Protein AF-0000000076630391 (afdb_homodimer)

InterPro domains:
  IPR003428 Mitochondrial glycoprotein [PF02330] (35-226)
  IPR003428 Mitochondrial glycoprotein [PTHR10826] (26-227)
  IPR036561 Mitochondrial glycoprotein superfamily [G3DSA:3.10.280.10] (22-226)
  IPR036561 Mitochondrial glycoprotein superfamily [SSF54529] (27-227)

pLDDT: mean 81.22, std 23.58, range [26.77, 98.5]

Foldseek 3Di:
DDPPPPPPPPPPPPPDPVVVVVVLVVVLVVLLVVLVVVLVVLVVVDDDDPVQVVLCVVLVWDWDDDAPFQKIWTWHDDPQKIKIKIWGADALPPPVVVVPVPVPDDPPPPVPVSFLKTWMKMWIDGPPAQWTKIWTWIQTPLFIDTQAMATDNGVVPDDDCPDPVVVPDDGGDGLVPDDPVVSVVVVVVCVSSRNHSSVSVNRSVVSHSSNSVNVSVVSVVVSVVSVD/DPPPPPPPPPPPPPPDPPVVVVVLVVVLVVLLVVLVVVLVVLVVVADDDPVQVVLCVVLVWDWDDDPPFQKIWTWHDDPQKIKIKIWGQDDLPPPVCVVVVPVPDDPPVPPPVSFLKTWMKMWIDGPPAQWTKIWTWIQTPLFIDTQAMATDNGVVPDDDCPDPVNPPDDGGDGLVPDDPVVSVVVVVVCVSNRNHSSVSVVRSVVSNSSNSVNVSVVSVVVSVVSVD

Solvent-accessible surface area (backbone atoms only — not comparable to full-atom values): 25914 Å² total; per-residue (Å²): 138,84,81,79,80,80,78,78,78,75,78,84,76,79,77,75,77,63,65,60,60,56,52,49,48,54,46,47,52,50,34,42,51,42,38,50,51,50,44,53,51,51,56,71,70,60,70,86,70,75,63,53,62,59,47,34,66,74,68,56,43,43,78,47,77,52,85,74,39,31,47,37,38,34,38,35,76,56,96,70,26,35,36,37,38,38,35,51,42,37,63,84,74,58,61,82,51,72,72,56,64,75,80,69,77,85,77,75,78,60,78,66,71,63,78,60,58,34,61,35,36,39,36,44,23,47,65,95,53,49,40,29,39,37,38,37,33,32,22,45,90,42,31,77,44,65,49,25,49,23,77,29,79,41,50,88,72,60,66,56,79,89,37,79,79,40,73,82,52,83,45,55,60,56,40,84,75,48,55,67,67,58,45,51,51,52,52,50,54,39,40,77,69,64,52,41,48,68,47,23,40,48,54,37,56,47,19,41,52,45,29,52,52,51,50,51,50,49,44,52,52,50,40,52,58,70,73,103,136,83,78,75,78,76,75,77,76,71,79,78,75,78,73,77,71,62,62,59,59,53,51,52,45,54,53,45,52,50,52,42,52,52,40,51,53,50,44,51,52,52,56,72,68,59,70,84,67,76,63,52,62,58,48,36,65,73,67,56,43,43,79,48,74,51,86,96,47,56,54,35,37,34,38,36,76,56,94,69,25,38,37,36,39,40,35,49,39,44,61,92,71,48,71,79,49,70,72,55,64,71,80,69,73,81,76,76,72,64,74,64,75,67,78,61,59,35,62,34,36,39,36,42,25,46,64,94,53,51,38,28,39,36,38,38,34,35,24,46,90,44,31,78,43,64,50,26,48,23,75,30,79,41,50,90,72,59,68,59,79,87,38,76,84,40,71,44,46,58,46,55,59,58,39,85,76,49,56,68,67,48,46,52,32,54,52,51,48,39,39,73,70,66,54,43,47,70,46,24,40,47,52,37,52,47,18,48,52,46,29,53,51,50,50,50,50,48,44,52,52,51,41,53,58,70,75,102

Nearest PDB structures (foldseek):
  6sgb-assembly1_FK  TM=7.215E-01  e=1.663E-07  Trypanosoma brucei brucei
  6ehb-assembly1_B  TM=3.371E-01  e=4.159E+00  Vibrio cholerae O395
  6ehb-assembly1_C  TM=3.384E-01  e=4.159E+00  Vibrio cholerae O395
  1yqf-assembly1_C  TM=8.054E-01  e=2.255E-10  Leishmania major
  6sgb-assembly1_FK  TM=7.350E-01  e=1.778E-07  Trypanosoma brucei brucei

Secondary structure (DSSP, 8-state):
----------------THHHHHHHHHHHHHHHHHHHHHHHHHHHH----TTHHHHHHHH--EEEE-TTB-EEEEEEEETTEEEEEEEE---TT-SGGGGGGG---------------EEEEEEEEETT-S-EEEEEEEEETTEEEEEEEEEES-GGG---TTSGGGGGS-----GGGS-HHHHHHHHHHHHHTT-SHHHHHHHHHHHHHHHHHHHHHHHHHHHHHHH-/----------------THHHHHHHHHHHHHHHHHHHHHHHHHHHH----TTHHHHHHHH--EEEE-TT--EEEEEEEETTEEEEEEEE---TT-GGGGGTTS---------------EEEEEEEEETT-S-EEEEEEEEETTEEEEEEEEEES-GGG---TTSGGGGGB-----GGGS-HHHHHHHHHHHHHTT-SHHHHHHHHHHHHHHHHHHHHHHHHHHHHHHH-

Organism: NCBI:txid5963

Sequence (456 aa):
MFRHVKHLIRPFVFRPVVLCREFSSVVNKRLIKALEKEFEFEQSQYKVDESVAPFLQESGFEIIDLEGSTLVKLKKKIHGNEVEVTFNARSPYSDEGQQEEQEENQEQEEEQAQDNNTEFQVTIKKAGKKEGIVYECVSAQSEIQISNIVYSDDVNTTEKISTYNSMNEYRGPDFTTLDEKLQTAFVEYLKTHGVNEDLAVFVETYSIDKEHRLYMEWIGKMKDFINNMFRHVKHLIRPFVFRPVVLCREFSSVVNKRLIKALEKEFEFEQSQYKVDESVAPFLQESGFEIIDLEGSTLVKLKKKIHGNEVEVTFNARSPYSDEGQQEEQEENQEQEEEQAQDNNTEFQVTIKKAGKKEGIVYECVSAQSEIQISNIVYSDDVNTTEKISTYNSMNEYRGPDFTTLDEKLQTAFVEYLKTHGVNEDLAVFVETYSIDKEHRLYMEWIGKMKDF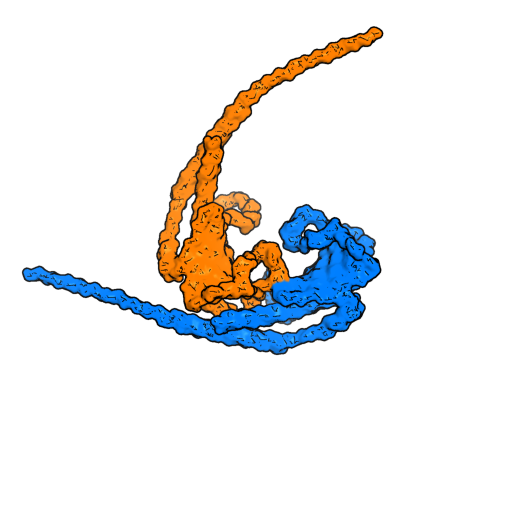INN

Structure (mmCIF, N/CA/C/O backbone):
data_AF-0000000076630391-model_v1
#
loop_
_entity.id
_entity.type
_entity.pdbx_description
1 polymer 'Mitochondrial glycoprotein domain-containing protein'
#
loop_
_atom_site.group_PDB
_atom_site.id
_atom_site.type_symbol
_atom_site.label_atom_id
_atom_site.label_alt_id
_atom_site.label_comp_id
_atom_site.label_asym_id
_atom_site.label_entity_id
_atom_site.label_seq_id
_atom_site.pdbx_PDB_ins_code
_atom_site.Cartn_x
_atom_site.Cartn_y
_atom_site.Cartn_z
_atom_site.occupancy
_atom_site.B_iso_or_equiv
_atom_site.auth_seq_id
_atom_site.auth_comp_id
_atom_site.auth_asym_id
_atom_site.auth_atom_id
_atom_site.pdbx_PDB_model_num
ATOM 1 N N . MET A 1 1 ? -33.875 61.656 35.5 1 27.16 1 MET A N 1
ATOM 2 C CA . MET A 1 1 ? -34.5 60.344 35.688 1 27.16 1 MET A CA 1
ATOM 3 C C . MET A 1 1 ? -33.906 59.312 34.719 1 27.16 1 MET A C 1
ATOM 5 O O . MET A 1 1 ? -34.219 59.344 33.531 1 27.16 1 MET A O 1
ATOM 9 N N . PHE A 1 2 ? -32.562 59 34.844 1 32.31 2 PHE A N 1
ATOM 10 C CA . PHE A 1 2 ? -31.609 58.281 33.969 1 32.31 2 PHE A CA 1
ATOM 11 C C . PHE A 1 2 ? -31.953 56.812 33.875 1 32.31 2 PHE A C 1
ATOM 13 O O . PHE A 1 2 ? -32.062 56.125 34.906 1 32.31 2 PHE A O 1
ATOM 20 N N . ARG A 1 3 ? -32.781 56.375 32.844 1 31.05 3 ARG A N 1
ATOM 21 C CA . ARG A 1 3 ? -33.312 55.062 32.5 1 31.05 3 ARG A CA 1
ATOM 22 C C . ARG A 1 3 ? -32.219 54.031 32.344 1 31.05 3 ARG A C 1
ATOM 24 O O . ARG A 1 3 ? -31.297 54.188 31.547 1 31.05 3 ARG A O 1
ATOM 31 N N . HIS A 1 4 ? -31.875 53.25 33.406 1 30.75 4 HIS A N 1
ATOM 32 C CA . HIS A 1 4 ? -30.922 52.156 33.562 1 30.75 4 HIS A CA 1
ATOM 33 C C . HIS A 1 4 ? -31.25 51 32.625 1 30.75 4 HIS A C 1
ATOM 35 O O . HIS A 1 4 ? -32.312 50.375 32.75 1 30.75 4 HIS A O 1
ATOM 41 N N . VAL A 1 5 ? -30.922 51.031 31.312 1 30.78 5 VAL A N 1
ATOM 42 C CA . VAL A 1 5 ? -31.188 49.969 30.375 1 30.78 5 VAL A CA 1
ATOM 43 C C . VAL A 1 5 ? -30.469 48.688 30.828 1 30.78 5 VAL A C 1
ATOM 45 O O . VAL A 1 5 ? -29.234 48.656 30.906 1 30.78 5 VAL A O 1
ATOM 48 N N . LYS A 1 6 ? -31.062 47.844 31.719 1 31.48 6 LYS A N 1
ATOM 49 C CA . LYS A 1 6 ? -30.578 46.531 32.156 1 31.48 6 LYS A CA 1
ATOM 50 C C . LYS A 1 6 ? -30.438 45.594 30.969 1 31.48 6 LYS A C 1
ATOM 52 O O . LYS A 1 6 ? -31.406 45.281 30.281 1 31.48 6 LYS A O 1
ATOM 57 N N . HIS A 1 7 ? -29.281 45.625 30.188 1 29.09 7 HIS A N 1
ATOM 58 C CA . HIS A 1 7 ? -28.984 44.625 29.141 1 29.09 7 HIS A CA 1
ATOM 59 C C . HIS A 1 7 ? -29.031 43.219 29.688 1 29.09 7 HIS A C 1
ATOM 61 O O . HIS A 1 7 ? -28.312 42.875 30.625 1 29.09 7 HIS A O 1
ATOM 67 N N . LEU A 1 8 ? -30.109 42.438 29.609 1 31.33 8 LEU A N 1
ATOM 68 C CA . LEU A 1 8 ? -30.312 41.031 30 1 31.33 8 LEU A CA 1
ATOM 69 C C . LEU A 1 8 ? -29.344 40.125 29.25 1 31.33 8 LEU A C 1
ATOM 71 O O . LEU A 1 8 ? -29.344 40.094 28.016 1 31.33 8 LEU A O 1
ATOM 75 N N . ILE A 1 9 ? -28.188 39.75 29.812 1 32.03 9 ILE A N 1
ATOM 76 C CA . ILE A 1 9 ? -27.203 38.781 29.328 1 32.03 9 ILE A CA 1
ATOM 77 C C . ILE A 1 9 ? -27.875 37.438 29.125 1 32.03 9 ILE A C 1
ATOM 79 O O . ILE A 1 9 ? -28.391 36.844 30.078 1 32.03 9 ILE A O 1
ATOM 83 N N . ARG A 1 10 ? -28.531 37.156 27.953 1 33.75 10 ARG A N 1
ATOM 84 C CA . ARG A 1 10 ? -29.141 35.844 27.703 1 33.75 10 ARG A CA 1
ATOM 85 C C . ARG A 1 10 ? -28.141 34.719 27.953 1 33.75 10 ARG A C 1
ATOM 87 O O . ARG A 1 10 ? -27.016 34.781 27.453 1 33.75 10 ARG A O 1
ATOM 94 N N . PRO A 1 11 ? -28.391 33.75 28.828 1 36.72 11 PRO A N 1
ATOM 95 C CA . PRO A 1 11 ? -27.547 32.625 29.141 1 36.72 11 PRO A CA 1
ATOM 96 C C . PRO A 1 11 ? -27.281 31.734 27.906 1 36.72 11 PRO A C 1
ATOM 98 O O . PRO A 1 11 ? -28.125 31.625 27.031 1 36.72 11 PRO A O 1
ATOM 101 N N . PHE A 1 12 ? -26.047 31.641 27.359 1 34.69 12 PHE A N 1
ATOM 102 C CA . PHE A 1 12 ? -25.609 30.703 26.328 1 34.69 12 PHE A CA 1
ATOM 103 C C . PHE A 1 12 ? -25.984 29.281 26.688 1 34.69 12 PHE A C 1
ATOM 105 O O . PHE A 1 12 ? -25.5 28.734 27.672 1 34.69 12 PHE A O 1
ATOM 112 N N . VAL A 1 13 ? -27.203 28.797 26.375 1 35.75 13 VAL A N 1
ATOM 113 C CA . VAL A 1 13 ? -27.672 27.438 26.562 1 35.75 13 VAL A CA 1
ATOM 114 C C . VAL A 1 13 ? -26.656 26.453 25.969 1 35.75 13 VAL A C 1
ATOM 116 O O . VAL A 1 13 ? -26.25 26.594 24.812 1 35.75 13 VAL A O 1
ATOM 119 N N . PHE A 1 14 ? -26 25.625 26.703 1 35.03 14 PHE A N 1
ATOM 120 C CA . PHE A 1 14 ? -25.156 24.469 26.391 1 35.03 14 PHE A CA 1
ATOM 121 C C . PHE A 1 14 ? -25.922 23.453 25.531 1 35.03 14 PHE A C 1
ATOM 123 O O . PHE A 1 14 ? -26.922 22.891 25.969 1 35.03 14 PHE A O 1
ATOM 130 N N . ARG A 1 15 ? -26 23.609 24.25 1 38.72 15 ARG A N 1
ATOM 131 C CA . ARG A 1 15 ? -26.625 22.578 23.422 1 38.72 15 ARG A CA 1
ATOM 132 C C . ARG A 1 15 ? -26.125 21.188 23.797 1 38.72 15 ARG A C 1
ATOM 134 O O . ARG A 1 15 ? -24.922 20.938 23.781 1 38.72 15 ARG A O 1
ATOM 141 N N . PRO A 1 16 ? -26.891 20.203 24.266 1 39.34 16 PRO A N 1
ATOM 142 C CA . PRO A 1 16 ? -26.547 18.875 24.766 1 39.34 16 PRO A CA 1
ATOM 143 C C . PRO A 1 16 ? -25.812 18.031 23.719 1 39.34 16 PRO A C 1
ATOM 145 O O . PRO A 1 16 ? -26.125 18.109 22.531 1 39.34 16 PRO A O 1
ATOM 148 N N . VAL A 1 17 ? -24.578 17.406 23.891 1 41.53 17 VAL A N 1
ATOM 149 C CA . VAL A 1 17 ? -23.719 16.375 23.344 1 41.53 17 VAL A CA 1
ATOM 150 C C . VAL A 1 17 ? -24.547 15.133 23 1 41.53 17 VAL A C 1
ATOM 152 O O . VAL A 1 17 ? -24.016 14.109 22.578 1 41.53 17 VAL A O 1
ATOM 155 N N . VAL A 1 18 ? -25.844 15.031 23.328 1 43.12 18 VAL A N 1
ATOM 156 C CA . VAL A 1 18 ? -26.672 13.844 23.172 1 43.12 18 VAL A CA 1
ATOM 157 C C . VAL A 1 18 ? -26.844 13.531 21.688 1 43.12 18 VAL A C 1
ATOM 159 O O . VAL A 1 18 ? -26.875 12.367 21.297 1 43.12 18 VAL A O 1
ATOM 162 N N . LEU A 1 19 ? -27 14.383 20.812 1 43.59 19 LEU A N 1
ATOM 163 C CA . LEU A 1 19 ? -27.344 14.211 19.406 1 43.59 19 LEU A CA 1
ATOM 164 C C . LEU A 1 19 ? -26.203 13.523 18.656 1 43.59 19 LEU A C 1
ATOM 166 O O . LEU A 1 19 ? -26.453 12.758 17.719 1 43.59 19 LEU A O 1
ATOM 170 N N . CYS A 1 20 ? -24.984 13.641 19.109 1 51.03 20 CYS A N 1
ATOM 171 C CA . CYS A 1 20 ? -23.812 13.141 18.391 1 51.03 20 CYS A CA 1
ATOM 172 C C . CYS A 1 20 ? -23.688 11.633 18.547 1 51.03 20 CYS A C 1
ATOM 174 O O . CYS A 1 20 ? -23.359 10.93 17.594 1 51.03 20 CYS A O 1
ATOM 176 N N . ARG A 1 21 ? -24.094 11.109 19.781 1 52.72 21 ARG A N 1
ATOM 177 C CA . ARG A 1 21 ? -23.969 9.68 20.016 1 52.72 21 ARG A CA 1
ATOM 178 C C . ARG A 1 21 ? -24.984 8.891 19.188 1 52.72 21 ARG A C 1
ATOM 180 O O . ARG A 1 21 ? -24.656 7.828 18.656 1 52.72 21 ARG A O 1
ATOM 187 N N . GLU A 1 22 ? -26.219 9.438 19.109 1 54.22 22 GLU A N 1
ATOM 188 C CA . GLU A 1 22 ? -27.266 8.75 18.359 1 54.22 22 GLU A CA 1
ATOM 189 C C . GLU A 1 22 ? -26.938 8.711 16.859 1 54.22 22 GLU A C 1
ATOM 191 O O . GLU A 1 22 ? -27.188 7.711 16.188 1 54.22 22 GLU A O 1
ATOM 196 N N . PHE A 1 23 ? -26.438 9.789 16.312 1 58.03 23 PHE A N 1
ATOM 197 C CA . PHE A 1 23 ? -26.094 9.883 14.898 1 58.03 23 PHE A CA 1
ATOM 198 C C . PHE A 1 23 ? -24.984 8.898 14.555 1 58.03 23 PHE A C 1
ATOM 200 O O . PHE A 1 23 ? -25.031 8.234 13.516 1 58.03 23 PHE A O 1
ATOM 207 N N . SER A 1 24 ? -24.062 8.648 15.477 1 71.12 24 SER A N 1
ATOM 208 C CA . SER A 1 24 ? -22.984 7.688 15.258 1 71.12 24 SER A CA 1
ATOM 209 C C . SER A 1 24 ? -23.531 6.262 15.203 1 71.12 24 SER A C 1
ATOM 211 O O . SER A 1 24 ? -23.094 5.461 14.375 1 71.12 24 SER A O 1
ATOM 213 N N . SER A 1 25 ? -24.672 6.16 15.852 1 80.94 25 SER A N 1
ATOM 214 C CA . SER A 1 25 ? -25.25 4.824 15.898 1 80.94 25 SER A CA 1
ATOM 215 C C . SER A 1 25 ? -25.953 4.48 14.586 1 80.94 25 SER A C 1
ATOM 217 O O . SER A 1 25 ? -25.859 3.354 14.094 1 80.94 25 SER A O 1
ATOM 219 N N . VAL A 1 26 ? -26.625 5.523 13.984 1 88.81 26 VAL A N 1
ATOM 220 C CA . VAL A 1 26 ? -27.359 5.309 12.742 1 88.81 26 VAL A CA 1
ATOM 221 C C . VAL A 1 26 ? -26.375 5.023 11.609 1 88.81 26 VAL A C 1
ATOM 223 O O . VAL A 1 26 ? -26.594 4.129 10.789 1 88.81 26 VAL A O 1
ATOM 226 N N . VAL A 1 27 ? -25.328 5.754 11.602 1 91.69 27 VAL A N 1
ATOM 227 C CA . VAL A 1 27 ? -24.312 5.598 10.562 1 91.69 27 VAL A CA 1
ATOM 228 C C . VAL A 1 27 ? -23.656 4.227 10.688 1 91.69 27 VAL A C 1
ATOM 230 O O . VAL A 1 27 ? -23.438 3.543 9.688 1 91.69 27 VAL A O 1
ATOM 233 N N . ASN A 1 28 ? -23.422 3.795 11.898 1 93.62 28 ASN A N 1
ATOM 234 C CA . ASN A 1 28 ? -22.844 2.477 12.125 1 93.62 28 ASN A CA 1
ATOM 235 C C . ASN A 1 28 ? -23.766 1.367 11.609 1 93.62 28 ASN A C 1
ATOM 237 O O . ASN A 1 28 ? -23.297 0.427 10.961 1 93.62 28 ASN A O 1
ATOM 241 N N . LYS A 1 29 ? -25.016 1.542 11.93 1 94.31 29 LYS A N 1
ATOM 242 C CA . LYS A 1 29 ? -25.984 0.531 11.508 1 94.31 29 LYS A CA 1
ATOM 243 C C . LYS A 1 29 ? -26.062 0.448 9.984 1 94.31 29 LYS A C 1
ATOM 245 O O . LYS A 1 29 ? -26.141 -0.644 9.422 1 94.31 29 LYS A O 1
ATOM 250 N N . ARG A 1 30 ? -26 1.596 9.359 1 95.25 30 ARG A N 1
ATOM 251 C CA . ARG A 1 30 ? -26.031 1.638 7.906 1 95.25 30 ARG A CA 1
ATOM 252 C C . ARG A 1 30 ? -24.797 0.961 7.312 1 95.25 30 ARG A C 1
ATOM 254 O O . ARG A 1 30 ? -24.891 0.208 6.344 1 95.25 30 ARG A O 1
ATOM 261 N N . LEU A 1 31 ? -23.703 1.242 7.879 1 97.19 31 LEU A N 1
ATOM 262 C CA . LEU A 1 31 ? -22.453 0.665 7.387 1 97.19 31 LEU A CA 1
ATOM 263 C C . LEU A 1 31 ? -22.438 -0.847 7.582 1 97.19 31 LEU A C 1
ATOM 265 O O . LEU A 1 31 ? -22.062 -1.592 6.68 1 97.19 31 LEU A O 1
ATOM 269 N N . ILE A 1 32 ? -22.938 -1.283 8.688 1 97.12 32 ILE A N 1
ATOM 270 C CA . ILE A 1 32 ? -22.984 -2.711 8.977 1 97.12 32 ILE A CA 1
ATOM 271 C C . ILE A 1 32 ? -23.891 -3.412 7.984 1 97.12 32 ILE A C 1
ATOM 273 O O . ILE A 1 32 ? -23.547 -4.457 7.434 1 97.12 32 ILE A O 1
ATOM 277 N N . LYS A 1 33 ? -25.031 -2.822 7.762 1 96.75 33 LYS A N 1
ATOM 278 C CA . LYS A 1 33 ? -25.984 -3.404 6.824 1 96.75 33 LYS A CA 1
ATOM 279 C C . LYS A 1 33 ? -25.391 -3.484 5.418 1 96.75 33 LYS A C 1
ATOM 281 O O . LYS A 1 33 ? -25.578 -4.484 4.723 1 96.75 33 LYS A O 1
ATOM 286 N N . ALA A 1 34 ? -24.75 -2.426 5.031 1 97.31 34 ALA A N 1
ATOM 287 C CA . ALA A 1 34 ? -24.125 -2.404 3.709 1 97.31 34 ALA A CA 1
ATOM 288 C C . ALA A 1 34 ? -23.047 -3.484 3.594 1 97.31 34 ALA A C 1
ATOM 290 O O . ALA A 1 34 ? -22.938 -4.152 2.562 1 97.31 34 ALA A O 1
ATOM 291 N N . LEU A 1 35 ? -22.281 -3.689 4.648 1 97.94 35 LEU A N 1
ATOM 292 C CA . LEU A 1 35 ? -21.234 -4.699 4.668 1 97.94 35 LEU A CA 1
ATOM 293 C C . LEU A 1 35 ? -21.812 -6.102 4.629 1 97.94 35 LEU A C 1
ATOM 295 O O . LEU A 1 35 ? -21.312 -6.977 3.924 1 97.94 35 LEU A O 1
ATOM 299 N N . GLU A 1 36 ? -22.859 -6.262 5.348 1 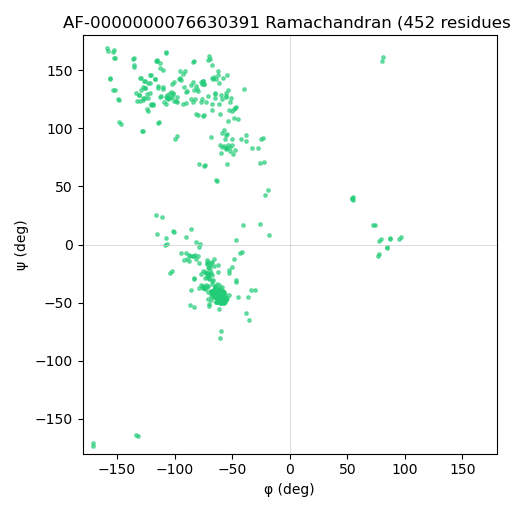97.44 36 GLU A N 1
ATOM 300 C CA . GLU A 1 36 ? -23.516 -7.559 5.367 1 97.44 36 GLU A CA 1
ATOM 301 C C . GLU A 1 36 ? -24.062 -7.918 3.99 1 97.44 36 GLU A C 1
ATOM 303 O O . GLU A 1 36 ? -23.891 -9.047 3.523 1 97.44 36 GLU A O 1
ATOM 308 N N . LYS A 1 37 ? -24.703 -6.98 3.414 1 97.06 37 LYS A N 1
ATOM 309 C CA . LYS A 1 37 ? -25.234 -7.207 2.076 1 97.06 37 LYS A CA 1
ATOM 310 C C . LYS A 1 37 ? -24.125 -7.531 1.083 1 97.06 37 LYS A C 1
ATOM 312 O O . LYS A 1 37 ? -24.266 -8.438 0.259 1 97.06 37 LYS A O 1
ATOM 317 N N . GLU A 1 38 ? -23.062 -6.727 1.137 1 96.62 38 GLU A N 1
ATOM 318 C CA . GLU A 1 38 ? -21.922 -6.969 0.246 1 96.62 38 GLU A CA 1
ATOM 319 C C . GLU A 1 38 ? -21.328 -8.352 0.474 1 96.62 38 GLU A C 1
ATOM 321 O O . GLU A 1 38 ? -21.016 -9.062 -0.483 1 96.62 38 GLU A O 1
ATOM 326 N N . PHE A 1 39 ? -21.203 -8.734 1.703 1 96.38 39 PHE A N 1
ATOM 327 C CA . PHE A 1 39 ? -20.625 -10.047 2.023 1 96.38 39 PHE A CA 1
ATOM 328 C C . PHE A 1 39 ? -21.5 -11.164 1.455 1 96.38 39 PHE A C 1
ATOM 330 O O . PHE A 1 39 ? -20.984 -12.102 0.85 1 96.38 39 PHE A O 1
ATOM 337 N N . GLU A 1 40 ? -22.75 -11.039 1.655 1 96.88 40 GLU A N 1
ATOM 338 C CA . GLU A 1 40 ? -23.688 -12.039 1.146 1 96.88 40 GLU A CA 1
ATOM 339 C C . GLU A 1 40 ? -23.625 -12.141 -0.375 1 96.88 40 GLU A C 1
ATOM 341 O O . GLU A 1 40 ? -23.641 -13.234 -0.935 1 96.88 40 GLU A O 1
ATOM 346 N N . PHE A 1 41 ? -23.578 -11.023 -0.968 1 95.94 41 PHE A N 1
ATOM 347 C CA . PHE A 1 41 ? -23.469 -10.977 -2.422 1 95.94 41 PHE A CA 1
ATOM 348 C C . PHE A 1 41 ? -22.203 -11.688 -2.891 1 95.94 41 PHE A C 1
ATOM 350 O O . PHE A 1 41 ? -22.266 -12.547 -3.771 1 95.94 41 PHE A O 1
ATOM 357 N N . GLU A 1 42 ? -21.047 -11.352 -2.314 1 94.38 42 GLU A N 1
ATOM 358 C CA . GLU A 1 42 ? -19.766 -11.953 -2.693 1 94.38 42 GLU A CA 1
ATOM 359 C C . GLU A 1 42 ? -19.766 -13.453 -2.428 1 94.38 42 GLU A C 1
ATOM 361 O O . GLU A 1 42 ? -19.234 -14.227 -3.217 1 94.38 42 GLU A O 1
ATOM 366 N N . GLN A 1 43 ? -20.328 -13.812 -1.315 1 95.12 43 GLN A N 1
ATOM 367 C CA . GLN A 1 43 ? -20.422 -15.234 -0.977 1 95.12 43 GLN A CA 1
ATOM 368 C C . GLN A 1 43 ? -21.234 -15.992 -2.012 1 95.12 43 GLN A C 1
ATOM 370 O O . GLN A 1 43 ? -20.891 -17.109 -2.393 1 95.12 43 GLN A O 1
ATOM 375 N N . SER A 1 44 ? -22.266 -15.398 -2.48 1 96.12 44 SER A N 1
ATOM 376 C CA . SER A 1 44 ? -23.141 -16.047 -3.455 1 96.12 44 SER A CA 1
ATOM 377 C C . SER A 1 44 ? -22.453 -16.188 -4.809 1 96.12 44 SER A C 1
ATOM 379 O O . SER A 1 44 ? -22.781 -17.078 -5.594 1 96.12 44 SER A O 1
ATOM 381 N N . GLN A 1 45 ? -21.547 -15.273 -5.098 1 93.38 45 GLN A N 1
ATOM 382 C CA . GLN A 1 45 ? -20.844 -15.281 -6.375 1 93.38 45 GLN A CA 1
ATOM 383 C C . GLN A 1 45 ? -19.594 -16.156 -6.32 1 93.38 45 GLN A C 1
ATOM 385 O O . GLN A 1 45 ? -19.016 -16.484 -7.355 1 93.38 45 GLN A O 1
ATOM 390 N N . TYR A 1 46 ? -19.188 -16.516 -5.129 1 93.69 46 TYR A N 1
ATOM 391 C CA . TYR A 1 46 ? -17.938 -17.25 -4.961 1 93.69 46 TYR A CA 1
ATOM 392 C C . TYR A 1 46 ? -18.094 -18.703 -5.352 1 93.69 46 TYR A C 1
ATOM 394 O O . TYR A 1 46 ? -19.031 -19.375 -4.902 1 93.69 46 TYR A O 1
ATOM 402 N N . LYS A 1 47 ? -17.203 -19.094 -6.285 1 91.44 47 LYS A N 1
ATOM 403 C CA . LYS A 1 47 ? -17.125 -20.484 -6.688 1 91.44 47 LYS A CA 1
ATOM 404 C C . LYS A 1 47 ? -15.711 -21.031 -6.496 1 91.44 47 LYS A C 1
ATOM 406 O O . LYS A 1 47 ? -14.734 -20.438 -6.953 1 91.44 47 LYS A O 1
ATOM 411 N N . VAL A 1 48 ? -15.711 -22.141 -5.832 1 89.12 48 VAL A N 1
ATOM 412 C CA . VAL A 1 48 ? -14.422 -22.797 -5.613 1 89.12 48 VAL A CA 1
ATOM 413 C C . VAL A 1 48 ? -13.836 -23.25 -6.953 1 89.12 48 VAL A C 1
ATOM 415 O O . VAL A 1 48 ? -14.547 -23.797 -7.793 1 89.12 48 VAL A O 1
ATOM 418 N N . ASP A 1 49 ? -12.641 -22.906 -7.184 1 90.06 49 ASP A N 1
ATOM 419 C CA . ASP A 1 49 ? -11.953 -23.375 -8.391 1 90.06 49 ASP A CA 1
ATOM 420 C C . ASP A 1 49 ? -11.562 -24.844 -8.273 1 90.06 49 ASP A C 1
ATOM 422 O O . ASP A 1 49 ? -10.578 -25.172 -7.613 1 90.06 49 ASP A O 1
ATOM 426 N N . GLU A 1 50 ? -12.148 -25.719 -9.023 1 93.12 50 GLU A N 1
ATOM 427 C CA . GLU A 1 50 ? -11.969 -27.156 -8.914 1 93.12 50 GLU A CA 1
ATOM 428 C C . GLU A 1 50 ? -10.703 -27.609 -9.633 1 93.12 50 GLU A C 1
ATOM 430 O O . GLU A 1 50 ? -10.258 -28.75 -9.453 1 93.12 50 GLU A O 1
ATOM 435 N N . SER A 1 51 ? -10.18 -26.688 -10.32 1 92.69 51 SER A N 1
ATOM 436 C CA . SER A 1 51 ? -9.008 -27.062 -11.109 1 92.69 51 SER A CA 1
ATOM 437 C C . SER A 1 51 ? -7.734 -27 -10.273 1 92.69 51 SER A C 1
ATOM 439 O O . SER A 1 51 ? -6.691 -27.5 -10.68 1 92.69 51 SER A O 1
ATOM 441 N N . VAL A 1 52 ? -7.816 -26.469 -9.102 1 94.44 52 VAL A N 1
ATOM 442 C CA . VAL A 1 52 ? -6.637 -26.219 -8.281 1 94.44 52 VAL A CA 1
ATOM 443 C C . VAL A 1 52 ? -6.055 -27.547 -7.797 1 94.44 52 VAL A C 1
ATOM 445 O O . VAL A 1 52 ? -4.871 -27.812 -7.996 1 94.44 52 VAL A O 1
ATOM 448 N N . ALA A 1 53 ? -6.852 -28.406 -7.211 1 94.19 53 ALA A N 1
ATOM 449 C CA . ALA A 1 53 ? -6.371 -29.641 -6.605 1 94.19 53 ALA A CA 1
ATOM 450 C C . ALA A 1 53 ? -5.746 -30.562 -7.652 1 94.19 53 ALA A C 1
ATOM 452 O O . ALA A 1 53 ? -4.629 -31.047 -7.477 1 94.19 53 ALA A O 1
ATOM 453 N N . PRO A 1 54 ? -6.426 -30.812 -8.758 1 97.06 54 PRO A N 1
ATOM 454 C CA . PRO A 1 54 ? -5.816 -31.641 -9.797 1 97.06 54 PRO A CA 1
ATOM 455 C C . PRO A 1 54 ? -4.488 -31.078 -10.305 1 97.06 54 PRO A C 1
ATOM 457 O O . PRO A 1 54 ? -3.545 -31.828 -10.547 1 97.06 54 PRO A O 1
ATOM 460 N N . PHE A 1 55 ? -4.379 -29.828 -10.484 1 97.75 55 PHE A N 1
ATOM 461 C CA . PHE A 1 55 ? -3.133 -29.219 -10.945 1 97.75 55 PHE A CA 1
ATOM 462 C C . PHE A 1 55 ? -1.998 -29.5 -9.969 1 97.75 55 PHE A C 1
ATOM 464 O O . PHE A 1 55 ? -0.9 -29.891 -10.383 1 97.75 55 PHE A O 1
ATOM 471 N N . LEU A 1 56 ? -2.271 -29.266 -8.703 1 97.62 56 LEU A N 1
ATOM 472 C CA . LEU A 1 56 ? -1.234 -29.453 -7.691 1 97.62 56 LEU A CA 1
ATOM 473 C C . LEU A 1 56 ? -0.786 -30.906 -7.637 1 97.62 56 LEU A C 1
ATOM 475 O O . LEU A 1 56 ? 0.41 -31.188 -7.535 1 97.62 56 LEU A O 1
ATOM 479 N N . GLN A 1 57 ? -1.718 -31.781 -7.758 1 97.25 57 GLN A N 1
ATOM 480 C CA . GLN A 1 57 ? -1.395 -33.219 -7.734 1 97.25 57 GLN A CA 1
ATOM 481 C C . GLN A 1 57 ? -0.55 -33.594 -8.945 1 97.25 57 GLN A C 1
ATOM 483 O O . GLN A 1 57 ? 0.463 -34.281 -8.797 1 97.25 57 GLN A O 1
ATOM 488 N N . GLU A 1 58 ? -0.925 -33.125 -10.039 1 97.25 58 GLU A N 1
ATOM 489 C CA . GLU A 1 58 ? -0.264 -33.531 -11.281 1 97.25 58 GLU A CA 1
ATOM 490 C C . GLU A 1 58 ? 1.098 -32.844 -11.414 1 97.25 58 GLU A C 1
ATOM 492 O O . GLU A 1 58 ? 2.053 -33.469 -11.906 1 97.25 58 GLU A O 1
ATOM 497 N N . SER A 1 59 ? 1.203 -31.641 -10.969 1 97.44 59 SER A N 1
ATOM 498 C CA . SER A 1 59 ? 2.41 -30.844 -11.188 1 97.44 59 SER A CA 1
ATOM 499 C C . SER A 1 59 ? 3.473 -31.172 -10.141 1 97.44 59 SER A C 1
ATOM 501 O O . SER A 1 59 ? 4.664 -30.969 -10.375 1 97.44 59 SER A O 1
ATOM 503 N N . GLY A 1 60 ? 3.012 -31.562 -8.977 1 97.69 60 GLY A N 1
ATOM 504 C CA . GLY A 1 60 ? 3.936 -31.844 -7.887 1 97.69 60 GLY A CA 1
ATOM 505 C C . GLY A 1 60 ? 4.281 -30.609 -7.07 1 97.69 60 GLY A C 1
ATOM 506 O O . GLY A 1 60 ? 5.098 -30.688 -6.152 1 97.69 60 GLY A O 1
ATOM 507 N N . PHE A 1 61 ? 3.682 -29.5 -7.32 1 98.5 61 PHE A N 1
ATOM 508 C CA . PHE A 1 61 ? 3.918 -28.281 -6.547 1 98.5 61 PHE A CA 1
ATOM 509 C C . PHE A 1 61 ? 3.197 -28.344 -5.207 1 98.5 61 PHE A C 1
ATOM 511 O O . PHE A 1 61 ? 2.061 -28.828 -5.129 1 98.5 61 PHE A O 1
ATOM 518 N N . GLU A 1 62 ? 3.893 -27.859 -4.219 1 98.31 62 GLU A N 1
ATOM 519 C CA . GLU A 1 62 ? 3.266 -27.516 -2.947 1 98.31 62 GLU A CA 1
ATOM 520 C C . GLU A 1 62 ? 2.922 -26.031 -2.881 1 98.31 62 GLU A C 1
ATOM 522 O O . GLU A 1 62 ? 3.709 -25.188 -3.314 1 98.31 62 GLU A O 1
ATOM 527 N N . ILE A 1 63 ? 1.736 -25.797 -2.23 1 98.31 63 ILE A N 1
ATOM 528 C CA . ILE A 1 63 ? 1.286 -24.406 -2.23 1 98.31 63 ILE A CA 1
ATOM 529 C C . ILE A 1 63 ? 1.391 -23.828 -0.82 1 98.31 63 ILE A C 1
ATOM 531 O O . ILE A 1 63 ? 1.07 -24.516 0.159 1 98.31 63 ILE A O 1
ATOM 535 N N . ILE A 1 64 ? 1.943 -22.625 -0.728 1 97.38 64 ILE A N 1
ATOM 536 C CA . ILE A 1 64 ? 1.968 -21.828 0.491 1 97.38 64 ILE A CA 1
ATOM 537 C C . ILE A 1 64 ? 1.101 -20.578 0.309 1 97.38 64 ILE A C 1
ATOM 539 O O . ILE A 1 64 ? 1.472 -19.656 -0.421 1 97.38 64 ILE A O 1
ATOM 543 N N . ASP A 1 65 ? -0.042 -20.562 0.912 1 96.38 65 ASP A N 1
ATOM 544 C CA . ASP A 1 65 ? -1.044 -19.5 0.827 1 96.38 65 ASP A CA 1
ATOM 545 C C . ASP A 1 65 ? -1.483 -19.047 2.217 1 96.38 65 ASP A C 1
ATOM 547 O O . ASP A 1 65 ? -2.408 -19.625 2.799 1 96.38 65 ASP A O 1
ATOM 551 N N . LEU A 1 66 ? -0.903 -17.953 2.715 1 91.5 66 LEU A N 1
ATOM 552 C CA . LEU A 1 66 ? -1.163 -17.5 4.078 1 91.5 66 LEU A CA 1
ATOM 553 C C . LEU A 1 66 ? -2.328 -16.516 4.117 1 91.5 66 LEU A C 1
ATOM 555 O O . LEU A 1 66 ? -2.467 -15.688 3.219 1 91.5 66 LEU A O 1
ATOM 559 N N . GLU A 1 67 ? -3.004 -16.547 5.219 1 88.69 67 GLU A N 1
ATOM 560 C CA . GLU A 1 67 ? -4.109 -15.617 5.418 1 88.69 67 GLU A CA 1
ATOM 561 C C . GLU A 1 67 ? -3.609 -14.18 5.523 1 88.69 67 GLU A C 1
ATOM 563 O O . GLU A 1 67 ? -2.572 -13.922 6.137 1 88.69 67 GLU A O 1
ATOM 568 N N . GLY A 1 68 ? -4.355 -13.273 4.977 1 88.25 68 GLY A N 1
ATOM 569 C CA . GLY A 1 68 ? -4.047 -11.859 5.086 1 88.25 68 GLY A CA 1
ATOM 570 C C . GLY A 1 68 ? -2.918 -11.422 4.172 1 88.25 68 GLY A C 1
ATOM 571 O O . GLY A 1 68 ? -2.613 -10.234 4.078 1 88.25 68 GLY A O 1
ATOM 572 N N . SER A 1 69 ? -2.309 -12.328 3.617 1 90.44 69 SER A N 1
ATOM 573 C CA . SER A 1 69 ? -1.21 -12.039 2.703 1 90.44 69 SER A CA 1
ATOM 574 C C . SER A 1 69 ? -1.659 -12.133 1.248 1 90.44 69 SER A C 1
ATOM 576 O O . SER A 1 69 ? -2.42 -13.031 0.887 1 90.44 69 SER A O 1
ATOM 578 N N . THR A 1 70 ? -1.165 -11.195 0.464 1 93.25 70 THR A N 1
ATOM 579 C CA . THR A 1 70 ? -1.472 -11.289 -0.959 1 93.25 70 THR A CA 1
ATOM 580 C C . THR A 1 70 ? -0.534 -12.273 -1.65 1 93.25 70 THR A C 1
ATOM 582 O O . THR A 1 70 ? -0.79 -12.695 -2.781 1 93.25 70 THR A O 1
ATOM 585 N N . LEU A 1 71 ? 0.514 -12.672 -0.986 1 92.88 71 LEU A N 1
ATOM 586 C CA . LEU A 1 71 ? 1.576 -13.477 -1.583 1 92.88 71 LEU A CA 1
ATOM 587 C C . LEU A 1 71 ? 1.208 -14.961 -1.576 1 92.88 71 LEU A C 1
ATOM 589 O O . LEU A 1 71 ? 0.705 -15.469 -0.575 1 92.88 71 LEU A O 1
ATOM 593 N N . VAL A 1 72 ? 1.422 -15.586 -2.775 1 95.88 72 VAL A N 1
ATOM 594 C CA . VAL A 1 72 ? 1.273 -17.031 -2.918 1 95.88 72 VAL A CA 1
ATOM 595 C C . VAL A 1 72 ? 2.576 -17.625 -3.434 1 95.88 72 VAL A C 1
ATOM 597 O O . VAL A 1 72 ? 3.221 -17.078 -4.324 1 95.88 72 VAL A O 1
ATOM 600 N N . LYS A 1 73 ? 2.93 -18.797 -2.854 1 96.88 73 LYS A N 1
ATOM 601 C CA . LYS A 1 73 ? 4.129 -19.5 -3.311 1 96.88 73 LYS A CA 1
ATOM 602 C C . LYS A 1 73 ? 3.814 -20.938 -3.689 1 96.88 73 LYS A C 1
ATOM 604 O O . LYS A 1 73 ? 3.008 -21.609 -3.029 1 96.88 73 LYS A O 1
ATOM 609 N N . LEU A 1 74 ? 4.445 -21.375 -4.758 1 98.38 74 LEU A N 1
ATOM 610 C CA . LEU A 1 74 ? 4.523 -22.781 -5.117 1 98.38 74 LEU A CA 1
ATOM 611 C C . LEU A 1 74 ? 5.961 -23.281 -5.035 1 98.38 74 LEU A C 1
ATOM 613 O O . LEU A 1 74 ? 6.887 -22.609 -5.496 1 98.38 74 LEU A O 1
ATOM 617 N N . LYS A 1 75 ? 6.105 -24.438 -4.465 1 98 75 LYS A N 1
ATOM 618 C CA . LYS A 1 75 ? 7.441 -25.016 -4.352 1 98 75 LYS A CA 1
ATOM 619 C C . LYS A 1 75 ? 7.461 -26.469 -4.848 1 98 75 LYS A C 1
ATOM 621 O O . LYS A 1 75 ? 6.508 -27.219 -4.637 1 98 75 LYS A O 1
ATOM 626 N N . LYS A 1 76 ? 8.578 -26.781 -5.473 1 97.62 76 LYS A N 1
ATOM 627 C CA . LYS A 1 76 ? 8.781 -28.125 -5.984 1 97.62 76 LYS A CA 1
ATOM 628 C C . LYS A 1 76 ? 10.266 -28.453 -6.129 1 97.62 76 LYS A C 1
ATOM 630 O O . LYS A 1 76 ? 11.07 -27.547 -6.391 1 97.62 76 LYS A O 1
ATOM 635 N N . LYS A 1 77 ? 10.586 -29.688 -5.828 1 97.56 77 LYS A N 1
ATOM 636 C CA . LYS A 1 77 ? 11.914 -30.188 -6.168 1 97.56 77 LYS A CA 1
ATOM 637 C C . LYS A 1 77 ? 11.867 -31.078 -7.402 1 97.56 77 LYS A C 1
ATOM 639 O O . LYS A 1 77 ? 11 -31.953 -7.508 1 97.56 77 LYS A O 1
ATOM 644 N N . ILE A 1 78 ? 12.719 -30.828 -8.289 1 96.94 78 ILE A N 1
ATOM 645 C CA . ILE A 1 78 ? 12.742 -31.609 -9.523 1 96.94 78 ILE A CA 1
ATOM 646 C C . ILE A 1 78 ? 14.156 -31.594 -10.109 1 96.94 78 ILE A C 1
ATOM 648 O O . ILE A 1 78 ? 14.781 -30.547 -10.211 1 96.94 78 ILE A O 1
ATOM 652 N N . HIS A 1 79 ? 14.672 -32.719 -10.492 1 94 79 HIS A N 1
ATOM 653 C CA . HIS A 1 79 ? 15.961 -32.875 -11.156 1 94 79 HIS A CA 1
ATOM 654 C C . HIS A 1 79 ? 17.078 -32.219 -10.352 1 94 79 HIS A C 1
ATOM 656 O O . HIS A 1 79 ? 17.922 -31.5 -10.906 1 94 79 HIS A O 1
ATOM 662 N N . GLY A 1 80 ? 17.047 -32.344 -9.047 1 95.81 80 GLY A N 1
ATOM 663 C CA . GLY A 1 80 ? 18.094 -31.844 -8.195 1 95.81 80 GLY A CA 1
ATOM 664 C C . GLY A 1 80 ? 18 -30.344 -7.965 1 95.81 80 GLY A C 1
ATOM 665 O O . GLY A 1 80 ? 18.859 -29.75 -7.32 1 95.81 80 GLY A O 1
ATOM 666 N N . ASN A 1 81 ? 16.922 -29.734 -8.484 1 97.88 81 ASN A N 1
ATOM 667 C CA . ASN A 1 81 ? 16.703 -28.297 -8.328 1 97.88 81 ASN A CA 1
ATOM 668 C C . ASN A 1 81 ? 15.5 -28.016 -7.438 1 97.88 81 ASN A C 1
ATOM 670 O O . ASN A 1 81 ? 14.578 -28.844 -7.348 1 97.88 81 ASN A O 1
ATOM 674 N N . GLU A 1 82 ? 15.586 -26.828 -6.766 1 97.88 82 GLU A N 1
ATOM 675 C CA . GLU A 1 82 ? 14.43 -26.266 -6.078 1 97.88 82 GLU A CA 1
ATOM 676 C C . GLU A 1 82 ? 13.781 -25.172 -6.906 1 97.88 82 GLU A C 1
ATOM 678 O O . GLU A 1 82 ? 14.438 -24.188 -7.289 1 97.88 82 GLU A O 1
ATOM 683 N N . VAL A 1 83 ? 12.523 -25.375 -7.148 1 98.31 83 VAL A N 1
ATOM 684 C CA . VAL A 1 83 ? 11.766 -24.438 -7.957 1 98.31 83 VAL A CA 1
ATOM 685 C C . VAL A 1 83 ? 10.719 -23.734 -7.09 1 98.31 83 VAL A C 1
ATOM 687 O O . VAL A 1 83 ? 9.961 -24.391 -6.375 1 98.31 83 VAL A O 1
ATOM 690 N N . GLU A 1 84 ? 10.766 -22.391 -7.152 1 97.5 84 GLU A N 1
ATOM 691 C CA . GLU A 1 84 ? 9.766 -21.609 -6.43 1 97.5 84 GLU A CA 1
ATOM 692 C C . GLU A 1 84 ? 9.086 -20.594 -7.348 1 97.5 84 GLU A C 1
ATOM 694 O O . GLU A 1 84 ? 9.758 -19.828 -8.031 1 97.5 84 GLU A O 1
ATOM 699 N N . VAL A 1 85 ? 7.766 -20.672 -7.363 1 97.88 85 VAL A N 1
ATOM 700 C CA . VAL A 1 85 ? 6.953 -19.688 -8.078 1 97.88 85 VAL A CA 1
ATOM 701 C C . VAL A 1 85 ? 6.266 -18.75 -7.078 1 97.88 85 VAL A C 1
ATOM 703 O O . VAL A 1 85 ? 5.648 -19.219 -6.117 1 97.88 85 VAL A O 1
ATOM 706 N N . THR A 1 86 ? 6.426 -17.469 -7.32 1 95.62 86 THR A N 1
ATOM 707 C CA . THR A 1 86 ? 5.789 -16.5 -6.43 1 95.62 86 THR A CA 1
ATOM 708 C C . THR A 1 86 ? 4.926 -15.523 -7.219 1 95.62 86 THR A C 1
ATOM 710 O O . THR A 1 86 ? 5.352 -15 -8.25 1 95.62 86 THR A O 1
ATOM 713 N N . PHE A 1 87 ? 3.727 -15.273 -6.719 1 94.06 87 PHE A N 1
ATOM 714 C CA . PHE A 1 87 ? 2.832 -14.289 -7.32 1 94.06 87 PHE A CA 1
ATOM 715 C C . PHE A 1 87 ? 1.881 -13.711 -6.273 1 94.06 87 PHE A C 1
ATOM 717 O O . PHE A 1 87 ? 1.77 -14.25 -5.168 1 94.06 87 PHE A O 1
ATOM 724 N N . ASN A 1 88 ? 1.2 -12.617 -6.656 1 92.31 88 ASN A N 1
ATOM 725 C CA . ASN A 1 88 ? 0.294 -11.945 -5.727 1 92.31 88 ASN A CA 1
ATOM 726 C C . ASN A 1 88 ? -1.154 -12.031 -6.203 1 92.31 88 ASN A C 1
ATOM 728 O O . ASN A 1 88 ? -1.413 -12.18 -7.395 1 92.31 88 ASN A O 1
ATOM 732 N N . ALA A 1 89 ? -2.025 -11.859 -5.18 1 92.25 89 ALA A N 1
ATOM 733 C CA . ALA A 1 89 ? -3.441 -11.672 -5.48 1 92.25 89 ALA A CA 1
ATOM 734 C C . ALA A 1 89 ? -3.666 -10.414 -6.312 1 92.25 89 ALA A C 1
ATOM 736 O O . ALA A 1 89 ? -3.002 -9.398 -6.105 1 92.25 89 ALA A O 1
ATOM 737 N N . ARG A 1 90 ? -4.496 -10.508 -7.227 1 80.44 90 ARG A N 1
ATOM 738 C CA . ARG A 1 90 ? -4.77 -9.359 -8.078 1 80.44 90 ARG A CA 1
ATOM 739 C C . ARG A 1 90 ? -6.266 -9.07 -8.148 1 80.44 90 ARG A C 1
ATOM 741 O O . ARG A 1 90 ? -7.082 -9.992 -8.086 1 80.44 90 ARG A O 1
ATOM 748 N N . SER A 1 91 ? -6.594 -7.711 -8.023 1 66 91 SER A N 1
ATOM 749 C CA . SER A 1 91 ? -7.984 -7.379 -8.32 1 66 91 SER A CA 1
ATOM 750 C C . SER A 1 91 ? -8.281 -7.496 -9.812 1 66 91 SER A C 1
ATOM 752 O O . SER A 1 91 ? -7.465 -7.086 -10.641 1 66 91 SER A O 1
ATOM 754 N N . PRO A 1 92 ? -9.336 -8.258 -10.109 1 57.22 92 PRO A N 1
ATOM 755 C CA . PRO A 1 92 ? -9.68 -8.32 -11.531 1 57.22 92 PRO A CA 1
ATOM 756 C C . PRO A 1 92 ? -9.852 -6.938 -12.156 1 57.22 92 PRO A C 1
ATOM 758 O O . PRO A 1 92 ? -9.797 -6.801 -13.383 1 57.22 92 PRO A O 1
ATOM 761 N N . TYR A 1 93 ? -10.133 -5.871 -11.266 1 52.81 93 TYR A N 1
ATOM 762 C CA . TYR A 1 93 ? -10.438 -4.527 -11.742 1 52.81 93 TYR A CA 1
ATOM 763 C C . TYR A 1 93 ? -9.188 -3.664 -11.781 1 52.81 93 TYR A C 1
ATOM 765 O O . TYR A 1 93 ? -9.258 -2.463 -12.055 1 52.81 93 TYR A O 1
ATOM 773 N N . SER A 1 94 ? -8.133 -4.043 -11.336 1 49.88 94 SER A N 1
ATOM 774 C CA . SER A 1 94 ? -6.953 -3.197 -11.195 1 49.88 94 SER A CA 1
ATOM 775 C C . SER A 1 94 ? -6.629 -2.473 -12.492 1 49.88 94 SER A C 1
ATOM 777 O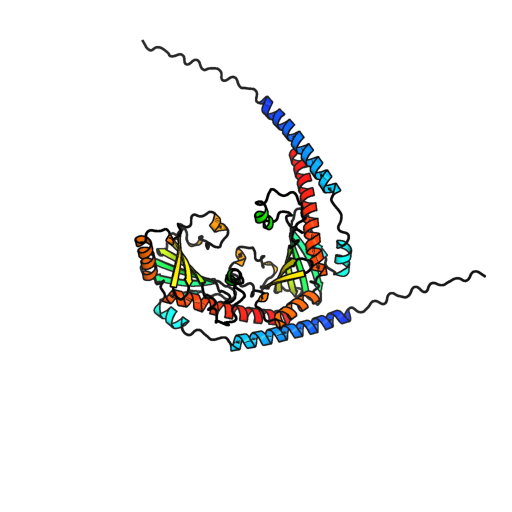 O . SER A 1 94 ? -6.953 -2.963 -13.578 1 49.88 94 SER A O 1
ATOM 779 N N . ASP A 1 95 ? -6.492 -1.015 -12.414 1 41.66 95 ASP A N 1
ATOM 780 C CA . ASP A 1 95 ? -6.195 0.002 -13.414 1 41.66 95 ASP A CA 1
ATOM 781 C C . ASP A 1 95 ? -5.117 -0.478 -14.383 1 41.66 95 ASP A C 1
ATOM 783 O O . ASP A 1 95 ? -4.594 0.307 -15.18 1 41.66 95 ASP A O 1
ATOM 787 N N . GLU A 1 96 ? -4.707 -1.519 -14.617 1 39.19 96 GLU A N 1
ATOM 788 C CA . GLU A 1 96 ? -4.066 -1.514 -15.93 1 39.19 96 GLU A CA 1
ATOM 789 C C . GLU A 1 96 ? -4.965 -0.869 -16.984 1 39.19 96 GLU A C 1
ATOM 791 O O . GLU A 1 96 ? -4.555 -0.694 -18.125 1 39.19 96 GLU A O 1
ATOM 796 N N . GLY A 1 97 ? -6.246 -0.626 -16.719 1 34.53 97 GLY A N 1
ATOM 797 C CA . GLY A 1 97 ? -7.184 0.093 -17.562 1 34.53 97 GLY A CA 1
ATOM 798 C C . GLY A 1 97 ? -6.898 1.581 -17.641 1 34.53 97 GLY A C 1
ATOM 799 O O . GLY A 1 97 ? -7.605 2.32 -18.328 1 34.53 97 GLY A O 1
ATOM 800 N N . GLN A 1 98 ? -6.332 2.277 -16.688 1 34.03 98 GLN A N 1
ATOM 801 C CA . GLN A 1 98 ? -6.141 3.699 -16.953 1 34.03 98 GLN A CA 1
ATOM 802 C C . GLN A 1 98 ? -5.469 3.924 -18.297 1 34.03 98 GLN A C 1
ATOM 804 O O . GLN A 1 98 ? -5.441 5.047 -18.812 1 34.03 98 GLN A O 1
ATOM 809 N N . GLN A 1 99 ? -4.801 3.033 -18.922 1 31.14 99 GLN A N 1
ATOM 810 C CA . GLN A 1 99 ? -4.395 3.41 -20.281 1 31.14 99 GLN A CA 1
ATOM 811 C C . GLN A 1 99 ? -5.582 3.387 -21.234 1 31.14 99 GLN A C 1
ATOM 813 O O . GLN A 1 99 ? -5.578 4.086 -22.25 1 31.14 99 GLN A O 1
ATOM 818 N N . GLU A 1 100 ? -6.668 2.592 -21.094 1 29.61 100 GLU A N 1
ATOM 819 C CA . GLU A 1 100 ? -7.625 2.469 -22.188 1 29.61 100 GLU A CA 1
ATOM 820 C C . GLU A 1 100 ? -8.734 3.516 -22.078 1 29.61 100 GLU A C 1
ATOM 822 O O . GLU A 1 100 ? -9.664 3.527 -22.875 1 29.61 100 GLU A O 1
ATOM 827 N N . GLU A 1 101 ? -8.922 4.312 -21.109 1 29.84 101 GLU A N 1
ATOM 828 C CA . GLU A 1 101 ? -10.102 5.164 -21.234 1 29.84 101 GLU A CA 1
ATOM 829 C C . GLU A 1 101 ? -9.984 6.09 -22.453 1 29.84 101 GLU A C 1
ATOM 831 O O . GLU A 1 101 ? -10.875 6.902 -22.703 1 29.84 101 GLU A O 1
ATOM 836 N N . GLN A 1 102 ? -8.883 6.402 -23.125 1 28.78 102 GLN A N 1
ATOM 837 C CA . GLN A 1 102 ? -9.148 7.375 -24.188 1 28.78 102 GLN A CA 1
ATOM 838 C C . GLN A 1 102 ? -10.188 6.84 -25.172 1 28.78 102 GLN A C 1
ATOM 840 O O . GLN A 1 102 ? -10.672 7.582 -26.031 1 28.78 102 GLN A O 1
ATOM 845 N N . GLU A 1 103 ? -10.258 5.621 -25.719 1 28.73 103 GLU A N 1
ATOM 846 C CA . GLU A 1 103 ? -11.188 5.43 -26.828 1 28.73 103 GLU A CA 1
ATOM 847 C C . GLU A 1 103 ? -12.625 5.285 -26.312 1 28.73 103 GLU A C 1
ATOM 849 O O . GLU A 1 103 ? -12.977 4.27 -25.719 1 28.73 103 GLU A O 1
ATOM 854 N N . GLU A 1 104 ? -13.328 6.281 -25.766 1 29.41 104 GLU A N 1
ATOM 855 C CA . GLU A 1 104 ? -14.734 6.465 -25.406 1 29.41 104 GLU A CA 1
ATOM 856 C C . GLU A 1 104 ? -15.656 5.77 -26.406 1 29.41 104 GLU A C 1
ATOM 858 O O . GLU A 1 104 ? -16.781 5.41 -26.062 1 29.41 104 GLU A O 1
ATOM 863 N N . ASN A 1 105 ? -15.742 6.172 -27.766 1 28.66 105 ASN A N 1
ATOM 864 C CA . ASN A 1 105 ? -17.016 6.227 -28.453 1 28.66 105 ASN A CA 1
ATOM 865 C C . ASN A 1 105 ? -17.703 4.863 -28.484 1 28.66 105 ASN A C 1
ATOM 867 O O . ASN A 1 10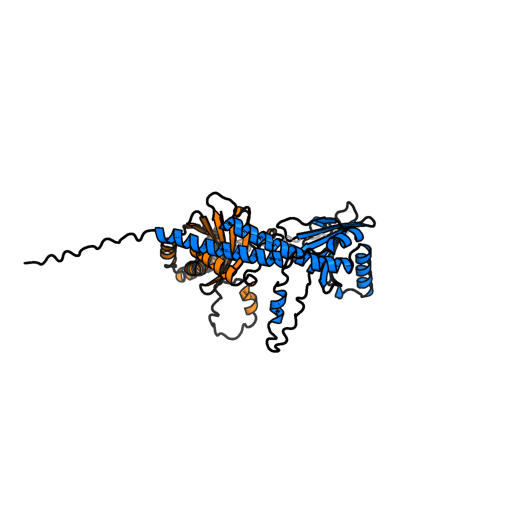5 ? -18.938 4.781 -28.578 1 28.66 105 ASN A O 1
ATOM 871 N N . GLN A 1 106 ? -17.328 3.799 -29.297 1 28.28 106 GLN A N 1
ATOM 872 C CA . GLN A 1 106 ? -18.281 2.799 -29.781 1 28.28 106 GLN A CA 1
ATOM 873 C C . GLN A 1 106 ? -18.812 1.953 -28.641 1 28.28 106 GLN A C 1
ATOM 875 O O . GLN A 1 106 ? -18.078 1.599 -27.719 1 28.28 106 GLN A O 1
ATOM 880 N N . GLU A 1 107 ? -20.234 1.82 -28.25 1 30.8 107 GLU A N 1
ATOM 881 C CA . GLU A 1 107 ? -21.297 1.183 -27.453 1 30.8 107 GLU A CA 1
ATOM 882 C C . GLU A 1 107 ? -20.953 -0.271 -27.156 1 30.8 107 GLU A C 1
ATOM 884 O O . GLU A 1 107 ? -21.734 -0.981 -26.516 1 30.8 107 GLU A O 1
ATOM 889 N N . GLN A 1 108 ? -20.344 -1.1 -28.109 1 30.41 108 GLN A N 1
ATOM 890 C CA . GLN A 1 108 ? -20.406 -2.543 -27.906 1 30.41 108 GLN A CA 1
ATOM 891 C C . GLN A 1 108 ? -19.828 -2.93 -26.547 1 30.41 108 GLN A C 1
ATOM 893 O O . GLN A 1 108 ? -18.719 -2.521 -26.203 1 30.41 108 GLN A O 1
ATOM 898 N N . GLU A 1 109 ? -20.656 -3.014 -25.406 1 32.5 109 GLU A N 1
ATOM 899 C CA . GLU A 1 109 ? -20.531 -3.773 -24.172 1 32.5 109 GLU A CA 1
ATOM 900 C C . GLU A 1 109 ? -19.531 -4.914 -24.328 1 32.5 109 GLU A C 1
ATOM 902 O O . GLU A 1 109 ? -19.906 -6.082 -24.391 1 32.5 109 GLU A O 1
ATOM 907 N N . GLU A 1 110 ? -18.844 -4.977 -25.375 1 31.67 110 GLU A N 1
ATOM 908 C CA . GLU A 1 110 ? -17.969 -6.137 -25.438 1 31.67 110 GLU A CA 1
ATOM 909 C C . GLU A 1 110 ? -17.234 -6.355 -24.109 1 31.67 110 GLU A C 1
ATOM 911 O O . GLU A 1 110 ? -16.844 -5.395 -23.453 1 31.67 110 GLU A O 1
ATOM 916 N N . GLU A 1 111 ? -17.641 -7.457 -23.312 1 36.28 111 GLU A N 1
ATOM 917 C CA . GLU A 1 111 ? -16.828 -8.109 -22.281 1 36.28 111 GLU A CA 1
ATOM 918 C C . GLU A 1 111 ? -15.352 -7.797 -22.469 1 36.28 111 GLU A C 1
ATOM 920 O O . GLU A 1 111 ? -14.695 -8.344 -23.359 1 36.28 111 GLU A O 1
ATOM 925 N N . GLN A 1 112 ? -14.992 -6.688 -22.672 1 37.19 112 GLN A N 1
ATOM 926 C CA . GLN A 1 112 ? -13.547 -6.508 -22.734 1 37.19 112 GLN A CA 1
ATOM 927 C C . GLN A 1 112 ? -12.836 -7.477 -21.797 1 37.19 112 GLN A C 1
ATOM 929 O O . GLN A 1 112 ? -13.102 -7.492 -20.594 1 37.19 112 GLN A O 1
ATOM 934 N N . ALA A 1 113 ? -12.633 -8.57 -22.156 1 39.94 113 ALA A N 1
ATOM 935 C CA . ALA A 1 113 ? -11.859 -9.617 -21.484 1 39.94 113 ALA A CA 1
ATOM 936 C C . ALA A 1 113 ? -10.805 -9.008 -20.562 1 39.94 113 ALA A C 1
ATOM 938 O O . ALA A 1 113 ? -9.867 -8.367 -21.031 1 39.94 113 ALA A O 1
ATOM 939 N N . GLN A 1 114 ? -11.195 -8.367 -19.422 1 50.81 114 GLN A N 1
ATOM 940 C CA . GLN A 1 114 ? -10.211 -7.957 -18.422 1 50.81 114 GLN A CA 1
ATOM 941 C C . GLN A 1 114 ? -8.938 -8.797 -18.531 1 50.81 114 GLN A C 1
ATOM 943 O O . GLN A 1 114 ? -8.992 -10.023 -18.469 1 50.81 114 GLN A O 1
ATOM 948 N N . ASP A 1 115 ? -8.039 -8.352 -19.266 1 60.44 115 ASP A N 1
ATOM 949 C CA . ASP A 1 115 ? -6.762 -9.047 -19.422 1 60.44 115 ASP A CA 1
ATOM 950 C C . ASP A 1 115 ? -6.25 -9.57 -18.078 1 60.44 115 ASP A C 1
ATOM 952 O O . ASP A 1 115 ? -6.078 -8.797 -17.141 1 60.44 115 ASP A O 1
ATOM 956 N N . ASN A 1 116 ? -6.625 -10.82 -17.75 1 78.44 116 ASN A N 1
ATOM 957 C CA . ASN A 1 116 ? -6.199 -11.555 -16.578 1 78.44 116 ASN A CA 1
ATOM 958 C C . ASN A 1 116 ? -4.699 -11.82 -16.578 1 78.44 116 ASN A C 1
ATOM 960 O O . ASN A 1 116 ? -4.273 -12.977 -16.609 1 78.44 116 ASN A O 1
ATOM 964 N N . ASN A 1 117 ? -3.957 -10.766 -16.703 1 89.69 117 ASN A N 1
ATOM 965 C CA . ASN A 1 117 ? -2.512 -10.945 -16.609 1 89.69 117 ASN A CA 1
ATOM 966 C C . ASN A 1 117 ? -2.031 -10.953 -15.164 1 89.69 117 ASN A C 1
ATOM 968 O O . ASN A 1 117 ? -2.582 -10.25 -14.32 1 89.69 117 ASN A O 1
ATOM 972 N N . THR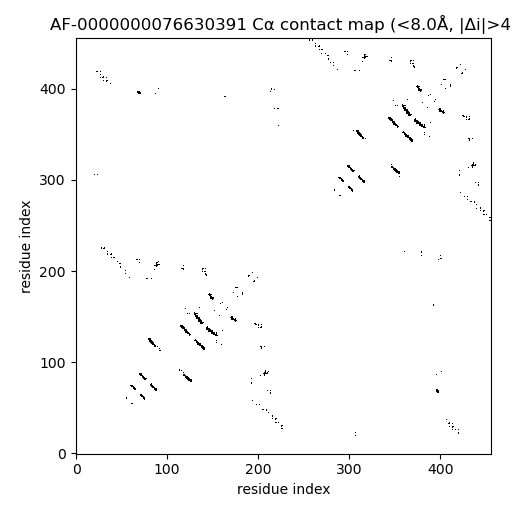 A 1 118 ? -1.104 -11.844 -14.906 1 92.62 118 THR A N 1
ATOM 973 C CA . THR A 1 118 ? -0.548 -11.93 -13.562 1 92.62 118 THR A CA 1
ATOM 974 C C . THR A 1 118 ? 0.976 -11.984 -13.609 1 92.62 118 THR A C 1
ATOM 976 O O . THR A 1 118 ? 1.547 -12.836 -14.297 1 92.62 118 THR A O 1
ATOM 979 N N . GLU A 1 119 ? 1.603 -11.023 -12.906 1 92.38 119 GLU A N 1
ATOM 980 C CA . GLU A 1 119 ? 3.053 -11.086 -12.75 1 92.38 119 GLU A CA 1
ATOM 981 C C . GLU A 1 119 ? 3.459 -12.164 -11.758 1 92.38 119 GLU A C 1
ATOM 983 O O . GLU A 1 119 ? 2.822 -12.328 -10.711 1 92.38 119 GLU A O 1
ATOM 988 N N . PHE A 1 120 ? 4.52 -12.883 -12.117 1 94.44 120 PHE A N 1
ATOM 989 C CA . PHE A 1 120 ? 5.047 -13.867 -11.18 1 94.44 120 PHE A CA 1
ATOM 990 C C . PHE A 1 120 ? 6.539 -14.086 -11.406 1 94.44 120 PHE A C 1
ATOM 992 O O . PHE A 1 120 ? 7.082 -13.68 -12.438 1 94.44 120 PHE A O 1
ATOM 999 N N . GLN A 1 121 ? 7.16 -14.633 -10.383 1 95.5 121 GLN A N 1
ATOM 1000 C CA . GLN A 1 121 ? 8.586 -14.953 -10.445 1 95.5 121 GLN A CA 1
ATOM 1001 C C . GLN A 1 121 ? 8.82 -16.453 -10.305 1 95.5 121 GLN A C 1
ATOM 1003 O O . GLN A 1 121 ? 8.117 -17.125 -9.547 1 95.5 121 GLN A O 1
ATOM 1008 N N . VAL A 1 122 ? 9.766 -16.875 -11.047 1 97.94 122 VAL A N 1
ATOM 1009 C CA . VAL A 1 122 ? 10.211 -18.266 -10.914 1 97.94 122 VAL A CA 1
ATOM 1010 C C . VAL A 1 122 ? 11.68 -18.297 -10.484 1 97.94 122 VAL A C 1
ATOM 1012 O O . VAL A 1 122 ? 12.555 -17.797 -11.195 1 97.94 122 VAL A O 1
ATOM 1015 N N . THR A 1 123 ? 11.906 -18.906 -9.367 1 97.44 123 THR A N 1
ATOM 1016 C CA . THR A 1 123 ? 13.266 -19.078 -8.867 1 97.44 123 THR A CA 1
ATOM 1017 C C . THR A 1 123 ? 13.703 -20.531 -9 1 97.44 123 THR A C 1
ATOM 1019 O O . THR A 1 123 ? 12.977 -21.438 -8.586 1 97.44 123 THR A O 1
ATOM 1022 N N . ILE A 1 124 ? 14.812 -20.719 -9.625 1 98.12 124 ILE A N 1
ATOM 1023 C CA . ILE A 1 124 ? 15.398 -22.047 -9.734 1 98.12 124 ILE A CA 1
ATOM 1024 C C . ILE A 1 124 ? 16.797 -22.047 -9.102 1 98.12 124 ILE A C 1
ATOM 1026 O O . ILE A 1 124 ? 17.656 -21.266 -9.5 1 98.12 124 ILE A O 1
ATOM 1030 N N . LYS A 1 125 ? 17 -22.828 -8.148 1 97.5 125 LYS A N 1
ATOM 1031 C CA . LYS A 1 125 ? 18.328 -22.984 -7.531 1 97.5 125 LYS A CA 1
ATOM 1032 C C . LYS A 1 125 ? 18.656 -24.453 -7.297 1 97.5 125 LYS A C 1
ATOM 1034 O O . LYS A 1 125 ? 17.766 -25.297 -7.223 1 97.5 125 LYS A O 1
ATOM 1039 N N . LYS A 1 126 ? 19.969 -24.734 -7.289 1 95.69 126 LYS A N 1
ATOM 1040 C CA . LYS A 1 126 ? 20.359 -26.094 -6.91 1 95.69 126 LYS A CA 1
ATOM 1041 C C . LYS A 1 126 ? 20.016 -26.375 -5.453 1 95.69 126 LYS A C 1
ATOM 1043 O O . LYS A 1 126 ? 20.125 -25.5 -4.598 1 95.69 126 LYS A O 1
ATOM 1048 N N . ALA A 1 127 ? 19.625 -27.594 -5.23 1 93.69 127 ALA A N 1
ATOM 1049 C CA . ALA A 1 127 ? 19.266 -27.984 -3.871 1 93.69 127 ALA A CA 1
ATOM 1050 C C . ALA A 1 127 ? 20.406 -27.703 -2.896 1 93.69 127 ALA A C 1
ATOM 1052 O O . ALA A 1 127 ? 21.547 -28.078 -3.148 1 93.69 127 ALA A O 1
ATOM 1053 N N . GLY A 1 128 ? 20.031 -27 -1.864 1 92.88 128 GLY A N 1
ATOM 1054 C CA . GLY A 1 128 ? 21 -26.734 -0.807 1 92.88 128 GLY A CA 1
ATOM 1055 C C . GLY A 1 128 ? 21.875 -25.531 -1.087 1 92.88 128 GLY A C 1
ATOM 1056 O O . GLY A 1 128 ? 22.734 -25.188 -0.277 1 92.88 128 GLY A O 1
ATOM 1057 N N . LYS A 1 129 ? 21.734 -24.906 -2.203 1 95 129 LYS A N 1
ATOM 1058 C CA . LYS A 1 1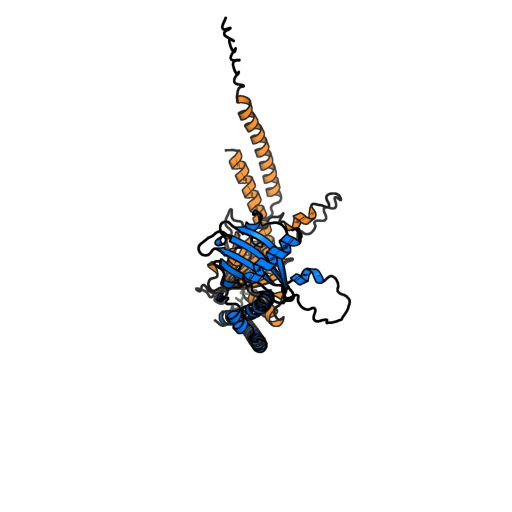29 ? 22.547 -23.75 -2.553 1 95 129 LYS A CA 1
ATOM 1059 C C . LYS A 1 129 ? 21.719 -22.469 -2.48 1 95 129 LYS A C 1
ATOM 1061 O O . LYS A 1 129 ? 20.5 -22.516 -2.344 1 95 129 LYS A O 1
ATOM 1066 N N . LYS A 1 130 ? 22.484 -21.359 -2.498 1 94.62 130 LYS A N 1
ATOM 1067 C CA . LYS A 1 130 ? 21.797 -20.078 -2.447 1 94.62 130 LYS A CA 1
ATOM 1068 C C . LYS A 1 130 ? 21.781 -19.406 -3.816 1 94.62 130 LYS A C 1
ATOM 1070 O O . LYS A 1 130 ? 20.969 -18.531 -4.074 1 94.62 130 LYS A O 1
ATOM 1075 N N . GLU A 1 131 ? 22.766 -19.797 -4.598 1 95.38 131 GLU A N 1
ATOM 1076 C CA . GLU A 1 131 ? 22.859 -19.219 -5.934 1 95.38 131 GLU A CA 1
ATOM 1077 C C . GLU A 1 131 ? 21.812 -19.797 -6.867 1 95.38 131 GLU A C 1
ATOM 1079 O O . GLU A 1 131 ? 21.484 -20.984 -6.785 1 95.38 131 GLU A O 1
ATOM 1084 N N . GLY A 1 132 ? 21.234 -18.922 -7.723 1 96.56 132 GLY A N 1
ATOM 1085 C CA . GLY A 1 132 ? 20.234 -19.391 -8.672 1 96.56 132 GLY A CA 1
ATOM 1086 C C . GLY A 1 132 ? 19.844 -18.344 -9.688 1 96.56 132 GLY A C 1
ATOM 1087 O O . GLY A 1 132 ? 20.531 -17.344 -9.852 1 96.56 132 GLY A O 1
ATOM 1088 N N . ILE A 1 133 ? 18.844 -18.688 -10.398 1 97 133 ILE A N 1
ATOM 1089 C CA . ILE A 1 133 ? 18.328 -17.766 -11.398 1 97 133 ILE A CA 1
ATOM 1090 C C . ILE A 1 133 ? 16.859 -17.453 -11.109 1 97 133 ILE A C 1
ATOM 1092 O O . ILE A 1 133 ? 16.125 -18.297 -10.602 1 97 133 ILE A O 1
ATOM 1096 N N . VAL A 1 134 ? 16.516 -16.203 -11.438 1 96.12 134 VAL A N 1
ATOM 1097 C CA . VAL A 1 134 ? 15.156 -15.734 -11.203 1 96.12 134 VAL A CA 1
ATOM 1098 C C . VAL A 1 134 ? 14.555 -15.234 -12.508 1 96.12 134 VAL A C 1
ATOM 1100 O O . VAL A 1 134 ? 15.047 -14.273 -13.102 1 96.12 134 VAL A O 1
ATOM 1103 N N . TYR A 1 135 ? 13.469 -15.945 -12.953 1 96.81 135 TYR A N 1
ATOM 1104 C CA . TYR A 1 135 ? 12.703 -15.5 -14.117 1 96.81 135 TYR A CA 1
ATOM 1105 C C . TYR A 1 135 ? 11.633 -14.5 -13.711 1 96.81 135 TYR A C 1
ATOM 1107 O O . TYR A 1 135 ? 10.836 -14.766 -12.812 1 96.81 135 TYR A O 1
ATOM 1115 N N . GLU A 1 136 ? 11.641 -13.375 -14.305 1 94.5 136 GLU A N 1
ATOM 1116 C CA . GLU A 1 136 ? 10.531 -12.438 -14.188 1 94.5 136 GLU A CA 1
ATOM 1117 C C . GLU A 1 136 ? 9.523 -12.641 -15.32 1 94.5 136 GLU A C 1
ATOM 1119 O O . GLU A 1 136 ? 9.844 -12.445 -16.484 1 94.5 136 GLU A O 1
ATOM 1124 N N . CYS A 1 137 ? 8.266 -12.945 -14.859 1 96 137 CYS A N 1
ATOM 1125 C CA . CYS A 1 137 ? 7.324 -13.406 -15.875 1 96 137 CYS A CA 1
ATOM 1126 C C . CYS A 1 137 ? 5.969 -12.734 -15.703 1 96 137 CYS A C 1
ATOM 1128 O O . CYS A 1 137 ? 5.676 -12.18 -14.641 1 96 137 CYS A O 1
ATOM 1130 N N . VAL A 1 138 ? 5.211 -12.773 -16.797 1 94.75 138 VAL A N 1
ATOM 1131 C CA . VAL A 1 138 ? 3.797 -12.406 -16.781 1 94.75 138 VAL A CA 1
ATOM 1132 C C . VAL A 1 138 ? 2.979 -13.492 -17.469 1 94.75 138 VAL A C 1
ATOM 1134 O O . VAL A 1 138 ? 3.35 -13.961 -18.547 1 94.75 138 VAL A O 1
ATOM 1137 N N . SER A 1 139 ? 1.983 -13.953 -16.828 1 94.88 139 SER A N 1
ATOM 1138 C CA . SER A 1 139 ? 1.031 -14.844 -17.469 1 94.88 139 SER A CA 1
ATOM 1139 C C . SER A 1 139 ? -0.096 -14.062 -18.141 1 94.88 139 SER A C 1
ATOM 1141 O O . SER A 1 139 ? -0.644 -13.125 -17.547 1 94.88 139 SER A O 1
ATOM 1143 N N . ALA A 1 140 ? -0.4 -14.375 -19.344 1 90.94 140 ALA A N 1
ATOM 1144 C CA . ALA A 1 140 ? -1.497 -13.781 -20.109 1 90.94 140 ALA A CA 1
ATOM 1145 C C . ALA A 1 140 ? -2.078 -14.773 -21.109 1 90.94 140 ALA A C 1
ATOM 1147 O O . ALA A 1 140 ? -1.345 -15.367 -21.906 1 90.94 140 ALA A O 1
ATOM 1148 N N . GLN A 1 141 ? -3.404 -14.945 -20.969 1 91.69 141 GLN A N 1
ATOM 1149 C CA . GLN A 1 141 ? -4.09 -15.859 -21.875 1 91.69 141 GLN A CA 1
ATOM 1150 C C . GLN A 1 141 ? -3.436 -17.234 -21.875 1 91.69 141 GLN A C 1
ATOM 1152 O O . GLN A 1 141 ? -3.141 -17.797 -22.922 1 91.69 141 GLN A O 1
ATOM 1157 N N . SER A 1 142 ? -3.035 -17.641 -20.719 1 90.75 142 SER A N 1
ATOM 1158 C CA . SER A 1 142 ? -2.518 -18.969 -20.453 1 90.75 142 SER A CA 1
ATOM 1159 C C . SER A 1 142 ? -1.122 -19.156 -21.047 1 90.75 142 SER A C 1
ATOM 1161 O O . SER A 1 142 ? -0.674 -20.281 -21.266 1 90.75 142 SER A O 1
ATOM 1163 N N . GLU A 1 143 ? -0.552 -18.031 -21.344 1 95 143 GLU A N 1
ATOM 1164 C CA . GLU A 1 143 ? 0.826 -18.078 -21.828 1 95 143 GLU A CA 1
ATOM 1165 C C . GLU A 1 143 ? 1.771 -17.375 -20.844 1 95 143 GLU A C 1
ATOM 1167 O O . GLU A 1 143 ? 1.344 -16.547 -20.047 1 95 143 GLU A O 1
ATOM 1172 N N . ILE A 1 144 ? 3.045 -17.766 -20.984 1 97.62 144 ILE A N 1
ATOM 1173 C CA . ILE A 1 144 ? 4.059 -17.172 -20.109 1 97.62 144 ILE A CA 1
ATOM 1174 C C . ILE A 1 144 ? 4.949 -16.234 -20.922 1 97.62 144 ILE A C 1
ATOM 1176 O O . ILE A 1 144 ? 5.527 -16.641 -21.938 1 97.62 144 ILE A O 1
ATOM 1180 N N . GLN A 1 145 ? 4.977 -15.055 -20.5 1 96.94 145 GLN A N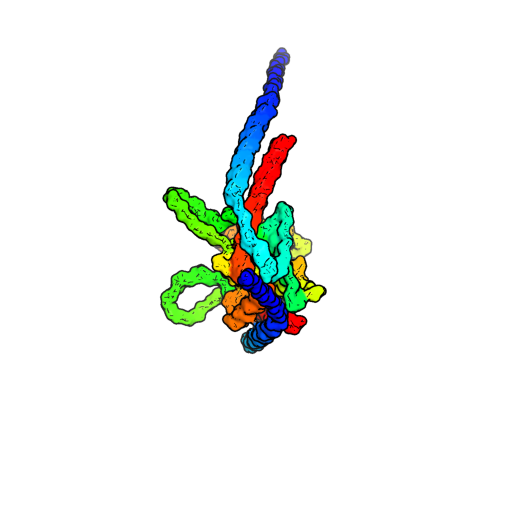 1
ATOM 1181 C CA . GLN A 1 145 ? 5.898 -14.078 -21.062 1 96.94 145 GLN A CA 1
ATOM 1182 C C . GLN A 1 145 ? 7.047 -13.789 -20.109 1 96.94 145 GLN A C 1
ATOM 1184 O O . GLN A 1 145 ? 6.82 -13.414 -18.953 1 96.94 145 GLN A O 1
ATOM 1189 N N . ILE A 1 146 ? 8.234 -13.93 -20.609 1 97.44 146 ILE A N 1
ATOM 1190 C CA . ILE A 1 146 ? 9.406 -13.695 -19.781 1 97.44 146 ILE A CA 1
ATOM 1191 C C . ILE A 1 146 ? 9.938 -12.281 -20.031 1 97.44 146 ILE A C 1
ATOM 1193 O O . ILE A 1 146 ? 10.172 -11.891 -21.172 1 97.44 146 ILE A O 1
ATOM 1197 N N . SER A 1 147 ? 10.109 -11.5 -18.984 1 94.31 147 SER A N 1
ATOM 1198 C CA . SER A 1 147 ? 10.656 -10.148 -19.109 1 94.31 147 SER A CA 1
ATOM 1199 C C . SER A 1 147 ? 12.18 -10.164 -19.062 1 94.31 147 SER A C 1
ATOM 1201 O O . SER A 1 147 ? 12.836 -9.594 -19.938 1 94.31 147 SER A O 1
ATOM 1203 N N . ASN A 1 148 ? 12.742 -10.766 -18.094 1 94.62 148 ASN A N 1
ATOM 1204 C CA . ASN A 1 148 ? 14.18 -10.914 -17.922 1 94.62 148 ASN A CA 1
ATOM 1205 C C . ASN A 1 148 ? 14.523 -12.078 -17 1 94.62 148 ASN A C 1
ATOM 1207 O O . ASN A 1 148 ? 13.633 -12.672 -16.391 1 94.62 148 ASN A O 1
ATOM 1211 N N . ILE A 1 149 ? 15.75 -12.398 -16.969 1 96.44 149 ILE A N 1
ATOM 1212 C CA . ILE A 1 149 ? 16.281 -13.43 -16.094 1 96.44 149 ILE A CA 1
ATOM 1213 C C . ILE A 1 149 ? 17.422 -12.859 -15.25 1 96.44 149 ILE A C 1
ATOM 1215 O O . ILE A 1 149 ? 18.406 -12.352 -15.797 1 96.44 149 ILE A O 1
ATOM 1219 N N . VAL A 1 150 ? 17.281 -13.023 -13.977 1 93.44 150 VAL A N 1
ATOM 1220 C CA . VAL A 1 150 ? 18.266 -12.484 -13.055 1 93.44 150 VAL A CA 1
ATOM 1221 C C . VAL A 1 150 ? 19.125 -13.617 -12.492 1 93.44 150 VAL A C 1
ATOM 1223 O O . VAL A 1 150 ? 18.594 -14.633 -12.031 1 93.44 150 VAL A O 1
ATOM 1226 N N . TYR A 1 151 ? 20.391 -13.461 -12.641 1 94.56 151 TYR A N 1
ATOM 1227 C CA . TYR A 1 151 ? 21.281 -14.312 -11.859 1 94.56 151 TYR A CA 1
ATOM 1228 C C . TYR A 1 151 ? 21.438 -13.781 -10.445 1 94.56 151 TYR A C 1
ATOM 1230 O O . TYR A 1 151 ? 21.672 -12.586 -10.25 1 94.56 151 TYR A O 1
ATOM 1238 N N . SER A 1 152 ? 21.328 -14.672 -9.539 1 92.81 152 SER A N 1
ATOM 1239 C CA . SER A 1 152 ? 21.422 -14.258 -8.148 1 92.81 152 SER A CA 1
ATOM 1240 C C . SER A 1 152 ? 22.422 -15.117 -7.379 1 92.81 152 SER A C 1
ATOM 1242 O O . SER A 1 152 ? 22.359 -16.344 -7.434 1 92.81 152 SER A O 1
ATOM 1244 N N . ASP A 1 153 ? 23.297 -14.406 -6.609 1 92.12 153 ASP A N 1
ATOM 1245 C CA . ASP A 1 153 ? 24.203 -15.125 -5.723 1 92.12 153 ASP A CA 1
ATOM 1246 C C . ASP A 1 153 ? 23.469 -15.648 -4.492 1 92.12 153 ASP A C 1
ATOM 1248 O O . ASP A 1 153 ? 23.922 -16.594 -3.84 1 92.12 153 ASP A O 1
ATOM 1252 N N . ASP A 1 154 ? 22.391 -14.969 -4.262 1 93.06 154 ASP A N 1
ATOM 1253 C CA . ASP A 1 154 ? 21.5 -15.383 -3.178 1 93.06 154 ASP A CA 1
ATOM 1254 C C . ASP A 1 154 ? 20.047 -15.062 -3.504 1 93.06 154 ASP A C 1
ATOM 1256 O O . ASP A 1 154 ? 19.594 -13.93 -3.326 1 93.06 154 ASP A O 1
ATOM 1260 N N . VAL A 1 155 ? 19.312 -16.062 -3.838 1 91.94 155 VAL A N 1
ATOM 1261 C CA . VAL A 1 155 ? 17.953 -15.867 -4.355 1 91.94 155 VAL A CA 1
ATOM 1262 C C . VAL A 1 155 ? 17.031 -15.391 -3.234 1 91.94 155 VAL A C 1
ATOM 1264 O O . VAL A 1 155 ? 15.984 -14.805 -3.494 1 91.94 155 VAL A O 1
ATOM 1267 N N . ASN A 1 156 ? 17.422 -15.617 -2.033 1 86.69 156 ASN A N 1
ATOM 1268 C CA . ASN A 1 156 ? 16.578 -15.211 -0.909 1 86.69 156 ASN A CA 1
ATOM 1269 C C . ASN A 1 156 ? 16.562 -13.695 -0.738 1 86.69 156 ASN A C 1
ATOM 1271 O O . ASN A 1 156 ? 15.68 -13.156 -0.065 1 86.69 156 ASN A O 1
ATOM 1275 N N . THR A 1 157 ? 17.516 -13.062 -1.344 1 80.88 157 THR A N 1
ATOM 1276 C CA . THR A 1 157 ? 17.609 -11.609 -1.206 1 80.88 157 THR A CA 1
ATOM 1277 C C . THR A 1 157 ? 17.172 -10.914 -2.49 1 80.88 157 THR A C 1
ATOM 1279 O O . THR A 1 157 ? 17.203 -9.688 -2.582 1 80.88 157 THR A O 1
ATOM 1282 N N . THR A 1 158 ? 16.812 -11.719 -3.404 1 75.81 158 THR A N 1
ATOM 1283 C CA . THR A 1 158 ? 16.422 -11.133 -4.68 1 75.81 158 THR A CA 1
ATOM 1284 C C . THR A 1 158 ? 14.977 -10.633 -4.625 1 75.81 158 THR A C 1
ATOM 1286 O O . THR A 1 158 ? 14.055 -11.43 -4.418 1 75.81 158 THR A O 1
ATOM 1289 N N . GLU A 1 159 ? 14.875 -9.367 -4.695 1 66.81 159 GLU A N 1
ATOM 1290 C CA . GLU A 1 159 ? 13.562 -8.742 -4.629 1 66.81 159 GLU A CA 1
ATOM 1291 C C . GLU A 1 159 ? 12.891 -8.719 -5.996 1 66.81 159 GLU A C 1
ATOM 1293 O O . GLU A 1 159 ? 13.547 -8.914 -7.023 1 66.81 159 GLU A O 1
ATOM 1298 N N . LYS A 1 160 ? 11.578 -8.617 -5.895 1 65.44 160 LYS A N 1
ATOM 1299 C CA . LYS A 1 160 ? 10.852 -8.453 -7.148 1 65.44 160 LYS A CA 1
ATOM 1300 C C . LYS A 1 160 ? 11.258 -7.156 -7.852 1 65.44 160 LYS A C 1
ATOM 1302 O O . LYS A 1 160 ? 11.727 -6.215 -7.207 1 65.44 160 LYS A O 1
ATOM 1307 N N . ILE A 1 161 ? 11.242 -7.262 -9.141 1 56.22 161 ILE A N 1
ATOM 1308 C CA . ILE A 1 161 ? 11.578 -6.125 -9.992 1 56.22 161 ILE A CA 1
ATOM 1309 C C . ILE A 1 161 ? 10.844 -4.879 -9.5 1 56.22 161 ILE A C 1
ATOM 1311 O O . ILE A 1 161 ? 11.359 -3.764 -9.617 1 56.22 161 ILE A O 1
ATOM 1315 N N . SER A 1 162 ? 9.719 -5.086 -8.992 1 57.06 162 SER A N 1
ATOM 1316 C CA . SER A 1 162 ? 8.867 -3.943 -8.672 1 57.06 162 SER A CA 1
ATOM 1317 C C . SER A 1 162 ? 9.32 -3.264 -7.383 1 57.06 162 SER A C 1
ATOM 1319 O O . SER A 1 162 ? 8.82 -2.189 -7.039 1 57.06 162 SER A O 1
ATOM 1321 N N . THR A 1 163 ? 10.422 -3.875 -6.832 1 56.66 163 THR A N 1
ATOM 1322 C CA . THR A 1 163 ? 10.82 -3.336 -5.535 1 56.66 163 THR A CA 1
ATOM 1323 C C . THR A 1 163 ? 11.922 -2.285 -5.699 1 56.66 163 THR A C 1
ATOM 1325 O O . THR A 1 163 ? 12.664 -2.307 -6.684 1 56.66 163 THR A O 1
ATOM 1328 N N . TYR A 1 164 ? 11.867 -1.229 -4.859 1 49.78 164 TYR A N 1
ATOM 1329 C CA . TYR A 1 164 ? 12.812 -0.12 -4.828 1 49.78 164 TYR A CA 1
ATOM 1330 C C . TYR A 1 164 ? 14.25 -0.625 -4.902 1 49.78 164 TYR A C 1
ATOM 1332 O O . TYR A 1 164 ? 15.078 -0.054 -5.609 1 49.78 164 TYR A O 1
ATOM 1340 N N . ASN A 1 165 ? 14.562 -1.533 -4.227 1 52.97 165 ASN A N 1
ATOM 1341 C CA . ASN A 1 165 ? 15.945 -1.982 -4.117 1 52.97 165 ASN A CA 1
ATOM 1342 C C . ASN A 1 165 ? 16.438 -2.578 -5.426 1 52.97 165 ASN A C 1
ATOM 1344 O O . ASN A 1 165 ? 17.656 -2.68 -5.645 1 52.97 165 ASN A O 1
ATOM 1348 N N . SER A 1 166 ? 15.5 -2.883 -6.316 1 59.78 166 SER A N 1
ATOM 1349 C CA . SER A 1 166 ? 15.898 -3.502 -7.574 1 59.78 166 SER A CA 1
ATOM 1350 C C . SER A 1 166 ? 16.453 -2.467 -8.547 1 59.78 166 SER A C 1
ATOM 1352 O O . SER A 1 166 ? 17.031 -2.822 -9.578 1 59.78 166 SER A O 1
ATOM 1354 N N . MET A 1 167 ? 16.438 -1.248 -8.117 1 60.44 167 MET A N 1
ATOM 1355 C CA . MET A 1 167 ? 16.734 -0.181 -9.062 1 60.44 167 MET A CA 1
ATOM 1356 C C . MET A 1 167 ? 18.203 -0.18 -9.438 1 60.44 167 MET A C 1
ATOM 1358 O O . MET A 1 167 ? 18.562 0.142 -10.57 1 60.44 167 MET A O 1
ATOM 1362 N N . ASN A 1 168 ? 19.047 -0.687 -8.586 1 68.5 168 ASN A N 1
ATOM 1363 C CA . ASN A 1 168 ? 20.469 -0.583 -8.906 1 68.5 168 ASN A CA 1
ATOM 1364 C C . ASN A 1 168 ? 21.047 -1.935 -9.305 1 68.5 168 ASN A C 1
ATOM 1366 O O . ASN A 1 168 ? 22.25 -2.049 -9.539 1 68.5 168 ASN A O 1
ATOM 1370 N N . GLU A 1 169 ? 20.281 -2.916 -9.43 1 76.38 169 GLU A N 1
ATOM 1371 C CA . GLU A 1 169 ? 20.781 -4.246 -9.773 1 76.38 169 GLU A CA 1
ATOM 1372 C C . GLU A 1 169 ? 20.562 -4.555 -11.25 1 76.38 169 GLU A C 1
ATOM 1374 O O . GLU A 1 169 ? 19.516 -4.215 -11.812 1 76.38 169 GLU A O 1
ATOM 1379 N N . TYR A 1 170 ? 21.781 -5.023 -11.812 1 85.38 170 TYR A N 1
ATOM 1380 C CA . TYR A 1 170 ? 21.562 -5.551 -13.156 1 85.38 170 TYR A CA 1
ATOM 1381 C C . TYR A 1 170 ? 20.672 -6.785 -13.117 1 85.38 170 TYR A C 1
ATOM 1383 O O . TYR A 1 170 ? 21 -7.777 -12.461 1 85.38 170 TYR A O 1
ATOM 1391 N N . ARG A 1 171 ? 19.688 -6.727 -13.836 1 89 171 ARG A N 1
ATOM 1392 C CA . ARG A 1 171 ? 18.672 -7.781 -13.742 1 89 171 ARG A CA 1
ATOM 1393 C C . ARG A 1 171 ? 18.578 -8.562 -15.039 1 89 171 ARG A C 1
ATOM 1395 O O . ARG A 1 171 ? 17.547 -9.164 -15.336 1 89 171 ARG A O 1
ATOM 1402 N N . GLY A 1 172 ? 19.656 -8.57 -15.789 1 92 172 GLY A N 1
ATOM 1403 C CA . GLY A 1 172 ? 19.609 -9.234 -17.078 1 92 172 GLY A CA 1
ATOM 1404 C C . GLY A 1 172 ? 18.953 -8.406 -18.172 1 92 172 GLY A C 1
ATOM 1405 O O . GLY A 1 172 ? 18.266 -7.434 -17.875 1 92 172 GLY A O 1
ATOM 1406 N N . PRO A 1 173 ? 19.281 -8.742 -19.406 1 93.62 173 PRO A N 1
ATOM 1407 C CA . PRO A 1 173 ? 18.672 -8 -20.516 1 93.62 173 PRO A CA 1
ATOM 1408 C C . PRO A 1 173 ? 17.188 -8.305 -20.688 1 93.62 173 PRO A C 1
ATOM 1410 O O . PRO A 1 173 ? 16.688 -9.289 -20.141 1 93.62 173 PRO A O 1
ATOM 1413 N N . ASP A 1 174 ? 16.609 -7.398 -21.406 1 95.44 174 ASP A N 1
ATOM 1414 C CA . ASP A 1 174 ? 15.25 -7.727 -21.859 1 95.44 174 ASP A CA 1
ATOM 1415 C C . ASP A 1 174 ? 15.234 -9.039 -22.625 1 95.44 174 ASP A C 1
ATOM 1417 O O . ASP A 1 174 ? 16.031 -9.242 -23.547 1 95.44 174 ASP A O 1
ATOM 1421 N N . PHE A 1 175 ? 14.375 -9.836 -22.266 1 97.25 175 PHE A N 1
ATOM 1422 C CA . PHE A 1 175 ? 14.344 -11.188 -22.797 1 97.25 175 PHE A CA 1
ATOM 1423 C C . PHE A 1 175 ? 14.188 -11.164 -24.328 1 97.25 175 PHE A C 1
ATOM 1425 O O . PHE A 1 175 ? 14.797 -11.977 -25.031 1 97.25 175 PHE A O 1
ATOM 1432 N N . THR A 1 176 ? 13.422 -10.227 -24.812 1 96.88 176 THR A N 1
ATOM 1433 C CA . THR A 1 176 ? 13.086 -10.18 -26.234 1 96.88 176 THR A CA 1
ATOM 1434 C C . THR A 1 176 ? 14.289 -9.758 -27.062 1 96.88 176 THR A C 1
ATOM 1436 O O . THR A 1 176 ? 14.289 -9.906 -28.297 1 96.88 176 THR A O 1
ATOM 1439 N N . THR A 1 177 ? 15.266 -9.211 -26.375 1 96.69 177 THR A N 1
ATOM 1440 C CA . THR A 1 177 ? 16.453 -8.75 -27.109 1 96.69 177 THR A CA 1
ATOM 1441 C C . THR A 1 177 ? 17.453 -9.883 -27.281 1 96.69 177 THR A C 1
ATOM 1443 O O . THR A 1 177 ? 18.422 -9.742 -28.031 1 96.69 177 THR A O 1
ATOM 1446 N N . LEU A 1 178 ? 17.234 -10.969 -26.625 1 97.31 178 LEU A N 1
ATOM 1447 C CA . LEU A 1 178 ? 18.125 -12.125 -26.766 1 97.31 178 LEU A CA 1
ATOM 1448 C C . LEU A 1 178 ? 17.953 -12.766 -28.141 1 97.31 178 LEU A C 1
ATOM 1450 O O . LEU A 1 178 ? 16.906 -12.656 -28.766 1 97.31 178 LEU A O 1
ATOM 1454 N N . ASP A 1 179 ? 19.016 -13.523 -28.547 1 97.5 179 ASP A N 1
ATOM 1455 C CA . ASP A 1 179 ? 18.938 -14.352 -29.734 1 97.5 179 ASP A CA 1
ATOM 1456 C C . ASP A 1 179 ? 17.797 -15.359 -29.625 1 97.5 179 ASP A C 1
ATOM 1458 O O . ASP A 1 179 ? 17.562 -15.938 -28.562 1 97.5 179 ASP A O 1
ATOM 1462 N N . GLU A 1 180 ? 17.156 -15.602 -30.734 1 97.56 180 GLU A N 1
ATOM 1463 C CA . GLU A 1 180 ? 15.977 -16.469 -30.766 1 97.56 180 GLU A CA 1
ATOM 1464 C C . GLU A 1 180 ? 16.297 -17.859 -30.219 1 97.56 180 GLU A C 1
ATOM 1466 O O . GLU A 1 180 ? 15.484 -18.469 -29.516 1 97.56 180 GLU A O 1
ATOM 1471 N N . LYS A 1 181 ? 17.406 -18.344 -30.562 1 98 181 LYS A N 1
ATOM 1472 C CA . LYS A 1 181 ? 17.797 -19.672 -30.094 1 98 181 LYS A CA 1
ATOM 1473 C C . LYS A 1 181 ? 17.938 -19.703 -28.578 1 98 181 LYS A C 1
ATOM 1475 O O . LYS A 1 181 ? 17.547 -20.672 -27.922 1 98 181 LYS A O 1
ATOM 1480 N N . LEU A 1 182 ? 18.531 -18.656 -28.047 1 97.88 182 LEU A N 1
ATOM 1481 C CA . LEU A 1 182 ? 18.688 -18.547 -26.594 1 97.88 182 LEU A CA 1
ATOM 1482 C C . LEU A 1 182 ? 17.328 -18.422 -25.906 1 97.88 182 LEU A C 1
ATOM 1484 O O . LEU A 1 182 ? 17.094 -19.031 -24.859 1 97.88 182 LEU A O 1
ATOM 1488 N N . GLN A 1 183 ? 16.438 -17.625 -26.484 1 98 183 GLN A N 1
ATOM 1489 C CA . GLN A 1 183 ? 15.094 -17.5 -25.953 1 98 183 GLN A CA 1
ATOM 1490 C C . GLN A 1 183 ? 14.406 -18.859 -25.859 1 98 183 GLN A C 1
ATOM 1492 O O . GLN A 1 183 ? 13.898 -19.234 -24.812 1 98 183 GLN A O 1
ATOM 1497 N N . THR A 1 184 ? 14.484 -19.547 -26.953 1 98.25 184 THR A N 1
ATOM 1498 C CA . THR A 1 184 ? 13.844 -20.859 -27.031 1 98.25 184 THR A CA 1
ATOM 1499 C C . THR A 1 184 ? 14.414 -21.812 -26 1 98.25 184 THR A C 1
ATOM 1501 O O . THR A 1 184 ? 13.664 -22.516 -25.312 1 98.25 184 THR A O 1
ATOM 1504 N N . ALA A 1 185 ? 15.742 -21.828 -25.859 1 98.5 185 ALA A N 1
ATOM 1505 C CA . ALA A 1 185 ? 16.391 -22.719 -24.906 1 98.5 185 ALA A CA 1
ATOM 1506 C C . ALA A 1 185 ? 15.984 -22.406 -23.484 1 98.5 185 ALA A C 1
ATOM 1508 O O . ALA A 1 185 ? 15.742 -23.312 -22.672 1 98.5 185 ALA A O 1
ATOM 1509 N N . PHE A 1 186 ? 15.867 -21.141 -23.156 1 98.5 186 PHE A N 1
ATOM 1510 C CA . PHE A 1 186 ? 15.477 -20.75 -21.812 1 98.5 186 PHE A CA 1
ATOM 1511 C C . PHE A 1 186 ? 14.031 -21.125 -21.531 1 98.5 186 PHE A C 1
ATOM 1513 O O . PHE A 1 186 ? 13.688 -21.531 -20.422 1 98.5 186 PHE A O 1
ATOM 1520 N N . VAL A 1 187 ? 13.172 -20.953 -22.484 1 98.19 187 VAL A N 1
ATOM 1521 C CA . VAL A 1 187 ? 11.766 -21.328 -22.328 1 98.19 187 VAL A CA 1
ATOM 1522 C C . VAL A 1 187 ? 11.656 -22.828 -22.125 1 98.19 187 VAL A C 1
ATOM 1524 O O . VAL A 1 187 ? 10.906 -23.297 -21.266 1 98.19 187 VAL A O 1
ATOM 1527 N N . GLU A 1 188 ? 12.398 -23.578 -22.891 1 98.25 188 GLU A N 1
ATOM 1528 C CA . GLU A 1 188 ? 12.398 -25.031 -22.75 1 98.25 188 GLU A CA 1
ATOM 1529 C C . GLU A 1 188 ? 12.906 -25.453 -21.375 1 98.25 188 GLU A C 1
ATOM 1531 O O . GLU A 1 188 ? 12.375 -26.391 -20.766 1 98.25 188 GLU A O 1
ATOM 1536 N N . TYR A 1 189 ? 13.938 -24.781 -20.953 1 98.12 189 TYR A N 1
ATOM 1537 C CA . TYR A 1 189 ? 14.469 -25.047 -19.625 1 98.12 189 TYR A CA 1
ATOM 1538 C C . TYR A 1 189 ? 13.398 -24.859 -18.562 1 98.12 189 TYR A C 1
ATOM 1540 O O . TYR A 1 189 ? 13.242 -25.688 -17.672 1 98.12 189 TYR A O 1
ATOM 1548 N N . LEU A 1 190 ? 12.625 -23.828 -18.641 1 97.69 190 LEU A N 1
ATOM 1549 C CA . LEU A 1 190 ? 11.539 -23.531 -17.703 1 97.69 190 LEU A CA 1
ATOM 1550 C C . LEU A 1 190 ? 10.492 -24.641 -17.734 1 97.69 190 LEU A C 1
ATOM 1552 O O . LEU A 1 190 ? 10.047 -25.109 -16.688 1 97.69 190 LEU A O 1
ATOM 1556 N N . LYS A 1 191 ? 10.172 -25.094 -18.891 1 97.62 191 LYS A N 1
ATOM 1557 C CA . LYS A 1 191 ? 9.148 -26.125 -19.047 1 97.62 191 LYS A CA 1
ATOM 1558 C C . LYS A 1 191 ? 9.586 -27.438 -18.406 1 97.62 191 LYS A C 1
ATOM 1560 O O . LYS A 1 191 ? 8.789 -28.125 -17.766 1 97.62 191 LYS A O 1
ATOM 1565 N N . THR A 1 192 ? 10.883 -27.734 -18.5 1 97.5 192 THR A N 1
ATOM 1566 C CA . THR A 1 192 ? 11.406 -28.969 -17.922 1 97.5 192 THR A CA 1
ATOM 1567 C C . THR A 1 192 ? 11.359 -28.922 -16.406 1 97.5 192 THR A C 1
ATOM 1569 O O . THR A 1 192 ? 11.43 -29.969 -15.734 1 97.5 192 THR A O 1
ATOM 1572 N N . HIS A 1 193 ? 11.234 -27.719 -15.898 1 97.88 193 HIS A N 1
ATOM 1573 C CA . HIS A 1 193 ? 11.164 -27.562 -14.453 1 97.88 193 HIS A CA 1
ATOM 1574 C C . HIS A 1 193 ? 9.727 -27.359 -13.992 1 97.88 193 HIS A C 1
ATOM 1576 O O . HIS A 1 193 ? 9.492 -26.906 -12.859 1 97.88 193 HIS A O 1
ATOM 1582 N N . GLY A 1 194 ? 8.758 -27.562 -14.836 1 97.12 194 GLY A N 1
ATOM 1583 C CA . GLY A 1 194 ? 7.355 -27.594 -14.453 1 97.12 194 GLY A CA 1
ATOM 1584 C C . GLY A 1 194 ? 6.656 -26.266 -14.664 1 97.12 194 GLY A C 1
ATOM 1585 O O . GLY A 1 194 ? 5.5 -26.094 -14.273 1 97.12 194 GLY A O 1
ATOM 1586 N N . VAL A 1 195 ? 7.293 -25.344 -15.25 1 98.25 195 VAL A N 1
ATOM 1587 C CA . VAL A 1 195 ? 6.723 -24.031 -15.516 1 98.25 195 VAL A CA 1
ATOM 1588 C C . VAL A 1 195 ? 6.242 -23.953 -16.969 1 98.25 195 VAL A C 1
ATOM 1590 O O . VAL A 1 195 ? 7.023 -23.641 -17.859 1 98.25 195 VAL A O 1
ATOM 1593 N N . ASN A 1 196 ? 4.988 -24.297 -17.172 1 97.69 196 ASN A N 1
ATOM 1594 C CA . ASN A 1 196 ? 4.383 -24.406 -18.484 1 97.69 196 ASN A CA 1
ATOM 1595 C C . ASN A 1 196 ? 3.037 -23.688 -18.547 1 97.69 196 ASN A C 1
ATOM 1597 O O . ASN A 1 196 ? 2.707 -22.906 -17.656 1 97.69 196 ASN A O 1
ATOM 1601 N N . GLU A 1 197 ? 2.309 -24 -19.562 1 97 197 GLU A N 1
ATOM 1602 C CA . GLU A 1 197 ? 1.044 -23.297 -19.781 1 97 197 GLU A CA 1
ATOM 1603 C C . GLU A 1 197 ? 0.028 -23.625 -18.703 1 97 197 GLU A C 1
ATOM 1605 O O . GLU A 1 197 ? -0.792 -22.781 -18.328 1 97 197 GLU A O 1
ATOM 1610 N N . ASP A 1 198 ? 0.118 -24.828 -18.203 1 97.19 198 ASP A N 1
ATOM 1611 C CA . ASP A 1 198 ? -0.775 -25.203 -17.109 1 97.19 198 ASP A CA 1
ATOM 1612 C C . ASP A 1 198 ? -0.519 -24.359 -15.867 1 97.19 198 ASP A C 1
ATOM 1614 O O . ASP A 1 198 ? -1.459 -23.953 -15.18 1 97.19 198 ASP A O 1
ATOM 1618 N N . LEU A 1 199 ? 0.701 -24.109 -15.641 1 98.12 199 LEU A N 1
ATOM 1619 C CA . LEU A 1 199 ? 1.042 -23.25 -14.516 1 98.12 199 LEU A CA 1
ATOM 1620 C C . LEU A 1 199 ? 0.554 -21.828 -14.75 1 98.12 199 LEU A C 1
ATOM 1622 O O . LEU A 1 199 ? 0.073 -21.172 -13.82 1 98.12 199 LEU A O 1
ATOM 1626 N N . ALA A 1 200 ? 0.724 -21.391 -15.953 1 97.19 200 ALA A N 1
ATOM 1627 C CA . ALA A 1 200 ? 0.227 -20.062 -16.297 1 97.19 200 ALA A CA 1
ATOM 1628 C C . ALA A 1 200 ? -1.262 -19.938 -15.977 1 97.19 200 ALA A C 1
ATOM 1630 O O . ALA A 1 200 ? -1.694 -18.953 -15.375 1 97.19 200 ALA A O 1
ATOM 1631 N N . VAL A 1 201 ? -2.002 -20.906 -16.375 1 95.62 201 VAL A N 1
ATOM 1632 C CA . VAL A 1 201 ? -3.438 -20.922 -16.109 1 95.62 201 VAL A CA 1
ATOM 1633 C C . VAL A 1 201 ? -3.686 -20.906 -14.609 1 95.62 201 VAL A C 1
ATOM 1635 O O . VAL A 1 201 ? -4.531 -20.156 -14.117 1 95.62 201 VAL A O 1
ATOM 1638 N N . PHE A 1 202 ? -2.984 -21.703 -13.93 1 97.06 202 PHE A N 1
ATOM 1639 C CA . PHE A 1 202 ? -3.131 -21.797 -12.484 1 97.06 202 PHE A CA 1
ATOM 1640 C C . PHE A 1 202 ? -2.885 -20.438 -11.836 1 97.06 202 PHE A C 1
ATOM 1642 O O . PHE A 1 202 ? -3.686 -19.969 -11.016 1 97.06 202 PHE A O 1
ATOM 1649 N N . VAL A 1 203 ? -1.759 -19.781 -12.18 1 96.75 203 VAL A N 1
ATOM 1650 C CA . VAL A 1 203 ? -1.368 -18.5 -11.602 1 96.75 203 VAL A CA 1
ATOM 1651 C C . VAL A 1 203 ? -2.453 -17.469 -11.859 1 96.75 203 VAL A C 1
ATOM 1653 O O . VAL A 1 203 ? -2.83 -16.703 -10.961 1 96.75 203 VAL A O 1
ATOM 1656 N N . GLU A 1 204 ? -2.969 -17.391 -13.016 1 93.38 204 GLU A N 1
ATOM 1657 C CA . GLU A 1 204 ? -4.008 -16.438 -13.391 1 93.38 204 GLU A CA 1
ATOM 1658 C C . GLU A 1 204 ? -5.285 -16.672 -12.586 1 93.38 204 GLU A C 1
ATOM 1660 O O . GLU A 1 204 ? -5.824 -15.734 -11.992 1 93.38 204 GLU A O 1
ATOM 1665 N N . THR A 1 205 ? -5.719 -17.922 -12.555 1 93.31 205 THR A N 1
ATOM 1666 C CA . THR A 1 205 ? -6.996 -18.219 -11.93 1 93.31 205 THR A CA 1
ATOM 1667 C C . THR A 1 205 ? -6.883 -18.141 -10.406 1 93.31 205 THR A C 1
ATOM 1669 O O . THR A 1 205 ? -7.781 -17.625 -9.742 1 93.31 205 THR A O 1
ATOM 1672 N N . TYR A 1 206 ? -5.758 -18.578 -9.875 1 95.75 206 TYR A N 1
ATOM 1673 C CA . TYR A 1 206 ? -5.602 -18.594 -8.43 1 95.75 206 TYR A CA 1
ATOM 1674 C C . TYR A 1 206 ? -5.43 -17.188 -7.883 1 95.75 206 TYR A C 1
ATOM 1676 O O . TYR A 1 206 ? -5.867 -16.891 -6.77 1 95.75 206 TYR A O 1
ATOM 1684 N N . SER A 1 207 ? -4.754 -16.328 -8.641 1 94.31 207 SER A N 1
ATOM 1685 C CA . SER A 1 207 ? -4.594 -14.945 -8.203 1 94.31 207 SER A CA 1
ATOM 1686 C C . SER A 1 207 ? -5.945 -14.25 -8.039 1 94.31 207 SER A C 1
ATOM 1688 O O . SER A 1 207 ? -6.137 -13.477 -7.098 1 94.31 207 SER A O 1
ATOM 1690 N N . ILE A 1 208 ? -6.859 -14.539 -8.938 1 91.56 208 ILE A N 1
ATOM 1691 C CA . ILE A 1 208 ? -8.195 -13.961 -8.883 1 91.56 208 ILE A CA 1
ATOM 1692 C C . ILE A 1 208 ? -8.969 -14.562 -7.711 1 91.56 208 ILE A C 1
ATOM 1694 O O . ILE A 1 208 ? -9.633 -13.836 -6.961 1 91.56 208 ILE A O 1
ATOM 1698 N N . ASP A 1 209 ? -8.898 -15.867 -7.613 1 93.62 209 ASP A N 1
ATOM 1699 C CA . ASP A 1 209 ? -9.555 -16.547 -6.504 1 93.62 209 ASP A CA 1
ATOM 1700 C C . ASP A 1 209 ? -9.086 -16 -5.16 1 93.62 209 ASP A C 1
ATOM 1702 O O . ASP A 1 209 ? -9.906 -15.719 -4.281 1 93.62 209 ASP A O 1
ATOM 1706 N N . LYS A 1 210 ? -7.762 -15.875 -5.016 1 95 210 LYS A N 1
ATOM 1707 C CA . LYS A 1 210 ? -7.188 -15.367 -3.775 1 95 210 LYS A CA 1
ATOM 1708 C C . LYS A 1 210 ? -7.672 -13.953 -3.482 1 95 210 LYS A C 1
ATOM 1710 O O . LYS A 1 210 ? -8.008 -13.633 -2.342 1 95 210 LYS A O 1
ATOM 1715 N N . GLU A 1 211 ? -7.707 -13.117 -4.457 1 93.31 211 GLU A N 1
ATOM 1716 C CA . GLU A 1 211 ? -8.211 -11.758 -4.277 1 93.31 211 GLU A CA 1
ATOM 1717 C C . GLU A 1 211 ? -9.648 -11.773 -3.754 1 93.31 211 GLU A C 1
ATOM 1719 O O . GLU A 1 211 ? -9.992 -11 -2.855 1 93.31 211 GLU A O 1
ATOM 1724 N N . HIS A 1 212 ? -10.445 -12.609 -4.359 1 93.12 212 HIS A N 1
ATOM 1725 C CA . HIS A 1 212 ? -11.836 -12.711 -3.934 1 93.12 212 HIS A CA 1
ATOM 1726 C C . HIS A 1 212 ? -11.938 -13.125 -2.471 1 93.12 212 HIS A C 1
ATOM 1728 O O . HIS A 1 212 ? -12.695 -12.531 -1.699 1 93.12 212 HIS A O 1
ATOM 1734 N N . ARG A 1 213 ? -11.172 -14.047 -2.088 1 95.31 213 ARG A N 1
ATOM 1735 C CA . ARG A 1 213 ? -11.172 -14.516 -0.707 1 95.31 213 ARG A CA 1
ATOM 1736 C C . ARG A 1 213 ? -10.688 -13.422 0.241 1 95.31 213 ARG A C 1
ATOM 1738 O O . ARG A 1 213 ? -11.266 -13.211 1.307 1 95.31 213 ARG A O 1
ATOM 1745 N N . LEU A 1 214 ? -9.625 -12.805 -0.193 1 95.5 214 LEU A N 1
ATOM 1746 C CA . LEU A 1 214 ? -9.102 -11.703 0.613 1 95.5 214 LEU A CA 1
ATOM 1747 C C . LEU A 1 214 ? -10.148 -10.602 0.769 1 95.5 214 LEU A C 1
ATOM 1749 O O . LEU A 1 214 ? -10.297 -10.031 1.853 1 95.5 214 LEU A O 1
ATOM 1753 N N . TYR A 1 215 ? -10.844 -10.328 -0.299 1 95.44 215 TYR A N 1
ATOM 1754 C CA . TYR A 1 215 ? -11.883 -9.305 -0.265 1 95.44 215 TYR A CA 1
ATOM 1755 C C . TYR A 1 215 ? -12.992 -9.688 0.713 1 95.44 215 TYR A C 1
ATOM 1757 O O . TYR A 1 215 ? -13.406 -8.867 1.534 1 95.44 215 TYR A O 1
ATOM 1765 N N . MET A 1 216 ? -13.414 -10.875 0.693 1 95.94 216 MET A N 1
ATOM 1766 C CA . MET A 1 216 ? -14.445 -11.344 1.61 1 95.94 216 MET A CA 1
ATOM 1767 C C . MET A 1 216 ? -13.953 -11.297 3.055 1 95.94 216 MET A C 1
ATOM 1769 O O . MET A 1 216 ? -14.711 -10.922 3.957 1 95.94 216 MET A O 1
ATOM 1773 N N . GLU A 1 217 ? -12.742 -11.719 3.246 1 96.25 217 GLU A N 1
ATOM 1774 C CA . GLU A 1 217 ? -12.156 -11.633 4.578 1 96.25 217 GLU A CA 1
ATOM 1775 C C . GLU A 1 217 ? -12.141 -10.188 5.078 1 96.25 217 GLU A C 1
ATOM 1777 O O . GLU A 1 217 ? -12.461 -9.93 6.242 1 96.25 217 GLU A O 1
ATOM 1782 N N . TRP A 1 218 ? -11.758 -9.305 4.27 1 96.69 218 TRP A N 1
ATOM 1783 C CA . TRP A 1 218 ? -11.727 -7.883 4.59 1 96.69 218 TRP A CA 1
ATOM 1784 C C . TRP A 1 218 ? -13.109 -7.387 5.008 1 96.69 218 TRP A C 1
ATOM 1786 O O . TRP A 1 218 ? -13.258 -6.719 6.035 1 96.69 218 TRP A O 1
ATOM 1796 N N . ILE A 1 219 ? -14.117 -7.75 4.191 1 97.44 219 ILE A N 1
ATOM 1797 C CA . ILE A 1 219 ? -15.484 -7.348 4.5 1 97.44 219 ILE A CA 1
ATOM 1798 C C . ILE A 1 219 ? -15.867 -7.855 5.891 1 97.44 219 ILE A C 1
ATOM 1800 O O . ILE A 1 219 ? -16.422 -7.109 6.695 1 97.44 219 ILE A O 1
ATOM 1804 N N . GLY A 1 220 ? -15.578 -9.086 6.094 1 96.69 220 GLY A N 1
ATOM 1805 C CA . GLY A 1 220 ? -15.891 -9.664 7.391 1 96.69 220 GLY A CA 1
ATOM 1806 C C . GLY A 1 220 ? -15.203 -8.961 8.547 1 96.69 220 GLY A C 1
ATOM 1807 O O . GLY A 1 220 ? -15.828 -8.672 9.562 1 96.69 220 GLY A O 1
ATOM 1808 N N . LYS A 1 221 ? -13.969 -8.688 8.422 1 96.31 221 LYS A N 1
ATOM 1809 C CA . LYS A 1 221 ? -13.203 -8.016 9.469 1 96.31 221 LYS A CA 1
ATOM 1810 C C . LYS A 1 221 ? -13.711 -6.598 9.695 1 96.31 221 LYS A C 1
ATOM 1812 O O . LYS A 1 221 ? -13.789 -6.137 10.836 1 96.31 221 LYS A O 1
ATOM 1817 N N . MET A 1 222 ? -14.023 -5.922 8.594 1 97.25 222 MET A N 1
ATOM 1818 C CA . MET A 1 222 ? -14.594 -4.582 8.703 1 97.25 222 MET A CA 1
ATOM 1819 C C . MET A 1 222 ? -15.898 -4.605 9.484 1 97.25 222 MET A C 1
ATOM 1821 O O . MET A 1 222 ? -16.125 -3.773 10.367 1 97.25 222 MET A O 1
ATOM 1825 N N . LYS A 1 223 ? -16.719 -5.52 9.117 1 96.75 223 LYS A N 1
ATOM 1826 C CA . LYS A 1 223 ? -18 -5.668 9.797 1 96.75 223 LYS A CA 1
ATOM 1827 C C . LYS A 1 223 ? -17.797 -5.898 11.297 1 96.75 223 LYS A C 1
ATOM 1829 O O . LYS A 1 223 ? -18.469 -5.266 12.117 1 96.75 223 LYS A O 1
ATOM 1834 N N . ASP A 1 224 ? -16.906 -6.766 11.648 1 95.81 224 ASP A N 1
ATOM 1835 C CA . ASP A 1 224 ? -16.641 -7.078 13.055 1 95.81 224 ASP A CA 1
ATOM 1836 C C . ASP A 1 224 ? -16.109 -5.852 13.797 1 95.81 224 ASP A C 1
ATOM 1838 O O . ASP A 1 224 ? -16.5 -5.605 14.945 1 95.81 224 ASP A O 1
ATOM 1842 N N . PHE A 1 225 ? -15.312 -5.125 13.25 1 96.75 225 PHE A N 1
ATOM 1843 C CA . PHE A 1 225 ? -14.742 -3.934 13.867 1 96.75 225 PHE A CA 1
ATOM 1844 C C . PHE A 1 225 ? -15.828 -2.9 14.141 1 96.75 225 PHE A C 1
ATOM 1846 O O . PHE A 1 225 ? -15.883 -2.322 15.234 1 96.75 225 PHE A O 1
ATOM 1853 N N . ILE A 1 226 ? -16.641 -2.643 13.094 1 95.12 226 ILE A N 1
ATOM 1854 C CA . ILE A 1 226 ? -17.672 -1.62 13.219 1 95.12 226 ILE A CA 1
ATOM 1855 C C . ILE A 1 226 ? -18.688 -2.055 14.266 1 95.12 226 ILE A C 1
ATOM 1857 O O . ILE A 1 226 ? -19.234 -1.225 15 1 95.12 226 ILE A O 1
ATOM 1861 N N . ASN A 1 227 ? -18.984 -3.312 14.312 1 90.38 227 ASN A N 1
ATOM 1862 C CA . ASN A 1 227 ? -20 -3.855 15.203 1 90.38 227 ASN A CA 1
ATOM 1863 C C . ASN A 1 227 ? -19.531 -3.852 16.656 1 90.38 227 ASN A C 1
ATOM 1865 O O . ASN A 1 227 ? -20.344 -3.812 17.578 1 90.38 227 ASN A O 1
ATOM 1869 N N . ASN A 1 228 ? -18.234 -3.93 16.906 1 82.75 228 ASN A N 1
ATOM 1870 C CA . ASN A 1 228 ? -17.703 -3.986 18.266 1 82.75 228 ASN A CA 1
ATOM 1871 C C . ASN A 1 228 ? -17.484 -2.59 18.844 1 82.75 228 ASN A C 1
ATOM 1873 O O . ASN A 1 228 ? -17.656 -2.369 20.047 1 82.75 228 ASN A O 1
ATOM 1877 N N . MET B 1 1 ? 83.875 3.725 -16.312 1 26.77 1 MET B N 1
ATOM 1878 C CA . MET B 1 1 ? 83.75 5.145 -15.984 1 26.77 1 MET B CA 1
ATOM 1879 C C . MET B 1 1 ? 82.312 5.508 -15.727 1 26.77 1 MET B C 1
ATOM 1881 O O . MET B 1 1 ? 81.5 5.449 -16.625 1 26.77 1 MET B O 1
ATOM 1885 N N . PHE B 1 2 ? 81.75 5.113 -14.477 1 27.72 2 PHE B N 1
ATOM 1886 C CA . PHE B 1 2 ? 80.438 5.012 -13.836 1 27.72 2 PHE B CA 1
ATOM 1887 C C . PHE B 1 2 ? 79.938 6.395 -13.492 1 27.72 2 PHE B C 1
ATOM 1889 O O . PHE B 1 2 ? 80.438 7.055 -12.586 1 27.72 2 PHE B O 1
ATOM 1896 N N . ARG B 1 3 ? 79.625 7.176 -14.625 1 30.89 3 ARG B N 1
ATOM 1897 C CA . ARG B 1 3 ? 79.188 8.555 -14.43 1 30.89 3 ARG B CA 1
ATOM 1898 C C . ARG B 1 3 ? 78 8.625 -13.461 1 30.89 3 ARG B C 1
ATOM 1900 O O . ARG B 1 3 ? 77.062 7.859 -13.586 1 30.89 3 ARG B O 1
ATOM 1907 N N . HIS B 1 4 ? 78.188 9.078 -12.25 1 29.64 4 HIS B N 1
ATOM 1908 C CA . HIS B 1 4 ? 77.438 9.445 -11.078 1 29.64 4 HIS B CA 1
ATOM 1909 C C . HIS B 1 4 ? 76.375 10.484 -11.438 1 29.64 4 HIS B C 1
ATOM 1911 O O . HIS B 1 4 ? 76.688 11.609 -11.828 1 29.64 4 HIS B O 1
ATOM 1917 N N . VAL B 1 5 ? 75.312 10.094 -12.219 1 31.44 5 VAL B N 1
ATOM 1918 C CA . VAL B 1 5 ? 74.25 11.062 -12.586 1 31.44 5 VAL B CA 1
ATOM 1919 C C . VAL B 1 5 ? 73.688 11.695 -11.32 1 31.44 5 VAL B C 1
ATOM 1921 O O . VAL B 1 5 ? 73.125 10.992 -10.469 1 31.44 5 VAL B O 1
ATOM 1924 N N . LYS B 1 6 ? 74.375 12.727 -10.805 1 34.28 6 LYS B N 1
ATOM 1925 C CA . LYS B 1 6 ? 73.875 13.578 -9.711 1 34.28 6 LYS B CA 1
ATOM 1926 C C . LYS B 1 6 ? 72.5 14.055 -9.961 1 34.28 6 LYS B C 1
ATOM 1928 O O . LYS B 1 6 ? 72.188 14.75 -10.945 1 34.28 6 LYS B O 1
ATOM 1933 N N . HIS B 1 7 ? 71.438 13.156 -9.742 1 32.03 7 HIS B N 1
ATOM 1934 C CA . HIS B 1 7 ? 70 13.57 -9.797 1 32.03 7 HIS B CA 1
ATOM 1935 C C . HIS B 1 7 ? 69.75 14.781 -8.914 1 32.03 7 HIS B C 1
ATOM 1937 O O . HIS B 1 7 ? 70.062 14.75 -7.715 1 32.03 7 HIS B O 1
ATOM 1943 N N . LEU B 1 8 ? 70 15.992 -9.422 1 34.66 8 LEU B N 1
ATOM 1944 C CA . LEU B 1 8 ? 69.688 17.234 -8.727 1 34.66 8 LEU B CA 1
ATOM 1945 C C . LEU B 1 8 ? 68.25 17.219 -8.242 1 34.66 8 LEU B C 1
ATOM 1947 O O . LEU B 1 8 ? 67.312 17.047 -9.039 1 34.66 8 LEU B O 1
ATOM 1951 N N . ILE B 1 9 ? 68 16.734 -6.996 1 35.66 9 ILE B N 1
ATOM 1952 C CA . ILE B 1 9 ? 66.75 16.75 -6.242 1 35.66 9 ILE B CA 1
ATOM 1953 C C . ILE B 1 9 ? 66.188 18.156 -6.199 1 35.66 9 ILE B C 1
ATOM 1955 O O . ILE B 1 9 ? 66.812 19.078 -5.68 1 35.66 9 ILE B O 1
ATOM 1959 N N . ARG B 1 10 ? 65.5 18.578 -7.316 1 39.25 10 ARG B N 1
ATOM 1960 C CA . ARG B 1 10 ? 64.875 19.891 -7.246 1 39.25 10 ARG B CA 1
ATOM 1961 C C . ARG B 1 10 ? 64.062 20.062 -5.938 1 39.25 10 ARG B C 1
ATOM 1963 O O . ARG B 1 10 ? 63.312 19.203 -5.539 1 39.25 10 ARG B O 1
ATOM 1970 N N . PRO B 1 11 ? 64.562 21.062 -5.129 1 37.81 11 PRO B N 1
ATOM 1971 C CA . PRO B 1 11 ? 63.812 21.312 -3.891 1 37.81 11 PRO B CA 1
ATOM 1972 C C . PRO B 1 11 ? 62.344 21.656 -4.141 1 37.81 11 PRO B C 1
ATOM 1974 O O . PRO B 1 11 ? 62.031 22.391 -5.07 1 37.81 11 PRO B O 1
ATOM 1977 N N . PHE B 1 12 ? 61.406 20.672 -4.016 1 40.38 12 PHE B N 1
ATOM 1978 C CA . PHE B 1 12 ? 59.969 20.938 -4.035 1 40.38 12 PHE B CA 1
ATOM 1979 C C . PHE B 1 12 ? 59.625 22.094 -3.104 1 40.38 12 PHE B C 1
ATOM 1981 O O . PHE B 1 12 ? 59.875 22.016 -1.895 1 40.38 12 PHE B O 1
ATOM 1988 N N . VAL B 1 13 ? 59.812 23.344 -3.58 1 40.84 13 VAL B N 1
ATOM 1989 C CA . VAL B 1 13 ? 59.344 24.5 -2.842 1 40.84 13 VAL B CA 1
ATOM 1990 C C . VAL B 1 13 ? 57.875 24.281 -2.393 1 40.84 13 VAL B C 1
ATOM 1992 O O . VAL B 1 13 ? 57.031 23.906 -3.195 1 40.84 13 VAL B O 1
ATOM 1995 N N . PHE B 1 14 ? 57.625 24.078 -1.14 1 38.56 14 PHE B N 1
ATOM 1996 C CA . PHE B 1 14 ? 56.344 24.031 -0.432 1 38.56 14 PHE B CA 1
ATOM 1997 C C . PHE B 1 14 ? 55.531 25.297 -0.714 1 38.56 14 PHE B C 1
ATOM 1999 O O . PHE B 1 14 ? 55.938 26.406 -0.382 1 38.56 14 PHE B O 1
ATOM 2006 N N . ARG B 1 15 ? 54.75 25.344 -1.831 1 45.28 15 ARG B N 1
ATOM 2007 C CA . ARG B 1 15 ? 53.812 26.453 -1.955 1 45.28 15 ARG B CA 1
ATOM 2008 C C . ARG B 1 15 ? 53 26.656 -0.668 1 45.28 15 ARG B C 1
ATOM 2010 O O . ARG B 1 15 ? 52.438 25.703 -0.128 1 45.28 15 ARG B O 1
ATOM 2017 N N . PRO B 1 16 ? 53.125 27.75 -0.046 1 44.12 16 PRO B N 1
ATOM 2018 C CA . PRO B 1 16 ? 52.406 28.016 1.209 1 44.12 16 PRO B CA 1
ATOM 2019 C C . PRO B 1 16 ? 50.906 27.781 1.096 1 44.12 16 PRO B C 1
ATOM 2021 O O . PRO B 1 16 ? 50.281 28.156 0.098 1 44.12 16 PRO B O 1
ATOM 2024 N N . VAL B 1 17 ? 50.188 26.781 1.814 1 48.16 17 VAL B N 1
ATOM 2025 C CA . VAL B 1 17 ? 48.812 26.469 2.133 1 48.16 17 VAL B CA 1
ATOM 2026 C C . VAL B 1 17 ? 48.094 27.719 2.613 1 48.16 17 VAL B C 1
ATOM 2028 O O . VAL B 1 17 ? 46.938 27.641 3.094 1 48.16 17 VAL B O 1
ATOM 2031 N N . VAL B 1 18 ? 48.656 28.844 2.629 1 48.84 18 VAL B N 1
ATOM 2032 C CA . VAL B 1 18 ? 47.969 30 3.16 1 48.84 18 VAL B CA 1
ATOM 2033 C C . VAL B 1 18 ? 46.781 30.344 2.275 1 48.84 18 VAL B C 1
ATOM 2035 O O . VAL B 1 18 ? 45.75 30.828 2.764 1 48.84 18 VAL B O 1
ATOM 2038 N N . LEU B 1 19 ? 46.75 30.125 1.042 1 49.25 19 LEU B N 1
ATOM 2039 C CA . LEU B 1 19 ? 45.688 30.547 0.139 1 49.25 19 LEU B CA 1
ATOM 2040 C C . LEU B 1 19 ? 44.406 29.766 0.393 1 49.25 19 LEU B C 1
ATOM 2042 O O . LEU B 1 19 ? 43.312 30.266 0.163 1 49.25 19 LEU B O 1
ATOM 2046 N N . CYS B 1 20 ? 44.5 28.562 0.93 1 51.56 20 CYS B N 1
ATOM 2047 C CA . CYS B 1 20 ? 43.344 27.703 1.065 1 51.56 20 CYS B CA 1
ATOM 2048 C C . CYS B 1 20 ? 42.438 28.156 2.223 1 51.56 20 CYS B C 1
ATOM 2050 O O . CYS B 1 20 ? 41.219 28.094 2.135 1 51.56 20 CYS B O 1
ATOM 2052 N N . ARG B 1 21 ? 43.062 28.609 3.291 1 55.84 21 ARG B N 1
ATOM 2053 C CA . ARG B 1 21 ? 42.312 29.031 4.461 1 55.84 21 ARG B CA 1
ATOM 2054 C C . ARG B 1 21 ? 41.531 30.297 4.176 1 55.84 21 ARG B C 1
ATOM 2056 O O . ARG B 1 21 ? 40.375 30.438 4.598 1 55.84 21 ARG B O 1
ATOM 2063 N N . GLU B 1 22 ? 42.219 31.203 3.531 1 57.06 22 GLU B N 1
ATOM 2064 C CA . GLU B 1 22 ? 41.562 32.5 3.25 1 57.06 22 GLU B CA 1
ATOM 2065 C C . GLU B 1 22 ? 40.406 32.312 2.262 1 57.06 22 GLU B C 1
ATOM 2067 O O . GLU B 1 22 ? 39.375 33 2.387 1 57.06 22 GLU B O 1
ATOM 2072 N N . PHE B 1 23 ? 40.656 31.531 1.294 1 57.25 23 PHE B N 1
ATOM 2073 C CA . PHE B 1 23 ? 39.656 31.266 0.281 1 57.25 23 PHE B CA 1
ATOM 2074 C C . PHE B 1 23 ? 38.406 30.609 0.901 1 57.25 23 PHE B C 1
ATOM 2076 O O . PHE B 1 23 ? 37.281 30.969 0.564 1 57.25 23 PHE B O 1
ATOM 2083 N N . SER B 1 24 ? 38.781 29.812 1.903 1 70.81 24 SER B N 1
ATOM 2084 C CA . SER B 1 24 ? 37.688 29.141 2.623 1 70.81 24 SER B CA 1
ATOM 2085 C C . SER B 1 24 ? 36.875 30.125 3.449 1 70.81 24 SER B C 1
ATOM 2087 O O . SER B 1 24 ? 35.656 30.062 3.482 1 70.81 24 SER B O 1
ATOM 2089 N N . SER B 1 25 ? 37.625 31.266 3.645 1 80.88 25 SER B N 1
ATOM 2090 C CA . SER B 1 25 ? 36.969 32.25 4.492 1 80.88 25 SER B CA 1
ATOM 2091 C C . SER B 1 25 ? 36.031 33.156 3.682 1 80.88 25 SER B C 1
ATOM 2093 O O . SER B 1 25 ? 34.938 33.469 4.117 1 80.88 25 SER B O 1
ATOM 2095 N N . VAL B 1 26 ? 36.5 33.5 2.508 1 85 26 VAL B N 1
ATOM 2096 C CA . VAL B 1 26 ? 35.688 34.375 1.664 1 85 26 VAL B CA 1
ATOM 2097 C C . VAL B 1 26 ? 34.438 33.656 1.187 1 85 26 VAL B C 1
ATOM 2099 O O . VAL B 1 26 ? 33.344 34.219 1.152 1 85 26 VAL B O 1
ATOM 2102 N N . VAL B 1 27 ? 34.625 32.469 0.849 1 87.12 27 VAL B N 1
ATOM 2103 C CA . VAL B 1 27 ? 33.5 31.656 0.394 1 87.12 27 VAL B CA 1
ATOM 2104 C C . VAL B 1 27 ? 32.531 31.469 1.537 1 87.12 27 VAL B C 1
ATOM 2106 O O . VAL B 1 27 ? 31.312 31.547 1.333 1 87.12 27 VAL B O 1
ATOM 2109 N N . ASN B 1 28 ? 33.062 31.297 2.703 1 91.12 28 ASN B N 1
ATOM 2110 C CA . ASN B 1 28 ? 32.219 31.172 3.867 1 91.12 28 ASN B CA 1
ATOM 2111 C C . ASN B 1 28 ? 31.391 32.438 4.109 1 91.12 28 ASN B C 1
ATOM 2113 O O . ASN B 1 28 ? 30.188 32.375 4.375 1 91.12 28 ASN B O 1
ATOM 2117 N N . LYS B 1 29 ? 32.031 33.469 3.977 1 92.31 29 LYS B N 1
ATOM 2118 C CA . LYS B 1 29 ? 31.359 34.75 4.207 1 92.31 29 LYS B CA 1
ATOM 2119 C C . LYS B 1 29 ? 30.266 34.969 3.168 1 92.31 29 LYS B C 1
ATOM 2121 O O . LYS B 1 29 ? 29.188 35.469 3.5 1 92.31 29 LYS B O 1
ATOM 2126 N N . ARG B 1 30 ? 30.547 34.594 1.988 1 93.69 30 ARG B N 1
ATOM 2127 C CA . ARG B 1 30 ? 29.562 34.75 0.917 1 93.69 30 ARG B CA 1
ATOM 2128 C C . ARG B 1 30 ? 28.359 33.844 1.155 1 93.69 30 ARG B C 1
ATOM 2130 O O . ARG B 1 30 ? 27.219 34.281 0.945 1 93.69 30 ARG B O 1
ATOM 2137 N N . LEU B 1 31 ? 28.609 32.625 1.534 1 94.81 31 LEU B N 1
ATOM 2138 C CA . LEU B 1 31 ? 27.531 31.688 1.808 1 94.81 31 LEU B CA 1
ATOM 2139 C C . LEU B 1 31 ? 26.672 32.156 2.977 1 94.81 31 LEU B C 1
ATOM 2141 O O . LEU B 1 31 ? 25.438 32.094 2.912 1 94.81 31 LEU B O 1
ATOM 2145 N N . ILE B 1 32 ? 27.312 32.688 3.947 1 94.88 32 ILE B N 1
ATOM 2146 C CA . ILE B 1 32 ? 26.594 33.156 5.125 1 94.88 32 ILE B CA 1
ATOM 2147 C C . ILE B 1 32 ? 25.688 34.312 4.734 1 94.88 32 ILE B C 1
ATOM 2149 O O . ILE B 1 32 ? 24.531 34.375 5.141 1 94.88 32 ILE B O 1
ATOM 2153 N N . LYS B 1 33 ? 26.203 35.219 3.971 1 95.81 33 LYS B N 1
ATOM 2154 C CA . LYS B 1 33 ? 25.422 36.375 3.531 1 95.81 33 LYS B CA 1
ATOM 2155 C C . LYS B 1 33 ? 24.234 35.938 2.697 1 95.81 33 LYS B C 1
ATOM 2157 O O . LYS B 1 33 ? 23.125 36.5 2.846 1 95.81 33 LYS B O 1
ATOM 2162 N N . ALA B 1 34 ? 24.438 35.031 1.872 1 96.62 34 ALA B N 1
ATOM 2163 C CA . ALA B 1 34 ? 23.359 34.5 1.044 1 96.62 34 ALA B CA 1
ATOM 2164 C C . ALA B 1 34 ? 22.281 33.844 1.902 1 96.62 34 ALA B C 1
ATOM 2166 O O . ALA B 1 34 ? 21.078 34.031 1.652 1 96.62 34 ALA B O 1
ATOM 2167 N N . LEU B 1 35 ? 22.672 33.156 2.877 1 96.94 35 LEU B N 1
ATOM 2168 C CA . LEU B 1 35 ? 21.734 32.5 3.775 1 96.94 35 LEU B CA 1
ATOM 2169 C C . LEU B 1 35 ? 20.953 33.5 4.59 1 96.94 35 LEU B C 1
ATOM 2171 O O . LEU B 1 35 ? 19.734 33.344 4.785 1 96.94 35 LEU B O 1
ATOM 2175 N N . GLU B 1 36 ? 21.625 34.438 4.977 1 96.62 36 GLU B N 1
ATOM 2176 C CA . GLU B 1 36 ? 20.953 35.5 5.742 1 96.62 36 GLU B CA 1
ATOM 2177 C C . GLU B 1 36 ? 19.906 36.219 4.906 1 96.62 36 GLU B C 1
ATOM 2179 O O . GLU B 1 36 ? 18.781 36.438 5.383 1 96.62 36 GLU B O 1
ATOM 2184 N N . LYS B 1 37 ? 20.25 36.5 3.729 1 96.94 37 LYS B N 1
ATOM 2185 C CA . LYS B 1 37 ? 19.312 37.156 2.828 1 96.94 37 LYS B CA 1
ATOM 2186 C C . LYS B 1 37 ? 18.094 36.25 2.576 1 96.94 37 LYS B C 1
ATOM 2188 O O . LYS B 1 37 ? 16.953 36.719 2.582 1 96.94 37 LYS B O 1
ATOM 2193 N N . GLU B 1 38 ? 18.359 35 2.348 1 96.12 38 GLU B N 1
ATOM 2194 C CA . GLU B 1 38 ? 17.266 34.062 2.121 1 96.12 38 GLU B CA 1
ATOM 2195 C C . GLU B 1 38 ? 16.359 33.938 3.346 1 96.12 38 GLU B C 1
ATOM 2197 O O . GLU B 1 38 ? 15.133 33.938 3.221 1 96.12 38 GLU B O 1
ATOM 2202 N N . PHE B 1 39 ? 16.938 33.844 4.406 1 95.69 39 PHE B N 1
ATOM 2203 C CA . PHE B 1 39 ? 16.172 33.75 5.637 1 95.69 39 PHE B CA 1
ATOM 2204 C C . PHE B 1 39 ? 15.258 34.969 5.812 1 95.69 39 PHE B C 1
ATOM 2206 O O . PHE B 1 39 ? 14.078 34.812 6.137 1 95.69 39 PHE B O 1
ATOM 2213 N N . GLU B 1 40 ? 15.828 36.094 5.602 1 96.44 40 GLU B N 1
ATOM 2214 C CA . GLU B 1 40 ? 15.055 37.312 5.73 1 96.44 40 GLU B CA 1
ATOM 2215 C C . GLU B 1 40 ? 13.898 37.344 4.734 1 96.44 40 GLU B C 1
ATOM 2217 O O . GLU B 1 40 ? 12.797 37.781 5.074 1 96.44 40 GLU B O 1
ATOM 2222 N N . PHE B 1 41 ? 14.156 36.938 3.621 1 95.62 41 PHE B N 1
ATOM 2223 C CA . PHE B 1 41 ? 13.125 36.875 2.59 1 95.62 41 PHE B CA 1
ATOM 2224 C C . PHE B 1 41 ? 11.992 35.969 3.002 1 95.62 41 PHE B C 1
ATOM 2226 O O . PHE B 1 41 ? 10.82 36.344 2.951 1 95.62 41 PHE B O 1
ATOM 2233 N N . GLU B 1 42 ? 12.336 34.781 3.436 1 93.38 42 GLU B N 1
ATOM 2234 C CA . GLU B 1 42 ? 11.328 33.781 3.846 1 93.38 42 GLU B CA 1
ATOM 2235 C C . GLU B 1 42 ? 10.539 34.281 5.051 1 93.38 42 GLU B C 1
ATOM 2237 O O . GLU B 1 42 ? 9.328 34.094 5.133 1 93.38 42 GLU B O 1
ATOM 2242 N N . GLN B 1 43 ? 11.258 34.875 5.891 1 94.69 43 GLN B N 1
ATOM 2243 C CA . GLN B 1 43 ? 10.602 35.406 7.07 1 94.69 43 GLN B CA 1
ATOM 2244 C C . GLN B 1 43 ? 9.594 36.5 6.688 1 94.69 43 GLN B C 1
ATOM 2246 O O . GLN B 1 43 ? 8.508 36.562 7.258 1 94.69 43 GLN B O 1
ATOM 2251 N N . SER B 1 44 ? 9.922 37.281 5.727 1 95.56 44 SER B N 1
ATOM 2252 C CA . SER B 1 44 ? 9.047 38.375 5.301 1 95.56 44 SER B CA 1
ATOM 2253 C C . SER B 1 44 ? 7.801 37.844 4.598 1 95.56 44 SER B C 1
ATOM 2255 O O . SER B 1 44 ? 6.75 38.469 4.609 1 95.56 44 SER B O 1
ATOM 2257 N N . GLN B 1 45 ? 7.926 36.688 4.051 1 92.94 45 GLN B N 1
ATOM 2258 C CA . GLN B 1 45 ? 6.82 36.094 3.305 1 92.94 45 GLN B CA 1
ATOM 2259 C C . GLN B 1 45 ? 5.957 35.219 4.211 1 92.94 45 GLN B C 1
ATOM 2261 O O . GLN B 1 45 ? 4.84 34.844 3.842 1 92.94 45 GLN B O 1
ATOM 2266 N N . TYR B 1 46 ? 6.48 34.938 5.348 1 93.12 46 TYR B N 1
ATOM 2267 C CA . TYR B 1 46 ? 5.801 34 6.23 1 93.12 46 TYR B CA 1
ATOM 2268 C C . TYR B 1 46 ? 4.621 34.656 6.934 1 93.12 46 TYR B C 1
ATOM 2270 O O . TYR B 1 46 ? 4.77 35.75 7.508 1 93.12 46 TYR B O 1
ATOM 2278 N N . LYS B 1 47 ? 3.457 34.031 6.723 1 90.44 47 LYS B N 1
ATOM 2279 C CA . LYS B 1 47 ? 2.252 34.438 7.434 1 90.44 47 LYS B CA 1
ATOM 2280 C C . LYS B 1 47 ? 1.662 33.281 8.242 1 90.44 47 LYS B C 1
ATOM 2282 O O . LYS B 1 47 ? 1.468 32.188 7.723 1 90.44 47 LYS B O 1
ATOM 2287 N N . VAL B 1 48 ? 1.438 33.688 9.469 1 87.75 48 VAL B N 1
ATOM 2288 C CA . VAL B 1 48 ? 0.829 32.688 10.344 1 87.75 48 VAL B CA 1
ATOM 2289 C C . VAL B 1 48 ? -0.577 32.344 9.852 1 87.75 48 VAL B C 1
ATOM 2291 O O . VAL B 1 48 ? -1.347 33.25 9.492 1 87.75 48 VAL B O 1
ATOM 2294 N N . ASP B 1 49 ? -0.864 31.094 9.734 1 88.81 49 ASP B N 1
ATOM 2295 C CA . ASP B 1 49 ? -2.207 30.656 9.359 1 88.81 49 ASP B CA 1
ATOM 2296 C C . ASP B 1 49 ? -3.176 30.797 10.531 1 88.81 49 ASP B C 1
ATOM 2298 O O . ASP B 1 49 ? -3.176 29.969 11.445 1 88.81 49 ASP B O 1
ATOM 2302 N N . GLU B 1 50 ? -4.125 31.734 10.469 1 92.5 50 GLU B N 1
ATOM 2303 C CA . GLU B 1 50 ? -5.02 32.062 11.57 1 92.5 50 GLU B CA 1
ATOM 2304 C C . GLU B 1 50 ? -6.164 31.062 11.68 1 92.5 50 GLU B C 1
ATOM 2306 O O . GLU B 1 50 ? -6.875 31.031 12.688 1 92.5 50 GLU B O 1
ATOM 2311 N N . SER B 1 51 ? -6.254 30.25 10.711 1 91.75 51 SER B N 1
ATOM 2312 C CA . SER B 1 51 ? -7.367 29.297 10.695 1 91.75 51 SER B CA 1
ATOM 2313 C C . SER B 1 51 ? -7.047 28.062 11.516 1 91.75 51 SER B C 1
ATOM 2315 O O . SER B 1 51 ? -7.941 27.266 11.828 1 91.75 51 SER B O 1
ATOM 2317 N N . VAL B 1 52 ? -5.812 27.922 11.945 1 94.06 52 VAL B N 1
ATOM 2318 C CA . VAL B 1 52 ? -5.363 26.703 12.609 1 94.06 52 VAL B CA 1
ATOM 2319 C C . VAL B 1 52 ? -6.004 26.609 13.992 1 94.06 52 VAL B C 1
ATOM 2321 O O . VAL B 1 52 ? -6.625 25.594 14.32 1 94.06 52 VAL B O 1
ATOM 2324 N N . ALA B 1 53 ? -5.875 27.641 14.781 1 93.81 53 ALA B N 1
ATOM 2325 C CA . ALA B 1 53 ? -6.348 27.609 16.156 1 93.81 53 ALA B CA 1
ATOM 2326 C C . ALA B 1 53 ? -7.859 27.391 16.219 1 93.81 53 ALA B C 1
ATOM 2328 O O . ALA B 1 53 ? -8.336 26.516 16.938 1 93.81 53 ALA B O 1
ATOM 2329 N N . PRO B 1 54 ? -8.664 28.141 15.469 1 96.75 54 PRO B N 1
ATOM 2330 C CA . PRO B 1 54 ? -10.109 27.891 15.469 1 96.75 54 PRO B CA 1
ATOM 2331 C C . PRO B 1 54 ? -10.469 26.469 15.039 1 96.75 54 PRO B C 1
ATOM 2333 O O . PRO B 1 54 ? -11.383 25.875 15.602 1 96.75 54 PRO B O 1
ATOM 2336 N N . PHE B 1 55 ? -9.828 25.969 14.102 1 97.5 55 PHE B N 1
ATOM 2337 C CA . PHE B 1 55 ? -10.109 24.594 13.656 1 97.5 55 PHE B CA 1
ATOM 2338 C C . PHE B 1 55 ? -9.883 23.609 14.789 1 97.5 55 PHE B C 1
ATOM 2340 O O . PHE B 1 55 ? -10.711 22.719 15.023 1 97.5 55 PHE B O 1
ATOM 2347 N N . LEU B 1 56 ? -8.719 23.703 15.422 1 97.44 56 LEU B N 1
ATOM 2348 C CA . LEU B 1 56 ? -8.375 22.766 16.484 1 97.44 56 LEU B CA 1
ATOM 2349 C C . LEU B 1 56 ? -9.375 22.844 17.625 1 97.44 56 LEU B C 1
ATOM 2351 O O . LEU B 1 56 ? -9.789 21.828 18.172 1 97.44 56 LEU B O 1
ATOM 2355 N N . GLN B 1 57 ? -9.766 24.062 17.922 1 96.94 57 GLN B N 1
ATOM 2356 C CA . GLN B 1 57 ? -10.734 24.266 18.984 1 96.94 57 GLN B CA 1
ATOM 2357 C C . GLN B 1 57 ? -12.086 23.656 18.625 1 96.94 57 GLN B C 1
ATOM 2359 O O . GLN B 1 57 ? -12.695 22.953 19.438 1 96.94 57 GLN B O 1
ATOM 2364 N N . GLU B 1 58 ? -12.508 23.844 17.469 1 96.94 58 GLU B N 1
ATOM 2365 C CA . GLU B 1 58 ? -13.836 23.406 17.031 1 96.94 58 GLU B CA 1
ATOM 2366 C C . GLU B 1 58 ? -13.867 21.906 16.797 1 96.94 58 GLU B C 1
ATOM 2368 O O . GLU B 1 58 ? -14.859 21.234 17.094 1 96.94 58 GLU B O 1
ATOM 2373 N N . SER B 1 59 ? -12.812 21.375 16.297 1 97.06 59 SER B N 1
ATOM 2374 C CA . SER B 1 59 ? -12.789 19.969 15.883 1 97.06 59 SER B CA 1
ATOM 2375 C C . SER B 1 59 ? -12.516 19.047 17.062 1 97.06 59 SER B C 1
ATOM 2377 O O . SER B 1 59 ? -12.867 17.875 17.031 1 97.06 59 SER B O 1
ATOM 2379 N N . GLY B 1 60 ? -11.766 19.594 18.062 1 97.5 60 GLY B N 1
ATOM 2380 C CA . GLY B 1 60 ? -11.398 18.781 19.219 1 97.5 60 GLY B CA 1
ATOM 2381 C C . GLY B 1 60 ? -10.109 18 19 1 97.5 60 GLY B C 1
ATOM 2382 O O . GLY B 1 60 ? -9.711 17.219 19.875 1 97.5 60 GLY B O 1
ATOM 2383 N N . PHE B 1 61 ? -9.422 18.172 17.906 1 98.44 61 PHE B N 1
ATOM 2384 C CA . PHE B 1 61 ? -8.156 17.5 17.656 1 98.44 61 PHE B CA 1
ATOM 2385 C C . PHE B 1 61 ? -7.031 18.156 18.453 1 98.44 61 PHE B C 1
ATOM 2387 O O . PHE B 1 61 ? -6.98 19.391 18.578 1 98.44 61 PHE B O 1
ATOM 2394 N N . GLU B 1 62 ? -6.199 17.312 19 1 98.38 62 GLU B N 1
ATOM 2395 C CA . GLU B 1 62 ? -4.898 17.734 19.5 1 98.38 62 GLU B CA 1
ATOM 2396 C C . GLU B 1 62 ? -3.809 17.531 18.438 1 98.38 62 GLU B C 1
ATOM 2398 O O . GLU B 1 62 ? -3.787 16.516 17.75 1 98.38 62 GLU B O 1
ATOM 2403 N N . ILE B 1 63 ? -2.904 18.531 18.438 1 98.25 63 ILE B N 1
ATOM 2404 C CA . ILE B 1 63 ? -1.894 18.453 17.375 1 98.25 63 ILE B CA 1
ATOM 2405 C C . ILE B 1 63 ? -0.539 18.109 17.984 1 98.25 63 ILE B C 1
ATOM 2407 O O . ILE B 1 63 ? -0.186 18.594 19.062 1 98.25 63 ILE B O 1
ATOM 2411 N N . ILE B 1 64 ? 0.158 17.203 17.375 1 97.75 64 ILE B N 1
ATOM 2412 C CA . ILE B 1 64 ? 1.541 16.859 17.688 1 97.75 64 ILE B CA 1
ATOM 2413 C C . ILE B 1 64 ? 2.441 17.234 16.516 1 97.75 64 ILE B C 1
ATOM 2415 O O . ILE B 1 64 ? 2.41 16.578 15.461 1 97.75 64 ILE B O 1
ATOM 2419 N N . ASP B 1 65 ? 3.139 18.25 16.641 1 96.75 65 ASP B N 1
ATOM 2420 C CA . ASP B 1 65 ? 4.027 18.812 15.633 1 96.75 65 ASP B CA 1
ATOM 2421 C C . ASP B 1 65 ? 5.43 19.031 16.203 1 96.75 65 ASP B C 1
ATOM 2423 O O . ASP B 1 65 ? 5.707 20.062 16.812 1 96.75 65 ASP B O 1
ATOM 2427 N N . LEU B 1 66 ? 6.309 18.078 15.93 1 93.56 66 LEU B N 1
ATOM 2428 C CA . LEU B 1 66 ? 7.641 18.141 16.516 1 93.56 66 LEU B CA 1
ATOM 2429 C C . LEU B 1 66 ? 8.609 18.859 15.586 1 93.56 66 LEU B C 1
ATOM 2431 O O . LEU B 1 66 ? 8.547 18.703 14.367 1 93.56 66 LEU B O 1
ATOM 2435 N N . GLU B 1 67 ? 9.484 19.516 16.234 1 89.88 67 GLU B N 1
ATOM 2436 C CA . GLU B 1 67 ? 10.516 20.219 15.477 1 89.88 67 GLU B CA 1
ATOM 2437 C C . GLU B 1 67 ? 11.406 19.234 14.711 1 89.88 67 GLU B C 1
ATOM 2439 O O . GLU B 1 67 ? 11.758 18.172 15.234 1 89.88 67 GLU B O 1
ATOM 2444 N N . GLY B 1 68 ? 11.805 19.609 13.531 1 90.5 68 GLY B N 1
ATOM 2445 C CA . GLY B 1 68 ? 12.719 18.812 12.727 1 90.5 68 GLY B CA 1
ATOM 2446 C C . GLY B 1 68 ? 12.047 17.625 12.055 1 90.5 68 GLY B C 1
ATOM 2447 O O . GLY B 1 68 ? 12.664 16.922 11.258 1 90.5 68 GLY B O 1
ATOM 2448 N N . SER B 1 69 ? 10.891 17.422 12.414 1 92.81 69 SER B N 1
ATOM 2449 C CA . SER B 1 69 ? 10.156 16.328 11.82 1 92.81 69 SER B CA 1
ATOM 2450 C C . SER B 1 69 ? 9.164 16.828 10.766 1 92.81 69 SER B C 1
ATOM 2452 O O . SER B 1 69 ? 8.516 17.844 10.961 1 92.81 69 SER B O 1
ATOM 2454 N N . THR B 1 70 ? 9.133 16.094 9.703 1 94.56 70 THR B N 1
ATOM 2455 C CA . THR B 1 70 ? 8.125 16.453 8.711 1 94.56 70 THR B CA 1
ATOM 2456 C C . THR B 1 70 ? 6.75 15.93 9.125 1 94.56 70 THR B C 1
ATOM 2458 O O . THR B 1 70 ? 5.73 16.359 8.578 1 94.56 70 THR B O 1
ATOM 2461 N N . LEU B 1 71 ? 6.734 15.023 10.047 1 94 71 LEU B N 1
ATOM 2462 C CA . LEU B 1 71 ? 5.516 14.32 10.414 1 94 71 LEU B CA 1
ATOM 2463 C C . LEU B 1 71 ? 4.656 15.172 11.344 1 94 71 LEU B C 1
ATOM 2465 O O . LEU B 1 71 ? 5.176 15.789 12.281 1 94 71 LEU B O 1
ATOM 2469 N N . VAL B 1 72 ? 3.34 15.258 11 1 96.62 72 VAL B N 1
ATOM 2470 C CA . VAL B 1 72 ? 2.354 15.906 11.852 1 96.62 72 VAL B CA 1
ATOM 2471 C C . VAL B 1 72 ? 1.248 14.922 12.219 1 96.62 72 VAL B C 1
ATOM 2473 O O . VAL B 1 72 ? 0.791 14.148 11.367 1 96.62 72 VAL B O 1
ATOM 2476 N N . LYS B 1 73 ? 0.824 14.969 13.5 1 97.38 73 LYS B N 1
ATOM 2477 C CA . LYS B 1 73 ? -0.27 14.109 13.945 1 97.38 73 LYS B CA 1
ATOM 2478 C C . LYS B 1 73 ? -1.381 14.922 14.602 1 97.38 73 LYS B C 1
ATOM 2480 O O . LYS B 1 73 ? -1.109 15.891 15.32 1 97.38 73 LYS B O 1
ATOM 2485 N N . LEU B 1 74 ? -2.58 14.523 14.305 1 98.44 74 LEU B N 1
ATOM 2486 C CA . LEU B 1 74 ? -3.76 14.961 15.039 1 98.44 74 LEU B CA 1
ATOM 2487 C C . LEU B 1 74 ? -4.402 13.797 15.781 1 98.44 74 LEU B C 1
ATOM 2489 O O . LEU B 1 74 ? -4.547 12.703 15.227 1 98.44 74 LEU B O 1
ATOM 2493 N N . LYS B 1 75 ? -4.762 14.023 17.016 1 98.06 75 LYS B N 1
ATOM 2494 C CA . LYS B 1 75 ? -5.402 12.977 17.797 1 98.06 75 LYS B CA 1
ATOM 2495 C C . LYS B 1 75 ? -6.684 13.484 18.453 1 98.06 75 LYS B C 1
ATOM 2497 O O . LYS B 1 75 ? -6.75 14.633 18.891 1 98.06 75 LYS B O 1
ATOM 2502 N N . LYS B 1 76 ? -7.645 12.594 18.5 1 97.5 76 LYS B N 1
ATOM 2503 C CA . LYS B 1 76 ? -8.922 12.898 19.141 1 97.5 76 LYS B CA 1
ATOM 2504 C C . LYS B 1 76 ? -9.633 11.633 19.594 1 97.5 76 LYS B C 1
ATOM 2506 O O . LYS B 1 76 ? -9.469 10.57 18.984 1 97.5 76 LYS B O 1
ATOM 2511 N N . LYS B 1 77 ? -10.289 11.719 20.734 1 96.75 77 LYS B N 1
ATOM 2512 C CA . LYS B 1 77 ? -11.211 10.664 21.156 1 96.75 77 LYS B CA 1
ATOM 2513 C C . LYS B 1 77 ? -12.656 11.062 20.906 1 96.75 77 LYS B C 1
ATOM 2515 O O . LYS B 1 77 ? -13.062 12.188 21.219 1 96.75 77 LYS B O 1
ATOM 2520 N N . ILE B 1 78 ? -13.375 10.211 20.281 1 95 78 ILE B N 1
ATOM 2521 C CA . ILE B 1 78 ? -14.766 10.5 19.984 1 95 78 ILE B CA 1
ATOM 2522 C C . ILE B 1 78 ? -15.562 9.203 19.906 1 95 78 ILE B C 1
ATOM 2524 O O . ILE B 1 78 ? -15.141 8.25 19.25 1 95 78 ILE B O 1
ATOM 2528 N N . HIS B 1 79 ? -16.672 9.094 20.516 1 89.62 79 HIS B N 1
ATOM 2529 C CA . HIS B 1 79 ? -17.594 7.965 20.469 1 89.62 79 HIS B CA 1
ATOM 2530 C C . HIS B 1 79 ? -16.891 6.664 20.844 1 89.62 79 HIS B C 1
ATOM 2532 O O . HIS B 1 79 ? -17.047 5.648 20.172 1 89.62 79 HIS B O 1
ATOM 2538 N N . GLY B 1 80 ? -16.016 6.734 21.859 1 92.62 80 GLY B N 1
ATOM 2539 C CA . GLY B 1 80 ? -15.336 5.543 22.328 1 92.62 80 GLY B CA 1
ATOM 2540 C C . GLY B 1 80 ? -14.188 5.105 21.438 1 92.62 80 GLY B C 1
ATOM 2541 O O . GLY B 1 80 ? -13.57 4.066 21.672 1 92.62 80 GLY B O 1
ATOM 2542 N N . ASN B 1 81 ? -13.938 5.906 20.391 1 96.19 81 ASN B N 1
ATOM 2543 C CA . ASN B 1 81 ? -12.844 5.609 19.469 1 96.19 81 ASN B CA 1
ATOM 2544 C C . ASN B 1 81 ? -11.703 6.617 19.609 1 96.19 81 ASN B C 1
ATOM 2546 O O . ASN B 1 81 ? -11.922 7.754 20.016 1 96.19 81 ASN B O 1
ATOM 2550 N N . GLU B 1 82 ? -10.5 6.102 19.328 1 97.38 82 GLU B N 1
ATOM 2551 C CA . GLU B 1 82 ? -9.336 6.957 19.141 1 97.38 82 GLU B CA 1
ATOM 2552 C C . GLU B 1 82 ? -9.062 7.207 17.656 1 97.38 82 GLU B C 1
ATOM 2554 O O . GLU B 1 82 ? -8.898 6.262 16.891 1 97.38 82 GLU B O 1
ATOM 2559 N N . VAL B 1 83 ? -9.047 8.453 17.297 1 98.12 83 VAL B N 1
ATOM 2560 C CA . VAL B 1 83 ? -8.828 8.852 15.914 1 98.12 83 VAL B CA 1
ATOM 2561 C C . VAL B 1 83 ? -7.477 9.555 15.789 1 98.12 83 VAL B C 1
ATOM 2563 O O . VAL B 1 83 ? -7.172 10.469 16.547 1 98.12 83 VAL B O 1
ATOM 2566 N N . GLU B 1 84 ? -6.664 9.078 14.852 1 97.75 84 GLU B N 1
ATOM 2567 C CA . GLU B 1 84 ? -5.375 9.711 14.578 1 97.75 84 GLU B CA 1
ATOM 2568 C C . GLU B 1 84 ? -5.215 10.023 13.094 1 97.75 84 GLU B C 1
ATOM 2570 O O . GLU B 1 84 ? -5.395 9.148 12.25 1 97.75 84 GLU B O 1
ATOM 2575 N N . VAL B 1 85 ? -4.949 11.258 12.797 1 98 85 VAL B N 1
ATOM 2576 C CA . VAL B 1 85 ? -4.625 11.703 11.445 1 98 85 VAL B CA 1
ATOM 2577 C C . VAL B 1 85 ? -3.129 11.977 11.336 1 98 85 VAL B C 1
ATOM 2579 O O . VAL B 1 85 ? -2.559 12.688 12.164 1 98 85 VAL B O 1
ATOM 2582 N N . THR B 1 86 ? -2.494 11.398 10.312 1 96.5 86 THR B N 1
ATOM 2583 C CA . THR B 1 86 ? -1.064 11.609 10.117 1 96.5 86 THR B CA 1
ATOM 2584 C C . THR B 1 86 ? -0.78 12.117 8.703 1 96.5 86 THR B C 1
ATOM 2586 O O . THR B 1 86 ? -1.314 11.578 7.73 1 96.5 86 THR B O 1
ATOM 2589 N N . PHE B 1 87 ? 0.023 13.094 8.586 1 95.06 87 PHE B N 1
ATOM 2590 C CA . PHE B 1 87 ? 0.453 13.617 7.293 1 95.06 87 PHE B CA 1
ATOM 2591 C C . PHE B 1 87 ? 1.821 14.281 7.406 1 95.06 87 PHE B C 1
ATOM 2593 O O . PHE B 1 87 ? 2.314 14.516 8.508 1 95.06 87 PHE B O 1
ATOM 2600 N N . ASN B 1 88 ? 2.447 14.523 6.219 1 93.12 88 ASN B N 1
ATOM 2601 C CA . ASN B 1 88 ? 3.783 15.102 6.191 1 93.12 88 ASN B CA 1
ATOM 2602 C C . ASN B 1 88 ? 3.77 16.516 5.602 1 93.12 88 ASN B C 1
ATOM 2604 O O . ASN B 1 88 ? 2.863 16.859 4.84 1 93.12 88 ASN B O 1
ATOM 2608 N N . ALA B 1 89 ? 4.781 17.203 6.008 1 92.44 89 ALA B N 1
ATOM 2609 C CA . ALA B 1 89 ? 5.051 18.469 5.324 1 92.44 89 ALA B CA 1
ATOM 2610 C C . ALA B 1 89 ? 5.305 18.25 3.836 1 92.44 89 ALA B C 1
ATOM 2612 O O . ALA B 1 89 ? 5.934 17.25 3.451 1 92.44 89 ALA B O 1
ATOM 2613 N N . ARG B 1 90 ? 4.652 18.938 3.094 1 79.5 90 ARG B N 1
ATOM 2614 C CA . ARG B 1 90 ? 4.758 18.766 1.649 1 79.5 90 ARG B CA 1
ATOM 2615 C C . ARG B 1 90 ? 5.965 19.5 1.088 1 79.5 90 ARG B C 1
ATOM 2617 O O . ARG B 1 90 ? 6.293 20.594 1.539 1 79.5 90 ARG B O 1
ATOM 2624 N N . SER B 1 91 ? 6.82 18.781 0.378 1 60.69 91 SER B N 1
ATOM 2625 C CA . SER B 1 91 ? 7.859 19.5 -0.341 1 60.69 91 SER B CA 1
ATOM 2626 C C . SER B 1 91 ? 7.273 20.344 -1.469 1 60.69 91 SER B C 1
ATOM 2628 O O . SER B 1 91 ? 6.375 19.891 -2.184 1 60.69 91 SER B O 1
ATOM 2630 N N . PRO B 1 92 ? 7.387 21.641 -1.398 1 53.34 92 PRO B N 1
ATOM 2631 C CA . PRO B 1 92 ? 6.879 22.484 -2.479 1 53.34 92 PRO B CA 1
ATOM 2632 C C . PRO B 1 92 ? 7.078 21.859 -3.859 1 53.34 92 PRO B C 1
ATOM 2634 O O . PRO B 1 92 ? 6.312 22.141 -4.785 1 53.34 92 PRO B O 1
ATOM 2637 N N . TYR B 1 93 ? 8.344 21.281 -4.141 1 48.03 93 TYR B N 1
ATOM 2638 C CA . TYR B 1 93 ? 8.734 20.75 -5.441 1 48.03 93 TYR B CA 1
ATOM 2639 C C . TYR B 1 93 ? 8.289 19.297 -5.594 1 48.03 93 TYR B C 1
ATOM 2641 O O . TYR B 1 93 ? 8.781 18.578 -6.473 1 48.03 93 TYR B O 1
ATOM 2649 N N . SER B 1 94 ? 7.586 18.922 -4.871 1 47.72 94 SER B N 1
ATOM 2650 C CA . SER B 1 94 ? 7.246 17.516 -4.996 1 47.72 94 SER B CA 1
ATOM 2651 C C . SER B 1 94 ? 7.102 17.109 -6.461 1 47.72 94 SER B C 1
ATOM 2653 O O . SER B 1 94 ? 6.828 17.938 -7.316 1 47.72 94 SER B O 1
ATOM 2655 N N . ASP B 1 95 ? 7.715 15.953 -6.863 1 41.66 95 ASP B N 1
ATOM 2656 C CA . ASP B 1 95 ? 7.98 15.344 -8.164 1 41.66 95 ASP B CA 1
ATOM 2657 C C . ASP B 1 95 ? 6.781 15.492 -9.094 1 41.66 95 ASP B C 1
ATOM 2659 O O . ASP B 1 95 ? 6.812 15.039 -10.242 1 41.66 95 ASP B O 1
ATOM 2663 N N . GLU B 1 96 ? 5.711 15.953 -8.727 1 40.22 96 GLU B N 1
ATOM 2664 C CA . GLU B 1 96 ? 4.832 16.109 -9.883 1 40.22 96 GLU B CA 1
ATOM 2665 C C . GLU B 1 96 ? 5.387 17.156 -10.852 1 40.22 96 GLU B C 1
ATOM 2667 O O . GLU B 1 96 ? 4.875 17.312 -11.961 1 40.22 96 GLU B O 1
ATOM 2672 N N . GLY B 1 97 ? 6.285 18 -10.383 1 36.47 97 GLY B N 1
ATOM 2673 C CA . GLY B 1 97 ? 6.938 19 -11.219 1 36.47 97 GLY B CA 1
ATOM 2674 C C . GLY B 1 97 ? 7.93 18.406 -12.195 1 36.47 97 GLY B C 1
ATOM 2675 O O . GLY B 1 97 ? 8.562 19.125 -12.961 1 36.47 97 GLY B O 1
ATOM 2676 N N . GLN B 1 98 ? 8.547 17.234 -11.961 1 36.81 98 GLN B N 1
ATOM 2677 C CA . GLN B 1 98 ? 9.461 16.797 -13 1 36.81 98 GLN B CA 1
ATOM 2678 C C . GLN B 1 98 ? 8.781 16.781 -14.367 1 36.81 98 GLN B C 1
ATOM 2680 O O . GLN B 1 98 ? 9.453 16.734 -15.398 1 36.81 98 GLN B O 1
ATOM 2685 N N . GLN B 1 99 ? 7.516 16.672 -14.547 1 33.84 99 GLN B N 1
ATOM 2686 C CA . GLN B 1 99 ? 7.07 16.75 -15.93 1 33.84 99 GLN B CA 1
ATOM 2687 C C . GLN B 1 99 ? 7.16 18.172 -16.469 1 33.84 99 GLN B C 1
ATOM 2689 O O . GLN B 1 99 ? 7.172 18.391 -17.688 1 33.84 99 GLN B O 1
ATOM 2694 N N . GLU B 1 100 ? 7.121 19.188 -15.633 1 32.78 100 GLU B N 1
ATOM 2695 C CA . GLU B 1 100 ? 6.996 20.5 -16.25 1 32.78 100 GLU B CA 1
ATOM 2696 C C . GLU B 1 100 ? 8.367 21.078 -16.594 1 32.78 100 GLU B C 1
ATOM 2698 O O . GLU B 1 100 ? 8.469 22.219 -17.047 1 32.78 100 GLU B O 1
ATOM 2703 N N . GLU B 1 101 ? 9.523 20.578 -16.234 1 32.28 101 GLU B N 1
ATOM 2704 C CA . GLU B 1 101 ? 10.672 21.375 -16.641 1 32.28 101 GLU B CA 1
ATOM 2705 C C . GLU B 1 101 ? 10.758 21.469 -18.172 1 32.28 101 GLU B C 1
ATOM 2707 O O . GLU B 1 101 ? 11.602 22.203 -18.703 1 32.28 101 GLU B O 1
ATOM 2712 N N . GLN B 1 102 ? 10.234 20.594 -19.062 1 32.41 102 GLN B N 1
ATOM 2713 C CA . GLN B 1 102 ? 10.602 20.891 -20.438 1 32.41 102 GLN B CA 1
ATOM 2714 C C . GLN B 1 102 ? 10.094 22.266 -20.859 1 32.41 102 GLN B C 1
ATOM 2716 O O . GLN B 1 102 ? 10.594 22.844 -21.828 1 32.41 102 GLN B O 1
ATOM 2721 N N . GLU B 1 103 ? 8.852 22.703 -20.812 1 32.5 103 GLU B N 1
ATOM 2722 C CA . GLU B 1 103 ? 8.562 23.922 -21.547 1 32.5 103 GLU B CA 1
ATOM 2723 C C . GLU B 1 103 ? 9.117 25.156 -20.812 1 32.5 103 GLU B C 1
ATOM 2725 O O . GLU B 1 103 ? 8.57 25.578 -19.797 1 32.5 103 GLU B O 1
ATOM 2730 N N . GLU B 1 104 ? 10.43 25.359 -20.688 1 32.69 104 GLU B N 1
ATOM 2731 C CA . GLU B 1 104 ? 11.156 26.531 -20.234 1 32.69 104 GLU B CA 1
ATOM 2732 C C . GLU B 1 104 ? 10.484 27.812 -20.719 1 32.69 104 GLU B C 1
ATOM 2734 O O . GLU B 1 104 ? 10.625 28.875 -20.094 1 32.69 104 GLU B O 1
ATOM 2739 N N . ASN B 1 105 ? 10.305 28.047 -22.141 1 31.81 105 ASN B N 1
ATOM 2740 C CA . ASN B 1 105 ? 10.336 29.406 -22.641 1 31.81 105 ASN B CA 1
ATOM 2741 C C . ASN B 1 105 ? 9.227 30.266 -22.016 1 31.81 105 ASN B C 1
ATOM 2743 O O . ASN B 1 105 ? 9.391 31.469 -21.844 1 31.81 105 ASN B O 1
ATOM 2747 N N . GLN B 1 106 ? 7.898 30.203 -22.5 1 31.62 106 GLN B N 1
ATOM 2748 C CA . GLN B 1 106 ? 7.02 31.359 -22.344 1 31.62 106 GLN B CA 1
ATOM 2749 C C . GLN B 1 106 ? 6.809 31.688 -20.875 1 31.62 106 GLN B C 1
ATOM 2751 O O . GLN B 1 106 ? 6.66 30.797 -20.047 1 31.62 106 GLN B O 1
ATOM 2756 N N . GLU B 1 107 ? 7.152 32.938 -20.297 1 32.78 107 GLU B N 1
ATOM 2757 C CA . GLU B 1 107 ? 7.07 33.781 -19.094 1 32.78 107 GLU B CA 1
ATOM 2758 C C . GLU B 1 107 ? 5.762 33.531 -18.359 1 32.78 107 GLU B C 1
ATOM 2760 O O . GLU B 1 107 ? 5.496 34.188 -17.344 1 32.78 107 GLU B O 1
ATOM 2765 N N . GLN B 1 108 ? 4.605 33.344 -19.078 1 33.12 108 GLN B N 1
ATOM 2766 C CA . GLN B 1 108 ? 3.389 33.5 -18.281 1 33.12 108 GLN B CA 1
ATOM 2767 C C . GLN B 1 108 ? 3.426 32.562 -17.062 1 33.12 108 GLN B C 1
ATOM 2769 O O . GLN B 1 108 ? 3.535 31.359 -17.203 1 33.12 108 GLN B O 1
ATOM 2774 N N . GLU B 1 109 ? 4.105 32.969 -15.969 1 33.59 109 GLU B N 1
ATOM 2775 C CA . GLU B 1 109 ? 3.924 32.531 -14.586 1 33.59 109 GLU B CA 1
ATOM 2776 C C . GLU B 1 109 ? 2.506 32.031 -14.352 1 33.59 109 GLU B C 1
ATOM 2778 O O . GLU B 1 109 ? 1.623 32.781 -13.945 1 33.59 109 GLU B O 1
ATOM 2783 N N . GLU B 1 110 ? 1.765 31.719 -15.367 1 33.81 110 GLU B N 1
ATOM 2784 C CA . GLU B 1 110 ? 0.503 31.172 -14.867 1 33.81 110 GLU B CA 1
ATOM 2785 C C . GLU B 1 110 ? 0.723 30.312 -13.633 1 33.81 110 GLU B C 1
ATOM 2787 O O . GLU B 1 110 ? 1.603 29.438 -13.617 1 33.81 110 GLU B O 1
ATOM 2792 N N . GLU B 1 111 ? 0.6 30.875 -12.422 1 35.5 111 GLU B N 1
ATOM 2793 C CA . GLU B 1 111 ? 0.392 30.156 -11.164 1 35.5 111 GLU B CA 1
ATOM 2794 C C . GLU B 1 111 ? -0.184 28.766 -11.414 1 35.5 111 GLU B C 1
ATOM 2796 O O . GLU B 1 111 ? -1.371 28.625 -11.719 1 35.5 111 GLU B O 1
ATOM 2801 N N . GLN B 1 112 ? 0.194 28.047 -12.289 1 37.94 112 GLN B N 1
ATOM 2802 C CA . GLN B 1 112 ? -0.36 26.703 -12.258 1 37.94 112 GLN B CA 1
ATOM 2803 C C . GLN B 1 112 ? -0.73 26.281 -10.836 1 37.94 112 GLN B C 1
ATOM 2805 O O . GLN B 1 112 ? 0.104 26.344 -9.938 1 37.94 112 GLN B O 1
ATOM 2810 N N . ALA B 1 113 ? -1.842 26.641 -10.367 1 40.47 113 ALA B N 1
ATOM 2811 C CA . ALA B 1 113 ? -2.379 26.234 -9.07 1 40.47 113 ALA B CA 1
ATOM 2812 C C . ALA B 1 113 ? -1.736 24.922 -8.602 1 40.47 113 ALA B C 1
ATOM 2814 O O . ALA B 1 113 ? -1.881 23.891 -9.258 1 40.47 113 ALA B O 1
ATOM 2815 N N . GLN B 1 114 ? -0.493 24.906 -8.219 1 50.47 114 GLN B N 1
ATOM 2816 C CA . GLN B 1 114 ? 0.14 23.75 -7.574 1 50.47 114 GLN B CA 1
ATOM 2817 C C . GLN B 1 114 ? -0.894 22.875 -6.879 1 50.47 114 GLN B C 1
ATOM 2819 O O . GLN B 1 114 ? -1.665 23.344 -6.043 1 50.47 114 GLN B O 1
ATOM 2824 N N . ASP B 1 115 ? -1.392 21.938 -7.566 1 60.41 115 ASP B N 1
ATOM 2825 C CA . ASP B 1 115 ? -2.326 21 -6.949 1 60.41 115 ASP B CA 1
ATOM 2826 C C . ASP B 1 115 ? -1.904 20.672 -5.52 1 60.41 115 ASP B C 1
ATOM 2828 O O . ASP B 1 115 ? -0.793 20.188 -5.293 1 60.41 115 ASP B O 1
ATOM 2832 N N . ASN B 1 116 ? -2.393 21.484 -4.574 1 78.69 116 ASN B N 1
ATOM 2833 C CA . ASN B 1 116 ? -2.15 21.328 -3.145 1 78.69 116 ASN B CA 1
ATOM 2834 C C . ASN B 1 116 ? -2.744 20.031 -2.613 1 78.69 116 ASN B C 1
ATOM 2836 O O . ASN B 1 116 ? -3.605 20.047 -1.733 1 78.69 116 ASN B O 1
ATOM 2840 N N . ASN B 1 117 ? -2.326 18.953 -3.24 1 89.94 117 ASN B N 1
ATOM 2841 C CA . ASN B 1 117 ? -2.766 17.656 -2.715 1 89.94 117 ASN B CA 1
ATOM 2842 C C . ASN B 1 117 ? -1.85 17.172 -1.597 1 89.94 117 ASN B C 1
ATOM 2844 O O . ASN B 1 117 ? -0.639 17.391 -1.634 1 89.94 117 ASN B O 1
ATOM 2848 N N . THR B 1 118 ? -2.428 16.656 -0.549 1 92.44 118 THR B N 1
ATOM 2849 C CA . THR B 1 118 ? -1.654 16.125 0.567 1 92.44 118 THR B CA 1
ATOM 2850 C C . THR B 1 118 ? -2.135 14.727 0.939 1 92.44 118 THR B C 1
ATOM 2852 O O . THR B 1 118 ? -3.326 14.516 1.176 1 92.44 118 THR B O 1
ATOM 2855 N N . GLU B 1 119 ? -1.18 13.805 0.908 1 92.75 119 GLU B N 1
ATOM 2856 C CA . GLU B 1 119 ? -1.492 12.461 1.388 1 92.75 119 GLU B CA 1
ATOM 2857 C C . GLU B 1 119 ? -1.566 12.422 2.912 1 92.75 119 GLU B C 1
ATOM 2859 O O . GLU B 1 119 ? -0.742 13.031 3.594 1 92.75 119 GLU B O 1
ATOM 2864 N N . PHE B 1 120 ? -2.582 11.695 3.393 1 94.5 120 PHE B N 1
ATOM 2865 C CA . PHE B 1 120 ? -2.664 11.516 4.836 1 94.5 120 PHE B CA 1
ATOM 2866 C C . PHE B 1 120 ? -3.361 10.203 5.18 1 94.5 120 PHE B C 1
ATOM 2868 O O . PHE B 1 120 ? -4.012 9.602 4.324 1 94.5 120 PHE B O 1
ATOM 2875 N N . GLN B 1 121 ? -3.143 9.75 6.379 1 96.19 121 GLN B N 1
ATOM 2876 C CA . GLN B 1 121 ? -3.768 8.531 6.895 1 96.19 121 GLN B CA 1
ATOM 2877 C C . GLN B 1 121 ? -4.672 8.844 8.086 1 96.19 121 GLN B C 1
ATOM 2879 O O . GLN B 1 121 ? -4.344 9.695 8.914 1 96.19 121 GLN B O 1
ATOM 2884 N N . VAL B 1 122 ? -5.746 8.156 8.141 1 98.12 122 VAL B N 1
ATOM 2885 C CA . VAL B 1 122 ? -6.633 8.234 9.297 1 98.12 122 VAL B CA 1
ATOM 2886 C C . VAL B 1 122 ? -6.742 6.867 9.961 1 98.12 122 VAL B C 1
ATOM 2888 O O . VAL B 1 122 ? -7.18 5.898 9.336 1 98.12 122 VAL B O 1
ATOM 2891 N N . THR B 1 123 ? -6.367 6.82 11.18 1 97.69 123 THR B N 1
ATOM 2892 C CA . THR B 1 123 ? -6.488 5.594 11.961 1 97.69 123 THR B CA 1
ATOM 2893 C C . THR B 1 123 ? -7.625 5.711 12.977 1 97.69 123 THR B C 1
ATOM 2895 O O . THR B 1 123 ? -7.707 6.695 13.711 1 97.69 123 THR B O 1
ATOM 2898 N N . ILE B 1 124 ? -8.508 4.781 12.945 1 97.69 124 ILE B N 1
ATOM 2899 C CA . ILE B 1 124 ? -9.586 4.703 13.922 1 97.69 124 ILE B CA 1
ATOM 2900 C C . ILE B 1 124 ? -9.5 3.379 14.672 1 97.69 124 ILE B C 1
ATOM 2902 O O . ILE B 1 124 ? -9.531 2.307 14.062 1 97.69 124 ILE B O 1
ATOM 2906 N N . LYS B 1 125 ? -9.367 3.381 15.906 1 97 125 LYS B N 1
ATOM 2907 C CA . LYS B 1 125 ? -9.367 2.184 16.75 1 97 125 LYS B CA 1
ATOM 2908 C C . LYS B 1 125 ? -10.227 2.381 17.984 1 97 125 LYS B C 1
ATOM 2910 O O . LYS B 1 125 ? -10.477 3.516 18.406 1 97 125 LYS B O 1
ATOM 2915 N N . LYS B 1 126 ? -10.711 1.273 18.5 1 94.38 126 LYS B N 1
ATOM 2916 C CA . LYS B 1 126 ? -11.414 1.356 19.781 1 94.38 126 LYS B CA 1
ATOM 2917 C C . LYS B 1 126 ? -10.453 1.728 20.906 1 94.38 126 LYS B C 1
ATOM 2919 O O . LYS B 1 126 ? -9.297 1.296 20.906 1 94.38 126 LYS B O 1
ATOM 2924 N N . ALA B 1 127 ? -10.984 2.521 21.812 1 93 127 ALA B N 1
ATOM 2925 C CA . ALA B 1 127 ? -10.141 2.945 22.938 1 93 127 ALA B CA 1
ATOM 2926 C C . ALA B 1 127 ? -9.57 1.74 23.672 1 93 127 ALA B C 1
ATOM 2928 O O . ALA B 1 127 ? -10.312 0.824 24.047 1 93 127 ALA B O 1
ATOM 2929 N N . GLY B 1 128 ? -8.273 1.776 23.812 1 92.81 128 GLY B N 1
ATOM 2930 C CA . GLY B 1 128 ? -7.605 0.738 24.578 1 92.81 128 GLY B CA 1
ATOM 2931 C C . GLY B 1 128 ? -7.301 -0.505 23.766 1 92.81 128 GLY B C 1
ATOM 2932 O O . GLY B 1 128 ? -6.766 -1.483 24.297 1 92.81 128 GLY B O 1
ATOM 2933 N N . LYS B 1 129 ? -7.676 -0.566 22.547 1 94.75 129 LYS B N 1
ATOM 2934 C CA . LYS B 1 129 ? -7.41 -1.715 21.688 1 94.75 129 LYS B CA 1
ATOM 2935 C C . LYS B 1 129 ? -6.332 -1.391 20.656 1 94.75 129 LYS B C 1
ATOM 2937 O O . LYS B 1 129 ? -5.945 -0.23 20.5 1 94.75 129 LYS B O 1
ATOM 2942 N N . LYS B 1 130 ? -5.832 -2.484 20.078 1 94.88 130 LYS B N 1
ATOM 2943 C CA . LYS B 1 130 ? -4.801 -2.285 19.062 1 94.88 130 LYS B CA 1
ATOM 2944 C C . LYS B 1 130 ? -5.375 -2.445 17.656 1 94.88 130 LYS B C 1
ATOM 2946 O O . LYS B 1 130 ? -4.793 -1.961 16.688 1 94.88 130 LYS B O 1
ATOM 2951 N N . GLU B 1 131 ? -6.484 -3.178 17.609 1 95 131 GLU B N 1
ATOM 2952 C CA . GLU B 1 131 ? -7.121 -3.424 16.312 1 95 131 GLU B CA 1
ATOM 2953 C C . GLU B 1 131 ? -7.859 -2.184 15.82 1 95 131 GLU B C 1
ATOM 2955 O O . GLU B 1 131 ? -8.438 -1.441 16.609 1 95 131 GLU B O 1
ATOM 2960 N N . GLY B 1 132 ? -7.746 -1.954 14.508 1 96.69 132 GLY B N 1
ATOM 2961 C CA . GLY B 1 132 ? -8.438 -0.809 13.938 1 96.69 132 GLY B CA 1
ATOM 2962 C C . GLY B 1 132 ? -8.414 -0.787 12.422 1 96.69 132 GLY B C 1
ATOM 2963 O O . GLY B 1 132 ? -8.086 -1.789 11.789 1 96.69 132 GLY B O 1
ATOM 2964 N N . ILE B 1 133 ? -8.93 0.331 11.93 1 97.38 133 ILE B N 1
ATOM 2965 C CA . ILE B 1 133 ? -8.93 0.508 10.484 1 97.38 133 ILE B CA 1
ATOM 2966 C C . ILE B 1 133 ? -8.141 1.762 10.117 1 97.38 133 ILE B C 1
ATOM 2968 O O . ILE B 1 133 ? -8.117 2.732 10.875 1 97.38 133 ILE B O 1
ATOM 2972 N N . VAL B 1 134 ? -7.484 1.681 8.992 1 96.62 134 VAL B N 1
ATOM 2973 C CA . VAL B 1 134 ? -6.648 2.777 8.516 1 96.62 134 VAL B CA 1
ATOM 2974 C C . VAL B 1 134 ? -7.109 3.217 7.129 1 96.62 134 VAL B C 1
ATOM 2976 O O . VAL B 1 134 ? -7.059 2.438 6.172 1 96.62 134 VAL B O 1
ATOM 2979 N N . TYR B 1 135 ? -7.605 4.461 7.031 1 97.19 135 TYR B N 1
ATOM 2980 C CA . TYR B 1 135 ? -7.957 5.074 5.754 1 97.19 135 TYR B CA 1
ATOM 2981 C C . TYR B 1 135 ? -6.73 5.695 5.094 1 97.19 135 TYR B C 1
ATOM 2983 O O . TYR B 1 135 ? -6.023 6.492 5.715 1 97.19 135 TYR B O 1
ATOM 2991 N N . GLU B 1 136 ? -6.453 5.266 3.918 1 94.88 136 GLU B N 1
ATOM 2992 C CA . GLU B 1 136 ? -5.477 5.961 3.088 1 94.88 136 GLU B CA 1
ATOM 2993 C C . GLU B 1 136 ? -6.145 7.027 2.225 1 94.88 136 GLU B C 1
ATOM 2995 O O . GLU B 1 136 ? -6.965 6.711 1.361 1 94.88 136 GLU B O 1
ATOM 3000 N N . CYS B 1 137 ? -5.652 8.289 2.434 1 96.12 137 CYS B N 1
ATOM 3001 C CA . CYS B 1 137 ? -6.414 9.383 1.84 1 96.12 137 CYS B CA 1
ATOM 3002 C C . CYS B 1 137 ? -5.488 10.391 1.178 1 96.12 137 CYS B C 1
ATOM 3004 O O . CYS B 1 137 ? -4.289 10.43 1.467 1 96.12 137 CYS B O 1
ATOM 3006 N N . VAL B 1 138 ? -6.105 11.164 0.265 1 94.44 138 VAL B N 1
ATOM 3007 C CA . VAL B 1 138 ? -5.484 12.352 -0.309 1 94.44 138 VAL B CA 1
ATOM 3008 C C . VAL B 1 138 ? -6.457 13.531 -0.23 1 94.44 138 VAL B C 1
ATOM 3010 O O . VAL B 1 138 ? -7.637 13.391 -0.558 1 94.44 138 VAL B O 1
ATOM 3013 N N . SER B 1 139 ? -5.98 14.609 0.297 1 94.62 139 SER B N 1
ATOM 3014 C CA . SER B 1 139 ? -6.762 15.836 0.233 1 94.62 139 SER B CA 1
ATOM 3015 C C . SER B 1 139 ? -6.441 16.625 -1.029 1 94.62 139 SER B C 1
ATOM 3017 O O . SER B 1 139 ? -5.273 16.797 -1.39 1 94.62 139 SER B O 1
ATOM 3019 N N . ALA B 1 140 ? -7.465 17.047 -1.738 1 90.44 140 ALA B N 1
ATOM 3020 C CA . ALA B 1 140 ? -7.34 17.891 -2.928 1 90.44 140 ALA B CA 1
ATOM 3021 C C . ALA B 1 140 ? -8.539 18.812 -3.072 1 90.44 140 ALA B C 1
ATOM 3023 O O . ALA B 1 140 ? -9.688 18.375 -3.059 1 90.44 140 ALA B O 1
ATOM 3024 N N . GLN B 1 141 ? -8.227 20.094 -3.154 1 92 141 GLN B N 1
ATOM 3025 C CA . GLN B 1 141 ? -9.273 21.109 -3.318 1 92 141 GLN B CA 1
ATOM 3026 C C . GLN B 1 141 ? -10.32 21 -2.215 1 92 141 GLN B C 1
ATOM 3028 O O . GLN B 1 141 ? -11.523 20.969 -2.492 1 92 141 GLN B O 1
ATOM 3033 N N . SER B 1 142 ? -9.859 20.719 -1.042 1 90.88 142 SER B N 1
ATOM 3034 C CA . SER B 1 142 ? -10.656 20.719 0.178 1 90.88 142 SER B CA 1
ATOM 3035 C C . SER B 1 142 ? -11.578 19.5 0.233 1 90.88 142 SER B C 1
ATOM 3037 O O . SER B 1 142 ? -12.578 19.5 0.949 1 90.88 142 SER B O 1
ATOM 3039 N N . GLU B 1 143 ? -11.211 18.531 -0.637 1 95.25 143 GLU B N 1
ATOM 3040 C CA . GLU B 1 143 ? -11.953 17.281 -0.603 1 95.25 143 GLU B CA 1
ATOM 3041 C C . GLU B 1 143 ? -11.062 16.109 -0.184 1 95.25 143 GLU B C 1
ATOM 3043 O O . GLU B 1 143 ? -9.836 16.188 -0.303 1 95.25 143 GLU B O 1
ATOM 3048 N N . ILE B 1 144 ? -11.734 15.094 0.305 1 97.75 144 ILE B N 1
ATOM 3049 C CA . ILE B 1 144 ? -11 13.906 0.735 1 97.75 144 ILE B CA 1
ATOM 3050 C C . ILE B 1 144 ? -11.234 12.773 -0.258 1 97.75 144 ILE B C 1
ATOM 3052 O O . ILE B 1 144 ? -12.375 12.414 -0.546 1 97.75 144 ILE B O 1
ATOM 3056 N N . GLN B 1 145 ? -10.188 12.344 -0.788 1 96.75 145 GLN B N 1
ATOM 3057 C CA . GLN B 1 145 ? -10.234 11.156 -1.634 1 96.75 145 GLN B CA 1
ATOM 3058 C C . GLN B 1 145 ? -9.672 9.938 -0.902 1 96.75 145 GLN B C 1
ATOM 3060 O O . GLN B 1 145 ? -8.539 9.969 -0.418 1 96.75 145 GLN B O 1
ATOM 3065 N N . ILE B 1 146 ? -10.477 8.883 -0.87 1 97.38 146 ILE B N 1
ATOM 3066 C CA . ILE B 1 146 ? -10.047 7.668 -0.187 1 97.38 146 ILE B CA 1
ATOM 3067 C C . ILE B 1 146 ? -9.5 6.668 -1.204 1 97.38 146 ILE B C 1
ATOM 3069 O O . ILE B 1 146 ? -10.164 6.352 -2.191 1 97.38 146 ILE B O 1
ATOM 3073 N N . SER B 1 147 ? -8.266 6.23 -1.008 1 93.56 147 SER B N 1
ATOM 3074 C CA . SER B 1 147 ? -7.66 5.234 -1.889 1 93.56 147 SER B CA 1
ATOM 3075 C C . SER B 1 147 ? -8.078 3.82 -1.492 1 93.56 147 SER B C 1
ATOM 3077 O O . SER B 1 147 ? -8.539 3.045 -2.332 1 93.56 147 SER B O 1
ATOM 3079 N N . ASN B 1 148 ? -7.895 3.459 -0.318 1 94.69 148 ASN B N 1
ATOM 3080 C CA . ASN B 1 148 ? -8.258 2.168 0.254 1 94.69 148 ASN B CA 1
ATOM 3081 C C . ASN B 1 148 ? -8.406 2.248 1.771 1 94.69 148 ASN B C 1
ATOM 3083 O O . ASN B 1 148 ? -8.078 3.268 2.379 1 94.69 148 ASN B O 1
ATOM 3087 N N . ILE B 1 149 ? -8.977 1.25 2.367 1 96.81 149 ILE B N 1
ATOM 3088 C CA . ILE B 1 149 ? -9.102 1.1 3.812 1 96.81 149 ILE B CA 1
ATOM 3089 C C . ILE B 1 149 ? -8.469 -0.219 4.25 1 96.81 149 ILE B C 1
ATOM 3091 O O . ILE B 1 149 ? -8.867 -1.29 3.783 1 96.81 149 ILE B O 1
ATOM 3095 N N . VAL B 1 150 ? -7.57 -0.104 5.184 1 94.5 150 VAL B N 1
ATOM 3096 C CA . VAL B 1 150 ? -6.844 -1.271 5.672 1 94.5 150 VAL B CA 1
ATOM 3097 C C . VAL B 1 150 ? -7.418 -1.709 7.02 1 94.5 150 VAL B C 1
ATOM 3099 O O . VAL B 1 150 ? -7.648 -0.879 7.902 1 94.5 150 VAL B O 1
ATOM 3102 N N . TYR B 1 151 ? -7.762 -2.91 7.125 1 95.44 151 TYR B N 1
ATOM 3103 C CA . TYR B 1 151 ? -7.977 -3.475 8.453 1 95.44 151 TYR B CA 1
ATOM 3104 C C . TYR B 1 151 ? -6.656 -3.883 9.094 1 95.44 151 TYR B C 1
ATOM 3106 O O . TYR B 1 151 ? -5.809 -4.504 8.445 1 95.44 151 TYR B O 1
ATOM 3114 N N . SER B 1 152 ? -6.523 -3.555 10.328 1 93.75 152 SER B N 1
ATOM 3115 C CA . SER B 1 152 ? -5.273 -3.85 11.016 1 93.75 152 SER B CA 1
ATOM 3116 C C . SER B 1 152 ? -5.531 -4.488 12.383 1 93.75 152 SER B C 1
ATOM 3118 O O . SER B 1 152 ? -6.312 -3.965 13.18 1 93.75 152 SER B O 1
ATOM 3120 N N . ASP B 1 153 ? -4.781 -5.633 12.547 1 92.31 153 ASP B N 1
ATOM 3121 C CA . ASP B 1 153 ? -4.852 -6.258 13.859 1 92.31 153 ASP B CA 1
ATOM 3122 C C . ASP B 1 153 ? -4.074 -5.441 14.898 1 92.31 153 ASP B C 1
ATOM 3124 O O . ASP B 1 153 ? -4.312 -5.566 16.094 1 92.31 153 ASP B O 1
ATOM 3128 N N . ASP B 1 154 ? -3.125 -4.664 14.383 1 93.69 154 ASP B N 1
ATOM 3129 C CA . ASP B 1 154 ? -2.346 -3.748 15.211 1 93.69 154 ASP B CA 1
ATOM 3130 C C . ASP B 1 154 ? -1.982 -2.482 14.438 1 93.69 154 ASP B C 1
ATOM 3132 O O . ASP B 1 154 ? -1.01 -2.471 13.68 1 93.69 154 ASP B O 1
ATOM 3136 N N . VAL B 1 155 ? -2.664 -1.436 14.727 1 93.44 155 VAL B N 1
ATOM 3137 C CA . VAL B 1 155 ? -2.541 -0.214 13.938 1 93.44 155 VAL B CA 1
ATOM 3138 C C . VAL B 1 155 ? -1.166 0.412 14.172 1 93.44 155 VAL B C 1
ATOM 3140 O O . VAL B 1 155 ? -0.688 1.194 13.344 1 93.44 155 VAL B O 1
ATOM 3143 N N . ASN B 1 156 ? -0.529 0.113 15.227 1 88.56 156 ASN B N 1
ATOM 3144 C CA . ASN B 1 156 ? 0.776 0.695 15.516 1 88.56 156 ASN B CA 1
ATOM 3145 C C . ASN B 1 156 ? 1.857 0.145 14.594 1 88.56 156 ASN B C 1
ATOM 3147 O O . ASN B 1 156 ? 2.93 0.737 14.461 1 88.56 156 ASN B O 1
ATOM 3151 N N . THR B 1 157 ? 1.532 -0.941 13.93 1 83.12 157 THR B N 1
ATOM 3152 C CA . THR B 1 157 ? 2.514 -1.561 13.047 1 83.12 157 THR B CA 1
ATOM 3153 C C . THR B 1 157 ? 2.131 -1.354 11.586 1 83.12 157 THR B C 1
ATOM 3155 O O . THR B 1 157 ? 2.811 -1.848 10.68 1 83.12 157 THR B O 1
ATOM 3158 N N . THR B 1 158 ? 1.043 -0.696 11.43 1 78.38 158 THR B N 1
ATOM 3159 C CA . THR B 1 158 ? 0.595 -0.493 10.055 1 78.38 158 THR B CA 1
ATOM 3160 C C . THR B 1 158 ? 1.37 0.644 9.398 1 78.38 158 THR B C 1
ATOM 3162 O O . THR B 1 158 ? 1.315 1.787 9.859 1 78.38 158 THR B O 1
ATOM 3165 N N . GLU B 1 159 ? 2.133 0.152 8.484 1 68.94 159 GLU B N 1
ATOM 3166 C CA . GLU B 1 159 ? 2.957 1.122 7.77 1 68.94 159 GLU B CA 1
ATOM 3167 C C . GLU B 1 159 ? 2.172 1.794 6.648 1 68.94 159 GLU B C 1
ATOM 3169 O O . GLU B 1 159 ? 1.127 1.291 6.227 1 68.94 159 GLU B O 1
ATOM 3174 N N . LYS B 1 160 ? 2.684 2.947 6.305 1 66.12 160 LYS B N 1
ATOM 3175 C CA . LYS B 1 160 ? 2.1 3.609 5.145 1 66.12 160 LYS B CA 1
ATOM 3176 C C . LYS B 1 160 ? 2.279 2.77 3.881 1 66.12 160 LYS B C 1
ATOM 3178 O O . LYS B 1 160 ? 3.164 1.913 3.822 1 66.12 160 LYS B O 1
ATOM 3183 N N . ILE B 1 161 ? 1.331 2.916 2.998 1 58.81 161 ILE B N 1
ATOM 3184 C CA . ILE B 1 161 ? 1.279 2.193 1.731 1 58.81 161 ILE B CA 1
ATOM 3185 C C . ILE B 1 161 ? 2.645 2.25 1.051 1 58.81 161 ILE B C 1
ATOM 3187 O O . ILE B 1 161 ? 3.045 1.303 0.368 1 58.81 161 ILE B O 1
ATOM 3191 N N . SER B 1 162 ? 3.348 3.219 1.242 1 54.78 162 SER B N 1
ATOM 3192 C CA . SER B 1 162 ? 4.555 3.457 0.458 1 54.78 162 SER B CA 1
ATOM 3193 C C . SER B 1 162 ? 5.73 2.643 0.989 1 54.78 162 SER B C 1
ATOM 3195 O O . SER B 1 162 ? 6.789 2.588 0.362 1 54.78 162 SER B O 1
ATOM 3197 N N . THR B 1 163 ? 5.426 1.886 1.969 1 52.53 163 THR B N 1
ATOM 3198 C CA . THR B 1 163 ? 6.562 1.197 2.572 1 52.53 163 THR B CA 1
ATOM 3199 C C . THR B 1 163 ? 6.715 -0.206 1.991 1 52.53 163 THR B C 1
ATOM 3201 O O . THR B 1 163 ? 5.742 -0.802 1.528 1 52.53 163 THR B O 1
ATOM 3204 N N . TYR B 1 164 ? 7.934 -0.688 1.939 1 49.69 164 TYR B N 1
ATOM 3205 C CA . TYR B 1 164 ? 8.32 -2.016 1.469 1 49.69 164 TYR B CA 1
ATOM 3206 C C . TYR B 1 164 ? 7.52 -3.098 2.184 1 49.69 164 TYR B C 1
ATOM 3208 O O . TYR B 1 164 ? 7.074 -4.066 1.56 1 49.69 164 TYR B O 1
ATOM 3216 N N . ASN B 1 165 ? 7.402 -2.926 3.396 1 54.44 165 ASN B N 1
ATOM 3217 C CA . ASN B 1 165 ? 6.766 -3.98 4.18 1 54.44 165 ASN B CA 1
ATOM 3218 C C . ASN B 1 165 ? 5.293 -4.141 3.814 1 54.44 165 ASN B C 1
ATOM 3220 O O . ASN B 1 165 ? 4.707 -5.199 4.039 1 54.44 165 ASN B O 1
ATOM 3224 N N . SER B 1 166 ? 4.836 -3.182 3.094 1 62.09 166 SER B N 1
ATOM 3225 C CA . SER B 1 166 ? 3.416 -3.172 2.754 1 62.09 166 SER B CA 1
ATOM 3226 C C . SER B 1 166 ? 3.156 -3.91 1.444 1 62.09 166 SER B C 1
ATOM 3228 O O . SER B 1 166 ? 2.006 -4.203 1.109 1 62.09 166 SER B O 1
ATOM 3230 N N . MET B 1 167 ? 4.207 -4.504 0.963 1 67.94 167 MET B N 1
ATOM 3231 C CA . MET B 1 167 ? 4.07 -4.973 -0.413 1 67.94 167 MET B CA 1
ATOM 3232 C C . MET B 1 167 ? 3.246 -6.254 -0.473 1 67.94 167 MET B C 1
ATOM 3234 O O . MET B 1 167 ? 2.492 -6.465 -1.424 1 67.94 167 MET B O 1
ATOM 3238 N N . ASN B 1 168 ? 3.215 -7.043 0.624 1 78.12 168 ASN B N 1
ATOM 3239 C CA . ASN B 1 168 ? 2.506 -8.312 0.526 1 78.12 168 ASN B CA 1
ATOM 3240 C C . ASN B 1 168 ? 1.295 -8.352 1.453 1 78.12 168 ASN B C 1
ATOM 3242 O O . ASN B 1 168 ? 0.703 -9.414 1.662 1 78.12 168 ASN B O 1
ATOM 3246 N N . GLU B 1 169 ? 1.011 -7.242 1.991 1 84.31 169 GLU B N 1
ATOM 3247 C CA . GLU B 1 169 ? -0.179 -7.156 2.832 1 84.31 169 GLU B CA 1
ATOM 3248 C C . GLU B 1 169 ? -1.398 -6.727 2.021 1 84.31 169 GLU B C 1
ATOM 3250 O O . GLU B 1 169 ? -1.309 -5.832 1.18 1 84.31 169 GLU B O 1
ATOM 3255 N N . TYR B 1 170 ? -2.469 -7.469 2.32 1 90.44 170 TYR B N 1
ATOM 3256 C CA . TYR B 1 170 ? -3.695 -6.988 1.694 1 90.44 170 TYR B CA 1
ATOM 3257 C C . TYR B 1 170 ? -4.184 -5.707 2.361 1 90.44 170 TYR B C 1
ATOM 3259 O O . TYR B 1 170 ? -4.496 -5.703 3.555 1 90.44 170 TYR B O 1
ATOM 3267 N N . ARG B 1 171 ? -4.32 -4.746 1.633 1 91.31 171 ARG B N 1
ATOM 3268 C CA . ARG B 1 171 ? -4.617 -3.426 2.182 1 91.31 171 ARG B CA 1
ATOM 3269 C C . ARG B 1 171 ? -6.031 -2.986 1.825 1 91.31 171 ARG B C 1
ATOM 3271 O O . ARG B 1 171 ? -6.336 -1.793 1.826 1 91.31 171 ARG B O 1
ATOM 3278 N N . GLY B 1 172 ? -6.887 -3.947 1.552 1 93 172 GLY B N 1
ATOM 3279 C CA . GLY B 1 172 ? -8.242 -3.641 1.118 1 93 172 GLY B CA 1
ATOM 3280 C C . GLY B 1 172 ? -8.328 -3.299 -0.357 1 93 172 GLY B C 1
ATOM 3281 O O . GLY B 1 172 ? -7.312 -3.033 -1.002 1 93 172 GLY B O 1
ATOM 3282 N N . PRO B 1 173 ? -9.516 -3.381 -0.904 1 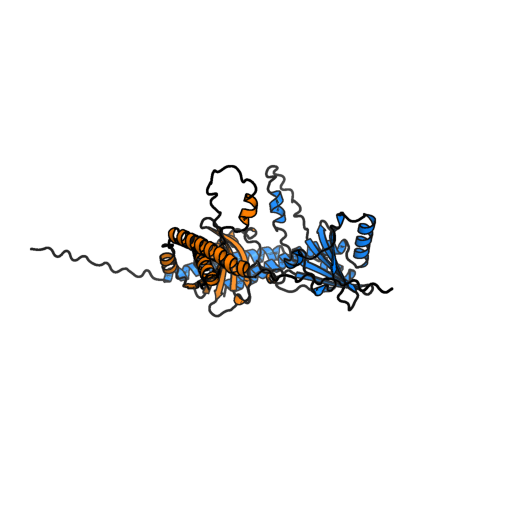92.69 173 PRO B N 1
ATOM 3283 C CA . PRO B 1 173 ? -9.703 -3.045 -2.316 1 92.69 173 PRO B CA 1
ATOM 3284 C C . PRO B 1 173 ? -9.539 -1.553 -2.596 1 92.69 173 PRO B C 1
ATOM 3286 O O . PRO B 1 173 ? -9.594 -0.74 -1.669 1 92.69 173 PRO B O 1
ATOM 3289 N N . ASP B 1 174 ? -9.266 -1.317 -3.902 1 93 174 ASP B N 1
ATOM 3290 C CA . ASP B 1 174 ? -9.414 0.078 -4.305 1 93 174 ASP B CA 1
ATOM 3291 C C . ASP B 1 174 ? -10.797 0.617 -3.924 1 93 174 ASP B C 1
ATOM 3293 O O . ASP B 1 174 ? -11.812 -0.013 -4.211 1 93 174 ASP B O 1
ATOM 3297 N N . PHE B 1 175 ? -10.758 1.74 -3.365 1 96.06 175 PHE B N 1
ATOM 3298 C CA . PHE B 1 175 ? -11.992 2.283 -2.814 1 96.06 175 PHE B CA 1
ATOM 3299 C C . PHE B 1 175 ? -13.031 2.471 -3.908 1 96.06 175 PHE B C 1
ATOM 3301 O O . PHE B 1 175 ? -14.227 2.234 -3.688 1 96.06 175 PHE B O 1
ATOM 3308 N N . THR B 1 176 ? -12.641 2.875 -5.09 1 94.12 176 THR B N 1
ATOM 3309 C CA . THR B 1 176 ? -13.555 3.232 -6.168 1 94.12 176 THR B CA 1
ATOM 3310 C C . THR B 1 176 ? -14.219 1.987 -6.742 1 94.12 176 THR B C 1
ATOM 3312 O O . THR B 1 176 ? -15.211 2.088 -7.473 1 94.12 176 THR B O 1
ATOM 3315 N N . THR B 1 177 ? -13.711 0.797 -6.406 1 91.69 177 THR B N 1
ATOM 3316 C CA . THR B 1 177 ? -14.281 -0.435 -6.941 1 91.69 177 THR B CA 1
ATOM 3317 C C . THR B 1 177 ? -15.398 -0.952 -6.035 1 91.69 177 THR B C 1
ATOM 3319 O O . THR B 1 177 ? -16.141 -1.858 -6.418 1 91.69 177 THR B O 1
ATOM 3322 N N . LEU B 1 178 ? -15.484 -0.383 -4.848 1 95 178 LEU B N 1
ATOM 3323 C CA . LEU B 1 178 ? -16.547 -0.775 -3.93 1 95 178 LEU B CA 1
ATOM 3324 C C . LEU B 1 178 ? -17.906 -0.342 -4.457 1 95 178 LEU B C 1
ATOM 3326 O O . LEU B 1 178 ? -18 0.611 -5.234 1 95 178 LEU B O 1
ATOM 3330 N N . ASP B 1 179 ? -18.938 -1.068 -4.016 1 94.69 179 ASP B N 1
ATOM 3331 C CA . ASP B 1 179 ? -20.328 -0.653 -4.27 1 94.69 179 ASP B CA 1
ATOM 3332 C C . ASP B 1 179 ? -20.562 0.767 -3.766 1 94.69 179 ASP B C 1
ATOM 3334 O O . ASP B 1 179 ? -20.078 1.148 -2.701 1 94.69 179 ASP B O 1
ATOM 3338 N N . GLU B 1 180 ? -21.391 1.475 -4.461 1 95.81 180 GLU B N 1
ATOM 3339 C CA . GLU B 1 180 ? -21.656 2.879 -4.148 1 95.81 180 GLU B CA 1
ATOM 3340 C C . GLU B 1 180 ? -22.188 3.043 -2.73 1 95.81 180 GLU B C 1
ATOM 3342 O O . GLU B 1 180 ? -21.812 3.986 -2.027 1 95.81 180 GLU B O 1
ATOM 3347 N N . LYS B 1 181 ? -23.047 2.189 -2.359 1 95.75 181 LYS B N 1
ATOM 3348 C CA . LYS B 1 181 ? -23.625 2.277 -1.023 1 95.75 181 LYS B CA 1
ATOM 3349 C C . LYS B 1 181 ? -22.562 2.094 0.054 1 95.75 181 LYS B C 1
ATOM 3351 O O . LYS B 1 181 ? -22.594 2.771 1.083 1 95.75 181 LYS B O 1
ATOM 3356 N N . LEU B 1 182 ? -21.672 1.194 -0.164 1 96.94 182 LEU B N 1
ATOM 3357 C CA . LEU B 1 182 ? -20.578 0.962 0.769 1 96.94 182 LEU B CA 1
ATOM 3358 C C . LEU B 1 182 ? -19.625 2.158 0.805 1 96.94 182 LEU B C 1
ATOM 3360 O O . LEU B 1 182 ? -19.188 2.572 1.878 1 96.94 182 LEU B O 1
ATOM 3364 N N . GLN B 1 183 ? -19.312 2.736 -0.337 1 97.44 183 GLN B N 1
ATOM 3365 C CA . GLN B 1 183 ? -18.484 3.939 -0.39 1 97.44 183 GLN B CA 1
ATOM 3366 C C . GLN B 1 183 ? -19.109 5.062 0.446 1 97.44 183 GLN B C 1
ATOM 3368 O O . GLN B 1 183 ? -18.438 5.641 1.303 1 97.44 183 GLN B O 1
ATOM 3373 N N . THR B 1 184 ? -20.359 5.254 0.191 1 97.5 184 THR B N 1
ATOM 3374 C CA . THR B 1 184 ? -21.062 6.32 0.886 1 97.5 184 THR B CA 1
ATOM 3375 C C . THR B 1 184 ? -21.062 6.082 2.393 1 97.5 184 THR B C 1
ATOM 3377 O O . THR B 1 184 ? -20.797 7.004 3.17 1 97.5 184 THR B O 1
ATOM 3380 N N . ALA B 1 185 ? -21.297 4.875 2.77 1 97.38 185 ALA B N 1
ATOM 3381 C CA . ALA B 1 185 ? -21.359 4.543 4.191 1 97.38 185 ALA B CA 1
ATOM 3382 C C . ALA B 1 185 ? -20 4.754 4.855 1 97.38 185 ALA B C 1
ATOM 3384 O O . ALA B 1 185 ? -19.922 5.258 5.977 1 97.38 185 ALA B O 1
ATOM 3385 N N . PHE B 1 186 ? -18.938 4.359 4.172 1 98.12 186 PHE B N 1
ATOM 3386 C CA . PHE B 1 186 ? -17.594 4.535 4.723 1 98.12 186 PHE B CA 1
ATOM 3387 C C . PHE B 1 186 ? -17.25 6.016 4.844 1 98.12 186 PHE B C 1
ATOM 3389 O O . PHE B 1 186 ? -16.594 6.43 5.809 1 98.12 186 PHE B O 1
ATOM 3396 N N . VAL B 1 187 ? -17.641 6.797 3.9 1 97.94 187 VAL B N 1
ATOM 3397 C CA . VAL B 1 187 ? -17.391 8.234 3.943 1 97.94 187 VAL B CA 1
ATOM 3398 C C . VAL B 1 187 ? -18.156 8.859 5.105 1 97.94 187 VAL B C 1
ATOM 3400 O O . VAL B 1 187 ? -17.609 9.688 5.844 1 97.94 187 VAL B O 1
ATOM 3403 N N . GLU B 1 188 ? -19.391 8.484 5.266 1 97.31 188 GLU B N 1
ATOM 3404 C CA . GLU B 1 188 ? -20.188 8.984 6.375 1 97.31 188 GLU B CA 1
ATOM 3405 C C . GLU B 1 188 ? -19.578 8.602 7.719 1 97.31 188 GLU B C 1
ATOM 3407 O O . GLU B 1 188 ? -19.562 9.406 8.656 1 97.31 188 GLU B O 1
ATOM 3412 N N . TYR B 1 189 ? -19.141 7.395 7.801 1 97.06 189 TYR B N 1
ATOM 3413 C CA . TYR B 1 189 ? -18.469 6.938 9.016 1 97.06 189 TYR B CA 1
ATOM 3414 C C . TYR B 1 189 ? -17.281 7.82 9.352 1 97.06 189 TYR B C 1
ATOM 3416 O O . TYR B 1 189 ? -17.094 8.219 10.508 1 97.06 189 TYR B O 1
ATOM 3424 N N . LEU B 1 190 ? -16.484 8.125 8.391 1 96.94 190 LEU B N 1
ATOM 3425 C CA . LEU B 1 190 ? -15.32 9 8.547 1 96.94 190 LEU B CA 1
ATOM 3426 C C . LEU B 1 190 ? -15.742 10.375 9.039 1 96.94 190 LEU B C 1
ATOM 3428 O O . LEU B 1 190 ? -15.133 10.922 9.969 1 96.94 190 LEU B O 1
ATOM 3432 N N . LYS B 1 191 ? -16.766 10.891 8.492 1 96.88 191 LYS B N 1
ATOM 3433 C CA . LYS B 1 191 ? -17.25 12.219 8.859 1 96.88 191 LYS B CA 1
ATOM 3434 C C . LYS B 1 191 ? -17.734 12.258 10.305 1 96.88 191 LYS B C 1
ATOM 3436 O O . LYS B 1 191 ? -17.484 13.227 11.023 1 96.88 191 LYS B O 1
ATOM 3441 N N . THR B 1 192 ? -18.344 11.164 10.742 1 96.06 192 THR B N 1
ATOM 3442 C CA . THR B 1 192 ? -18.844 11.102 12.109 1 96.06 192 THR B CA 1
ATOM 3443 C C . THR B 1 192 ? -17.688 11.07 13.102 1 96.06 192 THR B C 1
ATOM 3445 O O . THR B 1 192 ? -17.875 11.328 14.297 1 96.06 192 THR B O 1
ATOM 3448 N N . HIS B 1 193 ? -16.516 10.773 12.594 1 96.75 193 HIS B N 1
ATOM 3449 C CA . HIS B 1 193 ? -15.336 10.734 13.453 1 96.75 193 HIS B CA 1
ATOM 3450 C C . HIS B 1 193 ? -14.5 11.992 13.297 1 96.75 193 HIS B C 1
ATOM 3452 O O . HIS B 1 193 ? -13.336 12.023 13.703 1 96.75 193 HIS B O 1
ATOM 3458 N N . GLY B 1 194 ? -15.016 13 12.648 1 96.56 194 GLY B N 1
ATOM 3459 C CA . GLY B 1 194 ? -14.383 14.312 12.602 1 96.56 194 GLY B CA 1
ATOM 3460 C C . GLY B 1 194 ? -13.516 14.508 11.375 1 96.56 194 GLY B C 1
ATOM 3461 O O . GLY B 1 194 ? -12.812 15.516 11.258 1 96.56 194 GLY B O 1
ATOM 3462 N N . VAL B 1 195 ? -13.5 13.578 10.477 1 98.06 195 VAL B N 1
ATOM 3463 C CA . VAL B 1 195 ? -12.711 13.672 9.25 1 98.06 195 VAL B CA 1
ATOM 3464 C C . VAL B 1 195 ? -13.586 14.141 8.094 1 98.06 195 VAL B C 1
ATOM 3466 O O . VAL B 1 195 ? -14.258 13.328 7.453 1 98.06 195 VAL B O 1
ATOM 3469 N N . ASN B 1 196 ? -13.609 15.43 7.871 1 97.56 196 ASN B N 1
ATOM 3470 C CA . ASN B 1 196 ? -14.477 16.078 6.898 1 97.56 196 ASN B CA 1
ATOM 3471 C C . ASN B 1 196 ? -13.711 17.094 6.047 1 97.56 196 ASN B C 1
ATOM 3473 O O . ASN B 1 196 ? -12.477 17.109 6.055 1 97.56 196 ASN B O 1
ATOM 3477 N N . GLU B 1 197 ? -14.453 17.922 5.406 1 96.94 197 GLU B N 1
ATOM 3478 C CA . GLU B 1 197 ? -13.844 18.875 4.484 1 96.94 197 GLU B CA 1
ATOM 3479 C C . GLU B 1 197 ? -12.984 19.906 5.23 1 96.94 197 GLU B C 1
ATOM 3481 O O . GLU B 1 197 ? -11.969 20.359 4.711 1 96.94 197 GLU B O 1
ATOM 3486 N N . ASP B 1 198 ? -13.398 20.25 6.398 1 97.19 198 ASP B N 1
ATOM 3487 C CA . ASP B 1 198 ? -12.617 21.188 7.203 1 97.19 198 ASP B CA 1
ATOM 3488 C C . ASP B 1 198 ? -11.242 20.609 7.531 1 97.19 198 ASP B C 1
ATOM 3490 O O . ASP B 1 198 ? -10.242 21.312 7.508 1 97.19 198 ASP B O 1
ATOM 3494 N N . LEU B 1 199 ? -11.242 19.375 7.805 1 98.12 199 LEU B N 1
ATOM 3495 C CA . LEU B 1 199 ? -9.961 18.719 8.07 1 98.12 199 LEU B CA 1
ATOM 3496 C C . LEU B 1 199 ? -9.102 18.672 6.812 1 98.12 199 LEU B C 1
ATOM 3498 O O . LEU B 1 199 ? -7.883 18.859 6.887 1 98.12 199 LEU B O 1
ATOM 3502 N N . ALA B 1 200 ? -9.719 18.391 5.695 1 97.06 200 ALA B N 1
ATOM 3503 C CA . ALA B 1 200 ? -8.984 18.406 4.434 1 97.06 200 ALA B CA 1
ATOM 3504 C C . ALA B 1 200 ? -8.281 19.75 4.219 1 97.06 200 ALA B C 1
ATOM 3506 O O . ALA B 1 200 ? -7.102 19.781 3.867 1 97.06 200 ALA B O 1
ATOM 3507 N N . VAL B 1 201 ? -8.992 20.781 4.449 1 95.5 201 VAL B N 1
ATOM 3508 C CA . VAL B 1 201 ? -8.438 22.125 4.312 1 95.5 201 VAL B CA 1
ATOM 3509 C C . VAL B 1 201 ? -7.27 22.297 5.285 1 95.5 201 VAL B C 1
ATOM 3511 O O . VAL B 1 201 ? -6.211 22.812 4.91 1 95.5 201 VAL B O 1
ATOM 3514 N N . PHE B 1 202 ? -7.5 21.922 6.457 1 97.06 202 PHE B N 1
ATOM 3515 C CA . PHE B 1 202 ? -6.465 22.047 7.48 1 97.06 202 PHE B CA 1
ATOM 3516 C C . PHE B 1 202 ? -5.195 21.312 7.062 1 97.06 202 PHE B C 1
ATOM 3518 O O . PHE B 1 202 ? -4.102 21.875 7.129 1 97.06 202 PHE B O 1
ATOM 3525 N N . VAL B 1 203 ? -5.34 20.016 6.641 1 96.62 203 VAL B N 1
ATOM 3526 C CA . VAL B 1 203 ? -4.203 19.188 6.262 1 96.62 203 VAL B CA 1
ATOM 3527 C C . VAL B 1 203 ? -3.439 19.844 5.117 1 96.62 203 VAL B C 1
ATOM 3529 O O . VAL B 1 203 ? -2.207 19.922 5.141 1 96.62 203 VAL B O 1
ATOM 3532 N N . GLU B 1 204 ? -4.09 20.344 4.16 1 93.25 204 GLU B N 1
ATOM 3533 C CA . GLU B 1 204 ? -3.473 20.984 3.012 1 93.25 204 GLU B CA 1
ATOM 3534 C C . GLU B 1 204 ? -2.705 22.25 3.432 1 93.25 204 GLU B C 1
ATOM 3536 O O . GLU B 1 204 ? -1.534 22.406 3.082 1 93.25 204 GLU B O 1
ATOM 3541 N N . THR B 1 205 ? -3.354 23.078 4.184 1 93 205 THR B N 1
ATOM 3542 C CA . THR B 1 205 ? -2.762 24.375 4.539 1 93 205 THR B CA 1
ATOM 3543 C C . THR B 1 205 ? -1.642 24.188 5.559 1 93 205 THR B C 1
ATOM 3545 O O . THR B 1 205 ? -0.593 24.828 5.461 1 93 205 THR B O 1
ATOM 3548 N N . TYR B 1 206 ? -1.845 23.266 6.477 1 95.56 206 TYR B N 1
ATOM 3549 C CA . TYR B 1 206 ? -0.846 23.078 7.523 1 95.56 206 TYR B CA 1
ATOM 3550 C C . TYR B 1 206 ? 0.408 22.422 6.969 1 95.56 206 TYR B C 1
ATOM 3552 O O . TYR B 1 206 ? 1.519 22.688 7.434 1 95.56 206 TYR B O 1
ATOM 3560 N N . SER B 1 207 ? 0.173 21.5 6.027 1 94.06 207 SER B N 1
ATOM 3561 C CA . SER B 1 207 ? 1.336 20.859 5.418 1 94.06 207 SER B CA 1
ATOM 3562 C C . SER B 1 207 ? 2.246 21.891 4.754 1 94.06 207 SER B C 1
ATOM 3564 O O . SER B 1 207 ? 3.471 21.781 4.82 1 94.06 207 SER B O 1
ATOM 3566 N N . ILE B 1 208 ? 1.664 22.875 4.102 1 90.56 208 ILE B N 1
ATOM 3567 C CA . ILE B 1 208 ? 2.416 23.938 3.447 1 90.56 208 ILE B CA 1
ATOM 3568 C C . ILE B 1 208 ? 3.094 24.812 4.5 1 90.56 208 ILE B C 1
ATOM 3570 O O . ILE B 1 208 ? 4.273 25.141 4.371 1 90.56 208 ILE B O 1
ATOM 3574 N N . ASP B 1 209 ? 2.354 25.188 5.48 1 92.88 209 ASP B N 1
ATOM 3575 C CA . ASP B 1 209 ? 2.885 26 6.574 1 92.88 209 ASP B CA 1
ATOM 3576 C C . ASP B 1 209 ? 4.09 25.328 7.223 1 92.88 209 ASP B C 1
ATOM 3578 O O . ASP B 1 209 ? 5.121 25.953 7.449 1 92.88 209 ASP B O 1
ATOM 3582 N N . LYS B 1 210 ? 3.953 24.031 7.504 1 94.44 210 LYS B N 1
ATOM 3583 C CA . LYS B 1 210 ? 5.02 23.266 8.141 1 94.44 210 LYS B CA 1
ATOM 3584 C C . LYS B 1 210 ? 6.27 23.234 7.27 1 94.44 210 LYS B C 1
ATOM 3586 O O . LYS B 1 210 ? 7.387 23.391 7.762 1 94.44 210 LYS B O 1
ATOM 3591 N N . GLU B 1 211 ? 6.051 22.984 6.016 1 92.44 211 GLU B N 1
ATOM 3592 C CA . GLU B 1 211 ? 7.184 22.984 5.094 1 92.44 211 GLU B CA 1
ATOM 3593 C C . GLU B 1 211 ? 7.934 24.312 5.141 1 92.44 211 GLU B C 1
ATOM 3595 O O . GLU B 1 211 ? 9.164 24.328 5.16 1 92.44 211 GLU B O 1
ATOM 3600 N N . HIS B 1 212 ? 7.211 25.391 5.121 1 91.69 212 HIS B N 1
ATOM 3601 C CA . HIS B 1 212 ? 7.824 26.719 5.18 1 91.69 212 HIS B CA 1
ATOM 3602 C C . HIS B 1 212 ? 8.633 26.891 6.465 1 91.69 212 HIS B C 1
ATOM 3604 O O . HIS B 1 212 ? 9.773 27.359 6.426 1 91.69 212 HIS B O 1
ATOM 3610 N N . ARG B 1 213 ? 8.109 26.5 7.535 1 94.06 213 ARG B N 1
ATOM 3611 C CA . ARG B 1 213 ? 8.797 26.609 8.82 1 94.06 213 ARG B CA 1
ATOM 3612 C C . ARG B 1 213 ? 10.055 25.75 8.844 1 94.06 213 ARG B C 1
ATOM 3614 O O . ARG B 1 213 ? 11.102 26.188 9.312 1 94.06 213 ARG B O 1
ATOM 3621 N N . LEU B 1 214 ? 9.875 24.562 8.336 1 94 214 LEU B N 1
ATOM 3622 C CA . LEU B 1 214 ? 11.031 23.672 8.281 1 94 214 LEU B CA 1
ATOM 3623 C C . LEU B 1 214 ? 12.133 24.266 7.406 1 94 214 LEU B C 1
ATOM 3625 O O . LEU B 1 214 ? 13.312 24.156 7.734 1 94 214 LEU B O 1
ATOM 3629 N N . TYR B 1 215 ? 11.711 24.875 6.301 1 93.25 215 TYR B N 1
ATOM 3630 C CA . TYR B 1 215 ? 12.672 25.5 5.402 1 93.25 215 TYR B CA 1
ATOM 3631 C C . TYR B 1 215 ? 13.422 26.625 6.113 1 93.25 215 TYR B C 1
ATOM 3633 O O . TYR B 1 215 ? 14.656 26.688 6.047 1 93.25 215 TYR B O 1
ATOM 3641 N N . MET B 1 216 ? 12.758 27.391 6.82 1 94.69 216 MET B N 1
ATOM 3642 C CA . MET B 1 216 ? 13.383 28.469 7.566 1 94.69 216 MET B CA 1
ATOM 3643 C C . MET B 1 216 ? 14.312 27.922 8.648 1 94.69 216 MET B C 1
ATOM 3645 O O . MET B 1 216 ? 15.398 28.453 8.867 1 94.69 216 MET B O 1
ATOM 3649 N N . GLU B 1 217 ? 13.844 26.891 9.312 1 95 217 GLU B N 1
ATOM 3650 C CA . GLU B 1 217 ? 14.688 26.234 10.312 1 95 217 GLU B CA 1
ATOM 3651 C C . GLU B 1 217 ? 15.977 25.703 9.688 1 95 217 GLU B C 1
ATOM 3653 O O . GLU B 1 217 ? 17.062 25.844 10.266 1 95 217 GLU B O 1
ATOM 3658 N N . TRP B 1 218 ? 15.797 25.109 8.586 1 95.69 218 TRP B N 1
ATOM 3659 C CA . TRP B 1 218 ? 16.938 24.578 7.855 1 95.69 218 TRP B CA 1
ATOM 3660 C C . TRP B 1 218 ? 17.938 25.672 7.516 1 95.69 218 TRP B C 1
ATOM 3662 O O . TRP B 1 218 ? 19.141 25.531 7.762 1 95.69 218 TRP B O 1
ATOM 3672 N N . ILE B 1 219 ? 17.469 26.781 6.973 1 95.81 219 ILE B N 1
ATOM 3673 C CA . ILE B 1 219 ? 18.328 27.906 6.633 1 95.81 219 ILE B CA 1
ATOM 3674 C C . ILE B 1 219 ? 19.078 28.375 7.875 1 95.81 219 ILE B C 1
ATOM 3676 O O . ILE B 1 219 ? 20.297 28.609 7.82 1 95.81 219 ILE B O 1
ATOM 3680 N N . GLY B 1 220 ? 18.406 28.516 8.93 1 94.88 220 GLY B N 1
ATOM 3681 C CA . GLY B 1 220 ? 19.031 28.938 10.172 1 94.88 220 GLY B CA 1
ATOM 3682 C C . GLY B 1 220 ? 20.125 27.984 10.641 1 94.88 220 GLY B C 1
ATOM 3683 O O . GLY B 1 220 ? 21.203 28.406 11.031 1 94.88 220 GLY B O 1
ATOM 3684 N N . LYS B 1 221 ? 19.875 26.75 10.617 1 94.94 221 LYS B N 1
ATOM 3685 C CA . LYS B 1 221 ? 20.844 25.734 11.047 1 94.94 221 LYS B CA 1
ATOM 3686 C C . LYS B 1 221 ? 22.062 25.719 10.133 1 94.94 221 LYS B C 1
ATOM 3688 O O . LYS B 1 221 ? 23.188 25.562 10.602 1 94.94 221 LYS B O 1
ATOM 3693 N N . MET B 1 222 ? 21.797 25.891 8.867 1 96 222 MET B N 1
ATOM 3694 C CA . MET B 1 222 ? 22.906 25.969 7.906 1 96 222 MET B CA 1
ATOM 3695 C C . MET B 1 222 ? 23.797 27.156 8.211 1 96 222 MET B C 1
ATOM 3697 O O . MET B 1 222 ? 25.031 27.031 8.219 1 96 222 MET B O 1
ATOM 3701 N N . LYS B 1 223 ? 23.203 28.25 8.398 1 94.56 223 LYS B N 1
ATOM 3702 C CA . LYS B 1 223 ? 23.953 29.453 8.734 1 94.56 223 LYS B CA 1
ATOM 3703 C C . LYS B 1 223 ? 24.797 29.25 9.984 1 94.56 223 LYS B C 1
ATOM 3705 O O . LYS B 1 223 ? 25.984 29.594 10 1 94.56 223 LYS B O 1
ATOM 3710 N N . ASP B 1 224 ? 24.25 28.625 10.961 1 94.75 224 ASP B N 1
ATOM 3711 C CA . ASP B 1 224 ? 24.938 28.375 12.227 1 94.75 224 ASP B CA 1
ATOM 3712 C C . ASP B 1 224 ? 26.109 27.422 12.031 1 94.75 224 ASP B C 1
ATOM 3714 O O . ASP B 1 224 ? 27.188 27.609 12.602 1 94.75 224 ASP B O 1
ATOM 3718 N N . PHE B 1 225 ? 25.859 26.469 11.297 1 95.31 225 PHE B N 1
ATOM 3719 C CA . PHE B 1 225 ? 26.891 25.469 11.031 1 95.31 225 PHE B CA 1
ATOM 3720 C C . PHE B 1 225 ? 28.094 26.109 10.344 1 95.31 225 PHE B C 1
ATOM 3722 O O . PHE B 1 225 ? 29.234 25.844 10.711 1 95.31 225 PHE B O 1
ATOM 3729 N N . ILE B 1 226 ? 27.828 26.922 9.328 1 93.19 226 ILE B N 1
ATOM 3730 C CA . ILE B 1 226 ? 28.891 27.547 8.531 1 93.19 226 ILE B CA 1
ATOM 3731 C C . ILE B 1 226 ? 29.594 28.609 9.352 1 93.19 226 ILE B C 1
ATOM 3733 O O . ILE B 1 226 ? 30.812 28.797 9.219 1 93.19 226 ILE B O 1
ATOM 3737 N N . ASN B 1 227 ? 28.953 29.266 10.133 1 88.19 227 ASN B N 1
ATOM 3738 C CA . ASN B 1 227 ? 29.516 30.328 10.953 1 88.19 227 ASN B CA 1
ATOM 3739 C C . ASN B 1 227 ? 30.391 29.781 12.062 1 88.19 227 ASN B C 1
ATOM 3741 O O . ASN B 1 227 ? 31.281 30.484 12.562 1 88.19 227 ASN B O 1
ATOM 3745 N N . ASN B 1 228 ? 30.172 28.547 12.492 1 82.56 228 ASN B N 1
ATOM 3746 C CA . ASN B 1 228 ? 30.984 27.938 13.539 1 82.56 228 ASN B CA 1
ATOM 3747 C C . ASN B 1 228 ? 32.125 27.094 12.961 1 82.56 228 ASN B C 1
ATOM 3749 O O . ASN B 1 228 ? 33.125 26.828 13.648 1 82.56 228 ASN B O 1
#

Radius of gyration: 31.12 Å; Cα contacts (8 Å, |Δi|>4): 620; chains: 2; bounding box: 118×94×66 Å